Protein AF-0000000066265216 (afdb_homodimer)

Foldseek 3Di:
DVVLLVVLVCQVPVFDWDADPLRQIKGKDFKDKDKDWCVLAQLQFQLAHDDVQQLVVVLLCLCLQDFFCVSVVVSPHCPCVVLAAPRRGQARFRSVCQQFNADPVGGGDHLVVVLLVCCQPPLQDQPRKGFGQDPVQAADPVDASHVSRVVRHGSHGFQQTMKGWHDDPQEIEIETEGAEEASQPRPSSVSSSNQVVQVLSSLSNVGHYTMYMYIYGIYIHGPQCVVVSVSSSPDDTDRHWHKDQQDNDNDSSPDDPVRIDTGPRNHDYHRDDDDSD/DVVLLVVLVCQVPVFDWDADPLRQIKGKDFKDKDKDWCVLAQLQFQLAHDDVQQLVVVLLCLLLQDFFCVVVVVSPHCPCVVLAAPRRGQARFRSVCQQFNADPVGGGDHLVVVLLVCCQPPLQDQPRKGFGQDPVQAADPVDASHVSRVVRHGSHGFQQTMKGWHDDPQEIEIETEGAEEASPPRPSSVSSSNQVVQVLSSLSNVGHYTMYMYIYGIYIHGPQCVVVSVSSSPDDTDRHWHKDQQDNDNDSSPDDPVRIDTGPRNHDYHRDDDDSD

Solvent-accessible surface area (backbone atoms only — not comparable to full-atom values): 29109 Å² total; per-residue (Å²): 110,66,58,56,51,51,48,51,48,42,25,73,74,69,27,44,80,40,68,49,97,63,68,70,31,28,23,32,39,71,62,47,72,49,71,45,56,48,83,71,25,39,68,54,60,22,42,29,45,69,65,59,63,42,38,51,45,51,51,50,41,30,62,64,30,51,41,52,45,61,64,38,47,77,60,72,33,63,88,60,57,86,38,27,32,97,88,25,37,25,23,63,28,54,10,21,33,32,47,43,28,73,39,71,87,71,50,62,43,39,37,55,58,50,36,56,51,35,52,60,74,45,43,60,48,70,74,39,48,44,48,35,78,47,81,84,37,46,42,59,86,91,48,52,28,36,56,19,17,75,70,64,13,7,26,55,67,63,32,78,26,38,41,35,50,48,50,55,96,59,26,36,28,40,38,37,38,20,43,45,30,42,53,78,67,50,38,56,48,50,51,34,37,51,52,50,51,44,45,52,51,15,59,79,48,75,36,39,58,38,35,41,33,43,36,32,35,42,31,27,39,52,57,90,42,51,68,57,49,52,56,39,70,71,45,69,77,51,70,48,18,39,74,44,71,78,59,84,58,96,46,90,72,62,63,54,68,84,31,54,44,77,44,70,72,57,46,39,69,62,75,87,74,82,80,87,103,108,66,58,56,53,50,48,52,49,42,26,73,73,68,25,43,81,39,68,48,97,61,68,71,31,28,22,30,40,71,63,48,72,47,71,45,54,47,84,71,27,39,69,55,59,22,42,30,44,68,66,59,64,40,38,50,44,50,49,48,41,29,64,65,30,50,40,51,45,61,65,38,48,76,61,71,33,64,88,60,58,88,40,27,31,97,87,24,38,24,24,63,29,55,13,22,32,32,47,43,29,74,40,71,87,71,50,62,44,41,37,55,58,51,35,54,52,36,53,62,74,44,42,61,47,69,74,40,47,46,47,35,78,48,81,84,37,45,42,57,85,90,50,52,29,37,56,19,18,75,70,63,13,6,25,55,65,61,30,79,26,37,42,38,51,48,50,55,97,58,28,35,28,39,38,38,38,21,42,45,31,41,54,79,68,48,37,54,48,52,51,33,37,50,50,50,50,43,45,52,52,14,59,77,47,74,35,38,59,38,35,42,34,45,35,32,34,43,33,27,39,53,57,91,42,51,67,56,49,50,55,38,71,72,44,69,77,53,67,47,18,39,75,42,72,78,61,84,58,98,44,90,74,63,63,51,68,86,31,53,42,77,44,69,72,59,47,39,69,62,75,87,73,83,79,87,104

Nearest PDB structures (foldseek):
  1dna-assembly1_B  TM=9.869E-01  e=1.724E-46  Escherichia coli
  1nce-assembly1_B  TM=9.835E-01  e=2.348E-45  unclassified
  2vf0-assembly1_B  TM=9.863E-01  e=5.727E-45  Escherichia coli BL21
  2g8x-assembly1_B  TM=9.806E-01  e=6.046E-44  Escherichia coli
  5x4y-assembly1_A-2  TM=8.604E-01  e=6.656E-34  Homo sapiens

Radius of gyration: 22.93 Å; Cα contacts (8 Å, |Δi|>4): 1194; chains: 2; bounding box: 51×64×59 Å

Organism: Pseudomonas fluorescens (strain SBW25) (NCBI:txid216595)

InterPro domains:
  IPR000398 Thymidylate synthase [MF_00008] (1-277)
  IPR000398 Thymidylate synthase [PR00108] (42-63)
  IPR000398 Thymidylate synthase [PR00108] (115-134)
  IPR000398 Thymidylate synthase [PR00108] (172-198)
  IPR000398 Thymidylate synthase [PR00108] (210-227)
  IPR000398 Thymidylate synthase [TIGR03284] (2-86)
  IPR000398 Thymidylate synthase [TIGR03284] (85-277)
  IPR023451 Thymidylate synthase/dCMP hydroxymethylase domain [PF00303] (2-277)
  IPR023451 Thymidylate synthase/dCMP hydroxymethylase domain [cd00351] (3-230)
  IPR036926 Thymidylate synthase/dCMP hydroxymethylase superfamily [G3DSA:3.30.572.10] (1-277)
  IPR036926 Thymidylate synthase/dCMP hydroxymethylase superfamily [SSF55831] (1-277)
  IPR045097 Thymidylate synthase/dCMP hydroxymethylase [PTHR11548] (2-277)

Sequence (554 aa):
MKQYLELLNDVVTNGLTKGDRTGTGTKAVFARQYRHNLADGFPLLTTKKLHFKSIANELIWMLSGNTNIKWLNENGVKIWDEWATEDGDLGPVYGEQWTAWPTKDGGTINQIDYMVHTLKTNPNSRRILFHGWNVEYLPDETKSPQENARNGKQALPPCHLLYQAFVHDGHLSMQLYIRSSDVFLGLPYNTAALALLTHMLAQQCDLIPHEIIVTTGDTHAYSNHMEQIRTQLARTPKKLPELVIKRKPASIYDYKFEDFEIVGYDADPSIKADVAIMKQYLELLNDVVTNGLTKGDRTGTGTKAVFARQYRHNLADGFPLLTTKKLHFKSIANELIWMLSGNTNIKWLNENGVKIWDEWATEDGDLGPVYGEQWTAWPTKDGGTINQIDYMVHTLKTNPNSRRILFHGWNVEYLPDETKSPQENARNGKQALPPCHLLYQAFVHDGHLSMQLYIRSSDVFLGLPYNTAALALLTHMLAQQCDLIPHEIIVTTGDTHAYSNHMEQIRTQLARTPKKLPELVIKRKPASIYDYKFEDFEIVGYDADPSIKADVAI

Structure (mmCIF, N/CA/C/O backbone):
data_AF-0000000066265216-model_v1
#
loop_
_entity.id
_entity.type
_entity.pdbx_description
1 polymer 'Thymidylate synthase'
#
loop_
_atom_site.group_PDB
_atom_site.id
_atom_site.type_symbol
_atom_site.label_atom_id
_atom_site.label_alt_id
_atom_site.label_comp_id
_atom_site.label_asym_id
_atom_site.label_entity_id
_atom_site.label_seq_id
_atom_site.pdbx_PDB_ins_code
_atom_site.Cartn_x
_atom_site.Cartn_y
_atom_site.Cartn_z
_atom_site.occupancy
_atom_site.B_iso_or_equiv
_atom_site.auth_seq_id
_atom_site.auth_comp_id
_atom_site.auth_asym_id
_atom_site.auth_atom_id
_atom_site.pdbx_PDB_model_num
ATOM 1 N N . MET A 1 1 ? -2.797 -6.305 -21.203 1 83.94 1 MET A N 1
ATOM 2 C CA . MET A 1 1 ? -1.414 -6.676 -21.484 1 83.94 1 MET A CA 1
ATOM 3 C C . MET A 1 1 ? -0.666 -5.516 -22.141 1 83.94 1 MET A C 1
ATOM 5 O O . MET A 1 1 ? 0.52 -5.312 -21.875 1 83.94 1 MET A O 1
ATOM 9 N N . LYS A 1 2 ? -1.432 -4.695 -22.812 1 90.12 2 LYS A N 1
ATOM 10 C CA . LYS A 1 2 ? -0.815 -3.52 -23.422 1 90.12 2 LYS A CA 1
ATOM 11 C C . LYS A 1 2 ? -0.213 -2.605 -22.359 1 90.12 2 LYS A C 1
ATOM 13 O O . LYS A 1 2 ? 0.896 -2.096 -22.531 1 90.12 2 LYS A O 1
ATOM 18 N N . GLN A 1 3 ? -0.868 -2.492 -21.281 1 94.94 3 GLN A N 1
ATOM 19 C CA . GLN A 1 3 ? -0.41 -1.601 -20.219 1 94.94 3 GLN A CA 1
ATOM 20 C C . GLN A 1 3 ? 0.894 -2.102 -19.609 1 94.94 3 GLN A C 1
ATOM 22 O O . GLN A 1 3 ? 1.77 -1.306 -19.25 1 94.94 3 GLN A O 1
ATOM 27 N N . TYR A 1 4 ? 0.957 -3.373 -19.469 1 96.75 4 TYR A N 1
ATOM 28 C CA . TYR A 1 4 ? 2.203 -3.953 -18.969 1 96.75 4 TYR A CA 1
ATOM 29 C C . TYR A 1 4 ? 3.359 -3.635 -19.922 1 96.75 4 TYR A C 1
ATOM 31 O O . TYR A 1 4 ? 4.441 -3.248 -19.469 1 96.75 4 TYR A O 1
ATOM 39 N N . LEU A 1 5 ? 3.139 -3.797 -21.188 1 97.44 5 LEU A N 1
ATOM 40 C CA . LEU A 1 5 ? 4.191 -3.535 -22.156 1 97.44 5 LEU A CA 1
ATOM 41 C C . LEU A 1 5 ? 4.562 -2.057 -22.172 1 97.44 5 LEU A C 1
ATOM 43 O O . LEU A 1 5 ? 5.73 -1.709 -22.359 1 97.44 5 LEU A O 1
ATOM 47 N N . GLU A 1 6 ? 3.574 -1.265 -22.031 1 97.75 6 GLU A N 1
ATOM 48 C CA . GLU A 1 6 ? 3.844 0.166 -21.922 1 97.75 6 GLU A CA 1
ATOM 49 C C . GLU A 1 6 ? 4.707 0.479 -20.703 1 97.75 6 GLU A C 1
ATOM 51 O O . GLU A 1 6 ? 5.602 1.323 -20.766 1 97.75 6 GLU A O 1
ATOM 56 N N . LEU A 1 7 ? 4.406 -0.201 -19.609 1 98.06 7 LEU A N 1
ATOM 57 C CA . LEU A 1 7 ? 5.203 -0.027 -18.391 1 98.06 7 LEU A CA 1
ATOM 58 C C . LEU A 1 7 ? 6.629 -0.529 -18.609 1 98.06 7 LEU A C 1
ATOM 60 O O . LEU A 1 7 ? 7.586 0.126 -18.188 1 98.06 7 LEU A O 1
ATOM 64 N N . LEU A 1 8 ? 6.727 -1.683 -19.203 1 97.75 8 LEU A N 1
ATOM 65 C CA . LEU A 1 8 ? 8.039 -2.24 -19.516 1 97.75 8 LEU A CA 1
ATOM 66 C C . LEU A 1 8 ? 8.852 -1.261 -20.359 1 97.75 8 LEU A C 1
ATOM 68 O O . LEU A 1 8 ? 10.031 -1.02 -20.062 1 97.75 8 LEU A O 1
ATOM 72 N N . ASN A 1 9 ? 8.242 -0.732 -21.328 1 97.69 9 ASN A N 1
ATOM 73 C CA . ASN A 1 9 ? 8.898 0.256 -22.172 1 97.69 9 ASN A CA 1
ATOM 74 C C . ASN A 1 9 ? 9.25 1.521 -21.391 1 97.69 9 ASN A C 1
ATOM 76 O O . ASN A 1 9 ? 10.297 2.127 -21.625 1 97.69 9 ASN A O 1
ATOM 80 N N . ASP A 1 10 ? 8.367 1.938 -20.562 1 97.88 10 ASP A N 1
ATOM 81 C CA . ASP A 1 10 ? 8.609 3.113 -19.734 1 97.88 10 ASP A CA 1
ATOM 82 C C . ASP A 1 10 ? 9.867 2.939 -18.891 1 97.88 10 ASP A C 1
ATOM 84 O O . ASP A 1 10 ? 10.711 3.84 -18.828 1 97.88 10 ASP A O 1
ATOM 88 N N . VAL A 1 11 ? 10.023 1.805 -18.266 1 97.62 11 VAL A N 1
ATOM 89 C CA . VAL A 1 11 ? 11.18 1.52 -17.406 1 97.62 11 VAL A CA 1
ATOM 90 C C . VAL A 1 11 ? 12.461 1.588 -18.234 1 97.62 11 VAL A C 1
ATOM 92 O O . VAL A 1 11 ? 13.453 2.174 -17.797 1 97.62 11 VAL A O 1
ATOM 95 N N . VAL A 1 12 ? 12.398 1.032 -19.406 1 96.06 12 VAL A N 1
ATOM 96 C CA . VAL A 1 12 ? 13.602 0.926 -20.219 1 96.06 12 VAL A CA 1
ATOM 97 C C . VAL A 1 12 ? 13.945 2.289 -20.812 1 96.06 12 VAL A C 1
ATOM 99 O O . VAL A 1 12 ? 15.117 2.646 -20.938 1 96.06 12 VAL A O 1
ATOM 102 N N . THR A 1 13 ? 12.945 3.074 -21.125 1 96.31 13 THR A N 1
ATOM 103 C CA . THR A 1 13 ? 13.164 4.32 -21.859 1 96.31 13 THR A CA 1
ATOM 104 C C . THR A 1 13 ? 13.352 5.484 -20.875 1 96.31 13 THR A C 1
ATOM 106 O O . THR A 1 13 ? 14.203 6.352 -21.094 1 96.31 13 THR A O 1
ATOM 109 N N . ASN A 1 14 ? 12.586 5.441 -19.828 1 95.56 14 ASN A N 1
ATOM 110 C CA . ASN A 1 14 ? 12.547 6.609 -18.953 1 95.56 14 ASN A CA 1
ATOM 111 C C . ASN A 1 14 ? 13.055 6.277 -17.547 1 95.56 14 ASN A C 1
ATOM 113 O O . ASN A 1 14 ? 13.133 7.156 -16.688 1 95.56 14 ASN A O 1
ATOM 117 N N . GLY A 1 15 ? 13.367 5.047 -17.391 1 96.12 15 GLY A N 1
ATOM 118 C CA . GLY A 1 15 ? 13.836 4.648 -16.062 1 96.12 15 GLY A CA 1
ATOM 119 C C . GLY A 1 15 ? 15.125 5.34 -15.656 1 96.12 15 GLY A C 1
ATOM 120 O O . GLY A 1 15 ? 15.984 5.613 -16.5 1 96.12 15 GLY A O 1
ATOM 121 N N . LEU A 1 16 ? 15.266 5.531 -14.414 1 93.62 16 LEU A N 1
ATOM 122 C CA . LEU A 1 16 ? 16.453 6.129 -13.828 1 93.62 16 LEU A CA 1
ATOM 123 C C . LEU A 1 16 ? 17.453 5.051 -13.398 1 93.62 16 LEU A C 1
ATOM 125 O O . LEU A 1 16 ? 17.062 4.059 -12.773 1 93.62 16 LEU A O 1
ATOM 129 N N . THR A 1 17 ? 18.688 5.262 -13.742 1 92.5 17 THR A N 1
ATOM 130 C CA . THR A 1 17 ? 19.703 4.285 -13.367 1 92.5 17 THR A CA 1
ATOM 131 C C . THR A 1 17 ? 19.984 4.34 -11.867 1 92.5 17 THR A C 1
ATOM 133 O O . THR A 1 17 ? 20.219 5.418 -11.312 1 92.5 17 THR A O 1
ATOM 136 N N . LYS A 1 18 ? 19.906 3.207 -11.258 1 89.81 18 LYS A N 1
ATOM 137 C CA . LYS A 1 18 ? 20.141 3.104 -9.82 1 89.81 18 LYS A CA 1
ATOM 138 C C . LYS A 1 18 ? 21.016 1.893 -9.492 1 89.81 18 LYS A C 1
ATOM 140 O O . LYS A 1 18 ? 20.969 0.879 -10.188 1 89.81 18 LYS A O 1
ATOM 145 N N . GLY A 1 19 ? 21.812 2.09 -8.438 1 83.44 19 GLY A N 1
ATOM 146 C CA . GLY A 1 19 ? 22.469 0.914 -7.891 1 83.44 19 GLY A CA 1
ATOM 147 C C . GLY A 1 19 ? 21.531 0.002 -7.133 1 83.44 19 GLY A C 1
ATOM 148 O O . GLY A 1 19 ? 20.391 0.385 -6.836 1 83.44 19 GLY A O 1
ATOM 149 N N . ASP A 1 20 ? 21.984 -1.233 -6.949 1 78.19 20 ASP A N 1
ATOM 150 C CA . ASP A 1 20 ? 21.156 -2.172 -6.188 1 78.19 20 ASP A CA 1
ATOM 151 C C . ASP A 1 20 ? 22.031 -3.131 -5.379 1 78.19 20 ASP A C 1
ATOM 153 O O . ASP A 1 20 ? 23.266 -3.107 -5.492 1 78.19 20 ASP A O 1
ATOM 157 N N . ARG A 1 21 ? 21.359 -3.865 -4.531 1 73.38 21 ARG A N 1
ATOM 158 C CA . ARG A 1 21 ? 22.016 -4.777 -3.602 1 73.38 21 ARG A CA 1
ATOM 159 C C . ARG A 1 21 ? 22.797 -5.859 -4.352 1 73.38 21 ARG A C 1
ATOM 161 O O . ARG A 1 21 ? 23.75 -6.418 -3.826 1 73.38 21 ARG A O 1
ATOM 168 N N . THR A 1 22 ? 22.422 -6.105 -5.598 1 71 22 THR A N 1
ATOM 169 C CA . THR A 1 22 ? 23.047 -7.184 -6.359 1 71 22 THR A CA 1
ATOM 170 C C . THR A 1 22 ? 24.328 -6.695 -7.039 1 71 22 THR A C 1
ATOM 172 O O . THR A 1 22 ? 25.141 -7.5 -7.492 1 71 22 THR A O 1
ATOM 175 N N . GLY A 1 23 ? 24.438 -5.387 -7.23 1 78.56 23 GLY A N 1
ATOM 176 C CA . GLY A 1 23 ? 25.578 -4.816 -7.934 1 78.56 23 GLY A CA 1
ATOM 177 C C . GLY A 1 23 ? 25.391 -4.77 -9.438 1 78.56 23 GLY A C 1
ATOM 178 O O . GLY A 1 23 ? 26.203 -4.195 -10.156 1 78.56 23 GLY A O 1
ATOM 179 N N . THR A 1 24 ? 24.328 -5.273 -10.031 1 80.69 24 THR A N 1
ATOM 180 C CA . THR A 1 24 ? 24.047 -5.344 -11.461 1 80.69 24 THR A CA 1
ATOM 181 C C . THR A 1 24 ? 23.625 -3.98 -12 1 80.69 24 THR A C 1
ATOM 183 O O . THR A 1 24 ? 23.891 -3.652 -13.156 1 80.69 24 THR A O 1
ATOM 186 N N . GLY A 1 25 ? 22.984 -3.234 -11.227 1 88.81 25 GLY A N 1
ATOM 187 C CA . GLY A 1 25 ? 22.406 -1.978 -11.68 1 88.81 25 GLY A CA 1
ATOM 188 C C . GLY A 1 25 ? 21.031 -2.141 -12.289 1 88.81 25 GLY A C 1
ATOM 189 O O . GLY A 1 25 ? 20.719 -3.182 -12.875 1 88.81 25 GLY A O 1
ATOM 190 N N . THR A 1 26 ? 20.172 -1.181 -12.07 1 94.31 26 THR A N 1
ATOM 191 C CA . THR A 1 26 ? 18.812 -1.244 -12.578 1 94.31 26 THR A CA 1
ATOM 192 C C . THR A 1 26 ? 18.391 0.095 -13.18 1 94.31 26 THR A C 1
ATOM 194 O O . THR A 1 26 ? 19.016 1.122 -12.914 1 94.31 26 THR A O 1
ATOM 197 N N . LYS A 1 27 ? 17.484 -0.002 -14.07 1 96.38 27 LYS A N 1
ATOM 198 C CA . LYS A 1 27 ? 16.625 1.137 -14.406 1 96.38 27 LYS A CA 1
ATOM 199 C C . LYS A 1 27 ? 15.281 1.047 -13.688 1 96.38 27 LYS A C 1
ATOM 201 O O . LYS A 1 27 ? 14.648 -0.01 -13.672 1 96.38 27 LYS A O 1
ATOM 206 N N . ALA A 1 28 ? 14.914 2.178 -13.07 1 97.88 28 ALA A N 1
ATOM 207 C CA . ALA A 1 28 ? 13.719 2.086 -12.242 1 97.88 28 ALA A CA 1
ATOM 208 C C . ALA A 1 28 ? 12.82 3.309 -12.43 1 97.88 28 ALA A C 1
ATOM 210 O O . ALA A 1 28 ? 13.312 4.406 -12.703 1 97.88 28 ALA A O 1
ATOM 211 N N . VAL A 1 29 ? 11.578 3.113 -12.414 1 98.06 29 VAL A N 1
ATOM 212 C CA . VAL A 1 29 ? 10.57 4.164 -12.273 1 98.06 29 VAL A CA 1
ATOM 213 C C . VAL A 1 29 ? 9.805 3.973 -10.969 1 98.06 29 VAL A C 1
ATOM 215 O O . VAL A 1 29 ? 9.797 2.877 -10.398 1 98.06 29 VAL A O 1
ATOM 218 N N . PHE A 1 30 ? 9.273 5.055 -10.5 1 98.31 30 PHE A N 1
ATOM 219 C CA . PHE A 1 30 ? 8.648 5.016 -9.18 1 98.31 30 PHE A CA 1
ATOM 220 C C . PHE A 1 30 ? 7.141 5.223 -9.297 1 98.31 30 PHE A C 1
ATOM 222 O O . PHE A 1 30 ? 6.68 6.059 -10.078 1 98.31 30 PHE A O 1
AT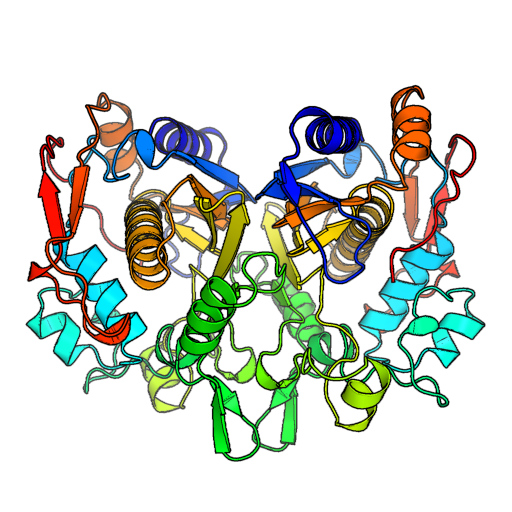OM 229 N N . ALA A 1 31 ? 6.355 4.383 -8.531 1 98.38 31 ALA A N 1
ATOM 230 C CA . ALA A 1 31 ? 4.922 4.562 -8.305 1 98.38 31 ALA A CA 1
ATOM 231 C C . ALA A 1 31 ? 4.152 4.539 -9.625 1 98.38 31 ALA A C 1
ATOM 233 O O . ALA A 1 31 ? 3.51 5.523 -9.992 1 98.38 31 ALA A O 1
ATOM 234 N N . ARG A 1 32 ? 4.152 3.375 -10.242 1 98.5 32 ARG A N 1
ATOM 235 C CA . ARG A 1 32 ? 3.365 3.148 -11.445 1 98.5 32 ARG A CA 1
ATOM 236 C C . ARG A 1 32 ? 2.145 2.283 -11.148 1 98.5 32 ARG A C 1
ATOM 238 O O . ARG A 1 32 ? 2.09 1.615 -10.117 1 98.5 32 ARG A O 1
ATOM 245 N N . GLN A 1 33 ? 1.19 2.42 -12 1 98.19 33 GLN A N 1
ATOM 246 C CA . GLN A 1 33 ? -0.043 1.658 -11.828 1 98.19 33 GLN A CA 1
ATOM 247 C C . GLN A 1 33 ? -0.61 1.219 -13.18 1 98.19 33 GLN A C 1
ATOM 249 O O . GLN A 1 33 ? -0.555 1.969 -14.156 1 98.19 33 GLN A O 1
ATOM 254 N N . TYR A 1 34 ? -1.091 0.031 -13.289 1 97.62 34 TYR A N 1
ATOM 255 C CA . TYR A 1 34 ? -1.889 -0.368 -14.445 1 97.62 34 TYR A CA 1
ATOM 256 C C . TYR A 1 34 ? -3.041 -1.273 -14.023 1 97.62 34 TYR A C 1
ATOM 258 O O . TYR A 1 34 ? -3.08 -1.751 -12.891 1 97.62 34 TYR A O 1
ATOM 266 N N . ARG A 1 35 ? -3.975 -1.411 -14.852 1 97.81 35 ARG A N 1
ATOM 267 C CA . ARG A 1 35 ? -5.219 -2.109 -14.539 1 97.81 35 ARG A CA 1
ATOM 268 C C . ARG A 1 35 ? -5.57 -3.113 -15.633 1 97.81 35 ARG A C 1
ATOM 270 O O . ARG A 1 35 ? -5.129 -2.977 -16.781 1 97.81 35 ARG A O 1
ATOM 277 N N . HIS A 1 36 ? -6.297 -4.102 -15.32 1 98.31 36 HIS A N 1
ATOM 278 C CA . HIS A 1 36 ? -6.766 -5.129 -16.25 1 98.31 36 HIS A CA 1
ATOM 279 C C . HIS A 1 36 ? -8.203 -5.535 -15.938 1 98.31 36 HIS A C 1
ATOM 281 O O . HIS A 1 36 ? -8.516 -5.898 -14.805 1 98.31 36 HIS A O 1
ATOM 287 N N . ASN A 1 37 ? -9.039 -5.41 -16.953 1 98.25 37 ASN A N 1
ATOM 288 C CA . ASN A 1 37 ? -10.398 -5.941 -16.859 1 98.25 37 ASN A CA 1
ATOM 289 C C . ASN A 1 37 ? -10.422 -7.457 -17.047 1 98.25 37 ASN A C 1
ATOM 291 O O . ASN A 1 37 ? -10.062 -7.969 -18.094 1 98.25 37 ASN A O 1
ATOM 295 N N . LEU A 1 38 ? -10.883 -8.148 -16.047 1 98.5 38 LEU A N 1
ATOM 296 C CA . LEU A 1 38 ? -10.812 -9.609 -16.062 1 98.5 38 LEU A CA 1
ATOM 297 C C . LEU A 1 38 ? -11.789 -10.195 -17.078 1 98.5 38 LEU A C 1
ATOM 299 O O . LEU A 1 38 ? -11.672 -11.367 -17.453 1 98.5 38 LEU A O 1
ATOM 303 N N . ALA A 1 39 ? -12.719 -9.438 -17.578 1 97.62 39 ALA A N 1
ATOM 304 C CA . ALA A 1 39 ? -13.625 -9.883 -18.641 1 97.62 39 ALA A CA 1
ATOM 305 C C . ALA A 1 39 ? -12.891 -10 -19.969 1 97.62 39 ALA A C 1
ATOM 307 O O . ALA A 1 39 ? -13.367 -10.664 -20.891 1 97.62 39 ALA A O 1
ATOM 308 N N . ASP A 1 40 ? -11.773 -9.336 -20.062 1 97.25 40 ASP A N 1
ATOM 309 C CA . ASP A 1 40 ? -11.016 -9.352 -21.297 1 97.25 40 ASP A CA 1
ATOM 310 C C . ASP A 1 40 ? -10.18 -10.625 -21.422 1 97.25 40 ASP A C 1
ATOM 312 O O . ASP A 1 40 ? -9.602 -10.898 -22.469 1 97.25 40 ASP A O 1
ATOM 316 N N . GLY A 1 41 ? -10.109 -11.406 -20.344 1 98.19 41 GLY A N 1
ATOM 317 C CA . GLY A 1 41 ? -9.297 -12.617 -20.297 1 98.19 41 GLY A CA 1
ATOM 318 C C . GLY A 1 41 ? -8.359 -12.656 -19.109 1 98.19 41 GLY A C 1
ATOM 319 O O . GLY A 1 41 ? -8.203 -11.656 -18.406 1 98.19 41 GLY A O 1
ATOM 320 N N . PHE A 1 42 ? -7.816 -13.812 -18.891 1 98.69 42 PHE A N 1
ATOM 321 C CA . PHE A 1 42 ? -6.852 -13.992 -17.812 1 98.69 42 PHE A CA 1
ATOM 322 C C . PHE A 1 42 ? -5.504 -13.391 -18.188 1 98.69 42 PHE A C 1
ATOM 324 O O . PHE A 1 42 ? -4.973 -13.68 -19.266 1 98.69 42 PHE A O 1
ATOM 331 N N . PRO A 1 43 ? -4.93 -12.555 -17.312 1 98.25 43 PRO A N 1
ATOM 332 C CA . PRO A 1 43 ? -3.754 -11.773 -17.719 1 98.25 43 PRO A CA 1
ATOM 333 C C . PRO A 1 43 ? -2.461 -12.586 -17.656 1 98.25 43 PRO A C 1
ATOM 335 O O . PRO A 1 43 ? -1.508 -12.188 -16.984 1 98.25 43 PRO A O 1
ATOM 338 N N . LEU A 1 44 ? -2.463 -13.641 -18.406 1 97.88 44 LEU A N 1
ATOM 339 C CA . LEU A 1 44 ? -1.225 -14.328 -18.75 1 97.88 44 LEU A CA 1
ATOM 340 C C . LEU A 1 44 ? -0.627 -13.758 -20.031 1 97.88 44 LEU A C 1
ATOM 342 O O . LEU A 1 44 ? -1.301 -13.703 -21.062 1 97.88 44 LEU A O 1
ATOM 346 N N . LEU A 1 45 ? 0.582 -13.344 -19.906 1 97.44 45 LEU A N 1
ATOM 347 C CA . LEU A 1 45 ? 1.21 -12.703 -21.062 1 97.44 45 LEU A CA 1
ATOM 348 C C . LEU A 1 45 ? 1.196 -13.633 -22.266 1 97.44 45 LEU A C 1
ATOM 350 O O . LEU A 1 45 ? 1.34 -14.844 -22.125 1 97.44 45 LEU A O 1
ATOM 354 N N . THR A 1 46 ? 1.09 -13.039 -23.406 1 98.25 46 THR A N 1
ATOM 355 C CA . THR A 1 46 ? 1.164 -13.82 -24.625 1 98.25 46 THR A CA 1
ATOM 356 C C . THR A 1 46 ? 2.447 -13.508 -25.391 1 98.25 46 THR A C 1
ATOM 358 O O . THR A 1 46 ? 2.822 -14.242 -26.312 1 98.25 46 THR A O 1
ATOM 361 N N . THR A 1 47 ? 3.145 -12.438 -24.953 1 98.06 47 THR A N 1
ATOM 362 C CA . THR A 1 47 ? 4.395 -12.07 -25.609 1 98.06 47 THR A CA 1
ATOM 363 C C . THR A 1 47 ? 5.562 -12.867 -25.031 1 98.06 47 THR A C 1
ATOM 365 O O . THR A 1 47 ? 6.684 -12.789 -25.547 1 98.06 47 THR A O 1
ATOM 368 N N . LYS A 1 48 ? 5.387 -13.562 -24.062 1 97.44 48 LYS A N 1
ATOM 369 C CA . LYS A 1 48 ? 6.25 -14.617 -23.547 1 97.44 48 LYS A CA 1
ATOM 370 C C . LYS A 1 48 ? 5.461 -15.602 -22.688 1 97.44 48 LYS A C 1
ATOM 372 O O . LYS A 1 48 ? 4.555 -15.195 -21.953 1 97.44 48 LYS A O 1
ATOM 377 N N . LYS A 1 49 ? 5.809 -16.766 -22.812 1 97.69 49 LYS A N 1
ATOM 378 C CA . LYS A 1 49 ? 5.09 -17.812 -22.078 1 97.69 49 LYS A CA 1
ATOM 379 C C . LYS A 1 49 ? 5.434 -17.766 -20.594 1 97.69 49 LYS A C 1
ATOM 381 O O . LYS A 1 49 ? 6.609 -17.703 -20.219 1 97.69 49 LYS A O 1
ATOM 386 N N . LEU A 1 50 ? 4.441 -17.734 -19.75 1 97.19 50 LEU A N 1
ATOM 387 C CA . LEU A 1 50 ? 4.578 -17.844 -18.297 1 97.19 50 LEU A CA 1
ATOM 388 C C . LEU A 1 50 ? 4.227 -19.25 -17.828 1 97.19 50 LEU A C 1
ATOM 390 O O . LEU A 1 50 ? 3.41 -19.938 -18.453 1 97.19 50 LEU A O 1
ATOM 394 N N . HIS A 1 51 ? 4.895 -19.641 -16.859 1 96.81 51 HIS A N 1
ATOM 395 C CA . HIS A 1 51 ? 4.645 -20.953 -16.266 1 96.81 51 HIS A CA 1
ATOM 396 C C . HIS A 1 51 ? 3.498 -20.891 -15.258 1 96.81 51 HIS A C 1
ATOM 398 O O . HIS A 1 51 ? 3.732 -20.828 -14.055 1 96.81 51 HIS A O 1
ATOM 404 N N . PHE A 1 52 ? 2.293 -21.172 -15.75 1 98.12 52 PHE A N 1
ATOM 405 C CA . PHE A 1 52 ? 1.094 -21.016 -14.938 1 98.12 52 PHE A CA 1
ATOM 406 C C . PHE A 1 52 ? 1.118 -21.953 -13.734 1 98.12 52 PHE A C 1
ATOM 408 O O . PHE A 1 52 ? 0.646 -21.594 -12.648 1 98.12 52 PHE A O 1
ATOM 415 N N . LYS A 1 53 ? 1.58 -23.094 -13.906 1 97.81 53 LYS A N 1
ATOM 416 C CA . LYS A 1 53 ? 1.65 -24.047 -12.805 1 97.81 53 LYS A CA 1
ATOM 417 C C . LYS A 1 53 ? 2.412 -23.469 -11.617 1 97.81 53 LYS A C 1
ATOM 419 O O . LYS A 1 53 ? 2.018 -23.656 -10.469 1 97.81 53 LYS A O 1
ATOM 424 N N . SER A 1 54 ? 3.48 -22.75 -11.836 1 97.94 54 SER A N 1
ATOM 425 C CA . SER A 1 54 ? 4.254 -22.125 -10.773 1 97.94 54 SER A CA 1
ATOM 426 C C . SER A 1 54 ? 3.467 -21 -10.109 1 97.94 54 SER A C 1
ATOM 428 O O . SER A 1 54 ? 3.521 -20.828 -8.891 1 97.94 54 SER A O 1
ATOM 430 N N . ILE A 1 55 ? 2.766 -20.266 -10.898 1 98.38 55 ILE A N 1
ATOM 431 C CA . ILE A 1 55 ? 1.963 -19.156 -10.391 1 98.38 55 ILE A CA 1
ATOM 432 C C . ILE A 1 55 ? 0.889 -19.688 -9.445 1 98.38 55 ILE A C 1
ATOM 434 O O . ILE A 1 55 ? 0.769 -19.234 -8.312 1 98.38 55 ILE A O 1
ATOM 438 N N . ALA A 1 56 ? 0.172 -20.672 -9.906 1 98.81 56 ALA A N 1
ATOM 439 C CA . ALA A 1 56 ? -0.948 -21.219 -9.141 1 98.81 56 ALA A CA 1
ATOM 440 C C . ALA A 1 56 ? -0.462 -21.922 -7.871 1 98.81 56 ALA A C 1
ATOM 442 O O . ALA A 1 56 ? -0.995 -21.688 -6.785 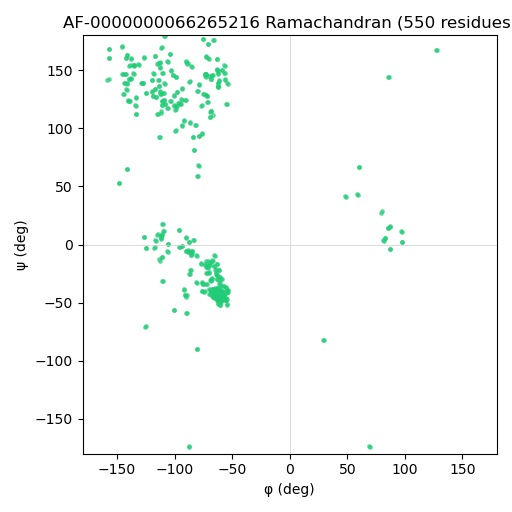1 98.81 56 ALA A O 1
ATOM 443 N N . ASN A 1 57 ? 0.577 -22.719 -8.008 1 98.75 57 ASN A N 1
ATOM 444 C CA . ASN A 1 57 ? 1.042 -23.484 -6.863 1 98.75 57 ASN A CA 1
ATOM 445 C C . ASN A 1 57 ? 1.729 -22.594 -5.832 1 98.75 57 ASN A C 1
ATOM 447 O O . ASN A 1 57 ? 1.646 -22.859 -4.629 1 98.75 57 ASN A O 1
ATOM 451 N N . GLU A 1 58 ? 2.398 -21.594 -6.273 1 98.5 58 GLU A N 1
ATOM 452 C CA . GLU A 1 58 ? 2.953 -20.641 -5.312 1 98.5 58 GLU A CA 1
ATOM 453 C C . GLU A 1 58 ? 1.85 -19.953 -4.516 1 98.5 58 GLU A C 1
ATOM 455 O O . GLU A 1 58 ? 1.964 -19.797 -3.297 1 98.5 58 GLU A O 1
ATOM 460 N N . LEU A 1 59 ? 0.807 -19.578 -5.191 1 98.75 59 LEU A N 1
ATOM 461 C CA . LEU A 1 59 ? -0.316 -18.938 -4.512 1 98.75 59 LEU A CA 1
ATOM 462 C C . LEU A 1 59 ? -0.964 -19.906 -3.521 1 98.75 59 LEU A C 1
ATOM 464 O O . LEU A 1 59 ? -1.25 -19.531 -2.381 1 98.75 59 LEU A O 1
ATOM 468 N N . ILE A 1 60 ? -1.212 -21.141 -3.939 1 98.81 60 ILE A N 1
ATOM 469 C CA . ILE A 1 60 ? -1.794 -22.156 -3.076 1 98.81 60 ILE A CA 1
ATOM 470 C C . ILE A 1 60 ? -0.908 -22.359 -1.851 1 98.81 60 ILE A C 1
ATOM 472 O O . ILE A 1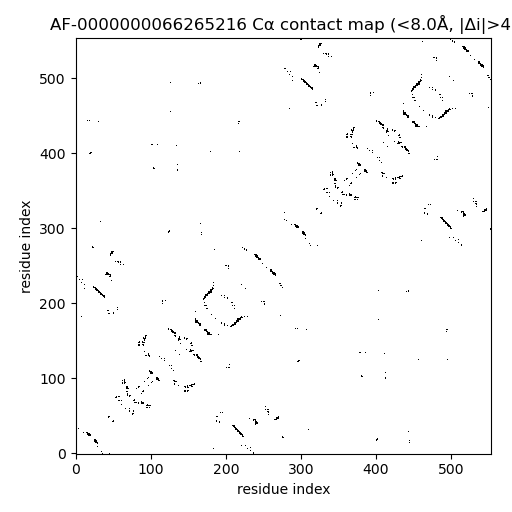 60 ? -1.404 -22.453 -0.725 1 98.81 60 ILE A O 1
ATOM 476 N N . TRP A 1 61 ? 0.421 -22.406 -2.094 1 98.75 61 TRP A N 1
ATOM 477 C CA . TRP A 1 61 ? 1.401 -22.562 -1.023 1 98.75 61 TRP A CA 1
ATOM 478 C C . TRP A 1 61 ? 1.316 -21.406 -0.034 1 98.75 61 TRP A C 1
ATOM 480 O O . TRP A 1 61 ? 1.295 -21.625 1.181 1 98.75 61 TRP A O 1
ATOM 490 N N . MET A 1 62 ? 1.207 -20.25 -0.506 1 98.38 62 MET A N 1
ATOM 491 C CA . MET A 1 62 ? 1.111 -19.078 0.367 1 98.38 62 MET A CA 1
ATOM 492 C C . MET A 1 62 ? -0.198 -19.094 1.149 1 98.38 62 MET A C 1
ATOM 494 O O . MET A 1 62 ? -0.212 -18.812 2.348 1 98.38 62 MET A O 1
ATOM 498 N N . LEU A 1 63 ? -1.252 -19.438 0.513 1 98.75 63 LEU A N 1
ATOM 499 C CA . LEU A 1 63 ? -2.547 -19.484 1.184 1 98.75 63 LEU A CA 1
ATOM 500 C C . LEU A 1 63 ? -2.559 -20.547 2.275 1 98.75 63 LEU A C 1
ATOM 502 O O . LEU A 1 63 ? -3.287 -20.422 3.264 1 98.75 63 LEU A O 1
ATOM 506 N N . SER A 1 64 ? -1.727 -21.531 2.154 1 98.19 64 SER A N 1
ATOM 507 C CA . SER A 1 64 ? -1.679 -22.609 3.145 1 98.19 64 SER A CA 1
ATOM 508 C C . SER A 1 64 ? -0.945 -22.156 4.406 1 98.19 64 SER A C 1
ATOM 510 O O . SER A 1 64 ? -1.017 -22.828 5.438 1 98.19 64 SER A O 1
ATOM 512 N N . GLY A 1 65 ? -0.203 -21.062 4.301 1 97.88 65 GLY A N 1
ATOM 513 C CA . GLY A 1 65 ? 0.604 -20.594 5.414 1 97.88 65 GLY A CA 1
ATOM 514 C C . GLY A 1 65 ? 1.94 -21.312 5.523 1 97.88 65 GLY A C 1
ATOM 515 O O . GLY A 1 65 ? 2.725 -21.031 6.434 1 97.88 65 GLY A O 1
ATOM 516 N N . ASN A 1 66 ? 2.232 -22.156 4.562 1 96.88 66 ASN A N 1
ATOM 517 C CA . ASN A 1 66 ? 3.475 -22.922 4.562 1 96.88 66 ASN A CA 1
ATOM 518 C C . ASN A 1 66 ? 4.688 -22.016 4.336 1 96.88 66 ASN A C 1
ATOM 520 O O . ASN A 1 66 ? 4.594 -21.016 3.637 1 96.88 66 ASN A O 1
ATOM 524 N N . THR A 1 67 ? 5.758 -22.344 4.957 1 97.25 67 THR A N 1
ATOM 525 C CA . THR A 1 67 ? 6.961 -21.531 4.832 1 97.25 67 THR A CA 1
ATOM 526 C C . THR A 1 67 ? 8.141 -22.391 4.367 1 97.25 67 THR A C 1
ATOM 528 O O . THR A 1 67 ? 9.266 -21.891 4.254 1 97.25 67 THR A O 1
ATOM 531 N N . ASN A 1 68 ? 7.891 -23.672 4.23 1 98.06 68 ASN A N 1
ATOM 532 C CA . ASN A 1 68 ? 8.93 -24.578 3.764 1 98.06 68 ASN A CA 1
ATOM 533 C C . ASN A 1 68 ? 8.789 -24.875 2.271 1 98.06 68 ASN A C 1
ATOM 535 O O . ASN A 1 68 ? 7.676 -25.062 1.777 1 98.06 68 ASN A O 1
ATOM 539 N N . ILE A 1 69 ? 9.906 -25.016 1.549 1 98.31 69 ILE A N 1
ATOM 540 C CA . ILE A 1 69 ? 9.875 -25.078 0.091 1 98.31 69 ILE A CA 1
ATOM 541 C C . ILE A 1 69 ? 9.656 -26.516 -0.362 1 98.31 69 ILE A C 1
ATOM 543 O O . ILE A 1 69 ? 9.508 -26.781 -1.558 1 98.31 69 ILE A O 1
ATOM 547 N N . LYS A 1 70 ? 9.664 -27.469 0.572 1 98.12 70 LYS A N 1
ATOM 548 C CA . LYS A 1 70 ? 9.523 -28.875 0.181 1 98.12 70 LYS A CA 1
ATOM 549 C C . LYS A 1 70 ? 8.273 -29.094 -0.667 1 98.12 70 LYS A C 1
ATOM 551 O O . LYS A 1 70 ? 8.344 -29.672 -1.75 1 98.12 70 LYS A O 1
ATOM 556 N N . TRP A 1 71 ? 7.152 -28.625 -0.174 1 97.62 71 TRP A N 1
ATOM 557 C CA . TRP A 1 71 ? 5.906 -28.766 -0.917 1 97.62 71 TRP A CA 1
ATOM 558 C C . TRP A 1 71 ? 6.004 -28.094 -2.279 1 97.62 71 TRP A C 1
ATOM 560 O O . TRP A 1 71 ? 5.527 -28.625 -3.283 1 97.62 71 TRP A O 1
ATOM 570 N N . LEU A 1 72 ? 6.578 -26.891 -2.367 1 97.69 72 LEU A N 1
ATOM 571 C CA . LEU A 1 72 ? 6.754 -26.156 -3.619 1 97.69 72 LEU A CA 1
ATOM 572 C C . LEU A 1 72 ? 7.539 -26.984 -4.625 1 97.69 72 LEU A C 1
ATOM 574 O O . LEU A 1 72 ? 7.137 -27.109 -5.785 1 97.69 72 LEU A O 1
ATOM 578 N N . ASN A 1 73 ? 8.609 -27.531 -4.074 1 97.88 73 ASN A N 1
ATOM 579 C CA . ASN A 1 73 ? 9.461 -28.344 -4.938 1 97.88 73 ASN A CA 1
ATOM 580 C C . ASN A 1 73 ? 8.727 -29.578 -5.449 1 97.88 73 ASN A C 1
ATOM 582 O O . ASN A 1 73 ? 8.844 -29.938 -6.625 1 97.88 73 ASN A O 1
ATOM 586 N N . GLU A 1 74 ? 7.977 -30.172 -4.621 1 97.75 74 GLU A N 1
ATOM 587 C CA . GLU A 1 74 ? 7.188 -31.344 -5 1 97.75 74 GLU A CA 1
ATOM 588 C C . GLU A 1 74 ? 6.141 -30.984 -6.055 1 97.75 74 GLU A C 1
ATOM 590 O O . GLU A 1 74 ? 5.684 -31.859 -6.801 1 97.75 74 GLU A O 1
ATOM 595 N N . ASN A 1 75 ? 5.844 -29.719 -6.09 1 97.25 75 ASN A N 1
ATOM 596 C CA . ASN A 1 75 ? 4.828 -29.266 -7.035 1 97.25 75 ASN A CA 1
ATOM 597 C C . ASN A 1 75 ? 5.438 -28.422 -8.148 1 97.25 75 ASN A C 1
ATOM 599 O O . ASN A 1 75 ? 4.742 -27.609 -8.773 1 97.25 75 ASN A O 1
ATOM 603 N N . GLY A 1 76 ? 6.734 -28.516 -8.328 1 95.12 76 GLY A N 1
ATOM 604 C CA . GLY A 1 76 ? 7.398 -28.016 -9.516 1 95.12 76 GLY A CA 1
ATOM 605 C C . GLY A 1 76 ? 7.785 -26.547 -9.414 1 95.12 76 GLY A C 1
ATOM 606 O O . GLY A 1 76 ? 8 -25.891 -10.43 1 95.12 76 GLY A O 1
ATOM 607 N N . VAL A 1 77 ? 7.77 -25.984 -8.242 1 96.56 77 VAL A N 1
ATOM 608 C CA . VAL A 1 77 ? 8.148 -24.594 -8.023 1 96.56 77 VAL A CA 1
ATOM 609 C C . VAL A 1 77 ? 9.492 -24.531 -7.309 1 96.56 77 VAL A C 1
ATOM 611 O O . VAL A 1 77 ? 9.633 -25.016 -6.184 1 96.56 77 VAL A O 1
ATOM 614 N N . LYS A 1 78 ? 10.508 -23.875 -7.926 1 95.25 78 LYS A N 1
ATOM 615 C CA . LYS A 1 78 ? 11.867 -23.922 -7.375 1 95.25 78 LYS A CA 1
ATOM 616 C C . LYS A 1 78 ? 12.422 -22.516 -7.176 1 95.25 78 LYS A C 1
ATOM 618 O O . LYS A 1 78 ? 13.57 -22.359 -6.758 1 95.25 78 LYS A O 1
ATOM 623 N N . ILE A 1 79 ? 11.602 -21.516 -7.383 1 92.12 79 ILE A N 1
ATOM 624 C CA . ILE A 1 79 ? 12.094 -20.156 -7.461 1 92.12 79 ILE A CA 1
ATOM 625 C C . ILE A 1 79 ? 12.578 -19.688 -6.086 1 92.12 79 ILE A C 1
ATOM 627 O O . ILE A 1 79 ? 13.375 -18.766 -5.977 1 92.12 79 ILE A O 1
ATOM 631 N N . TRP A 1 80 ? 12.195 -20.359 -4.957 1 95.5 80 TRP A N 1
ATOM 632 C CA . TRP A 1 80 ? 12.5 -19.922 -3.596 1 95.5 80 TRP A CA 1
ATOM 633 C C . TRP A 1 80 ? 13.75 -20.625 -3.072 1 95.5 80 TRP A C 1
ATOM 635 O O . TRP A 1 80 ? 14.227 -20.312 -1.979 1 95.5 80 TRP A O 1
ATOM 645 N N . ASP A 1 81 ? 14.305 -21.5 -3.84 1 96.31 81 ASP A N 1
ATOM 646 C CA . ASP A 1 81 ? 15.336 -22.422 -3.363 1 96.31 81 ASP A CA 1
ATOM 647 C C . ASP A 1 81 ? 16.547 -21.672 -2.842 1 96.31 81 ASP A C 1
ATOM 649 O O . ASP A 1 81 ? 17.125 -22.031 -1.818 1 96.31 81 ASP A O 1
ATOM 653 N N . GLU A 1 82 ? 16.828 -20.594 -3.494 1 93.94 82 GLU A N 1
ATOM 654 C CA . GLU A 1 82 ? 18.078 -19.891 -3.205 1 93.94 82 GLU A CA 1
ATOM 655 C C . GLU A 1 82 ? 18.031 -19.203 -1.845 1 93.94 82 GLU A C 1
ATOM 657 O O . GLU A 1 82 ? 19.062 -18.906 -1.255 1 93.94 82 GLU A O 1
ATOM 662 N N . TRP A 1 83 ? 16.859 -19 -1.32 1 96.44 83 TRP A N 1
ATOM 663 C CA . TRP A 1 83 ? 16.734 -18.203 -0.106 1 96.44 83 TRP A CA 1
ATOM 664 C C . TRP A 1 83 ? 16.422 -19.078 1.097 1 96.44 83 TRP A C 1
ATOM 666 O O . TRP A 1 83 ? 16.438 -18.609 2.238 1 96.44 83 TRP A O 1
ATOM 676 N N . ALA A 1 84 ? 16.203 -20.344 0.829 1 98.25 84 ALA A N 1
ATOM 677 C CA . ALA A 1 84 ? 15.781 -21.25 1.89 1 98.25 84 ALA A CA 1
ATOM 678 C C . ALA A 1 84 ? 16.984 -21.812 2.645 1 98.25 84 ALA A C 1
ATOM 680 O O . ALA A 1 84 ? 18.078 -21.891 2.09 1 98.25 84 ALA A O 1
ATOM 681 N N . THR A 1 85 ? 16.797 -22.172 3.879 1 98.25 85 THR A N 1
ATOM 682 C CA . THR A 1 85 ? 17.812 -22.891 4.641 1 98.25 85 THR A CA 1
ATOM 683 C C . THR A 1 85 ? 18.016 -24.281 4.066 1 98.25 85 THR A C 1
ATOM 685 O O . THR A 1 85 ? 17.297 -24.703 3.158 1 98.25 85 THR A O 1
ATOM 688 N N . GLU A 1 86 ? 18.953 -24.969 4.633 1 97.31 86 GLU A N 1
ATOM 689 C CA . GLU A 1 86 ? 19.25 -26.328 4.188 1 97.31 86 GLU A CA 1
ATOM 690 C C . GLU A 1 86 ? 18.047 -27.234 4.379 1 97.31 86 GLU A C 1
ATOM 692 O O . GLU A 1 86 ? 17.828 -28.156 3.586 1 97.31 86 GLU A O 1
ATOM 697 N N . ASP A 1 87 ? 17.219 -26.906 5.344 1 97.5 87 ASP A N 1
ATOM 698 C CA . ASP A 1 87 ? 16.047 -27.719 5.629 1 97.5 87 ASP A CA 1
ATOM 699 C C . ASP A 1 87 ? 14.82 -27.203 4.879 1 97.5 87 ASP A C 1
ATOM 701 O O . ASP A 1 87 ? 13.719 -27.719 5.055 1 97.5 87 ASP A O 1
ATOM 705 N N . GLY A 1 88 ? 14.992 -26.125 4.137 1 98.31 88 GLY A N 1
ATOM 706 C CA . GLY A 1 88 ? 13.945 -25.625 3.258 1 98.31 88 GLY A CA 1
ATOM 707 C C . GLY A 1 88 ? 13.117 -24.516 3.879 1 98.31 88 GLY A C 1
ATOM 708 O O . GLY A 1 88 ? 12.102 -24.109 3.32 1 98.31 88 GLY A O 1
ATOM 709 N N . ASP A 1 89 ? 13.578 -24.031 4.957 1 98 89 ASP A N 1
ATOM 710 C CA . ASP A 1 89 ? 12.797 -23.031 5.684 1 98 89 ASP A CA 1
ATOM 711 C C . ASP A 1 89 ? 13.086 -21.625 5.172 1 98 89 ASP A C 1
ATOM 713 O O . ASP A 1 89 ? 14.227 -21.297 4.855 1 98 89 ASP A O 1
ATOM 717 N N . LEU A 1 90 ? 12.055 -20.797 5.078 1 98.56 90 LEU A N 1
ATOM 718 C CA . LEU A 1 90 ? 12.188 -19.422 4.602 1 98.56 90 LEU A CA 1
ATOM 719 C C . LEU A 1 90 ? 11.859 -18.422 5.707 1 98.56 90 LEU A C 1
ATOM 721 O O . LEU A 1 90 ? 11.82 -17.219 5.469 1 98.56 90 LEU A O 1
ATOM 725 N N . GLY A 1 91 ? 11.664 -18.906 6.992 1 98.19 91 GLY A N 1
ATOM 726 C CA . GLY A 1 91 ? 11.117 -18.016 8.016 1 98.19 91 GLY A CA 1
ATOM 727 C C . GLY A 1 91 ? 9.664 -17.656 7.789 1 98.19 91 GLY A C 1
ATOM 728 O O . GLY A 1 91 ? 9 -18.266 6.945 1 98.19 91 GLY A O 1
ATOM 729 N N . PRO A 1 92 ? 9.094 -16.766 8.578 1 97.75 92 PRO A N 1
ATOM 730 C CA . PRO A 1 92 ? 7.66 -16.469 8.5 1 97.75 92 PRO A CA 1
ATOM 731 C C . PRO A 1 92 ? 7.32 -15.531 7.34 1 97.75 92 PRO A C 1
ATOM 733 O O . PRO A 1 92 ? 6.816 -14.43 7.559 1 97.75 92 PRO A O 1
ATOM 736 N N . VAL A 1 93 ? 7.48 -16.062 6.117 1 96.94 93 VAL A N 1
ATOM 737 C CA . VAL A 1 93 ? 7.258 -15.281 4.902 1 96.94 93 VAL A CA 1
ATOM 738 C C . VAL A 1 93 ? 5.793 -15.391 4.484 1 96.94 93 VAL A C 1
ATOM 740 O O . VAL A 1 93 ? 5.141 -16.406 4.742 1 96.94 93 VAL A O 1
ATOM 743 N N . TYR A 1 94 ? 5.309 -14.352 3.719 1 95.06 94 TYR A N 1
ATOM 744 C CA . TYR A 1 94 ? 4.043 -14.211 3.008 1 95.06 94 TYR A CA 1
ATOM 745 C C . TYR A 1 94 ? 2.934 -14.984 3.705 1 95.06 94 TYR A C 1
ATOM 747 O O . TYR A 1 94 ? 2.281 -14.469 4.617 1 95.06 94 TYR A O 1
ATOM 755 N N . GLY A 1 95 ? 2.867 -16.281 3.438 1 95.38 95 GLY A N 1
ATOM 756 C CA . GLY A 1 95 ? 1.726 -17.094 3.844 1 95.38 95 GLY A CA 1
ATOM 757 C C . GLY A 1 95 ? 1.489 -17.078 5.344 1 95.38 95 GLY A C 1
ATOM 758 O O . GLY A 1 95 ? 0.353 -16.922 5.793 1 95.38 95 GLY A O 1
ATOM 759 N N . GLU A 1 96 ? 2.576 -17.266 6.047 1 97.31 96 GLU A N 1
ATOM 760 C CA . GLU A 1 96 ? 2.432 -17.25 7.5 1 97.31 96 GLU A CA 1
ATOM 761 C C . GLU A 1 96 ? 1.908 -15.898 7.984 1 97.31 96 GLU A C 1
ATOM 763 O O . GLU A 1 96 ? 1.102 -15.836 8.914 1 97.31 96 GLU A O 1
ATOM 768 N N . GLN A 1 97 ? 2.359 -14.805 7.406 1 98.44 97 GLN A N 1
ATOM 769 C CA . GLN A 1 97 ? 1.852 -13.492 7.789 1 98.44 97 GLN A CA 1
ATOM 770 C C . GLN A 1 97 ? 0.39 -13.328 7.383 1 98.44 97 GLN A C 1
ATOM 772 O O . GLN A 1 97 ? -0.371 -12.625 8.055 1 98.44 97 GLN A O 1
ATOM 777 N N . TRP A 1 98 ? -0.02 -14 6.301 1 98.75 98 TRP A N 1
ATOM 778 C CA . TRP A 1 98 ? -1.388 -13.898 5.801 1 98.75 98 TRP A CA 1
ATOM 779 C C . TRP A 1 98 ? -2.354 -14.664 6.703 1 98.75 98 TRP A C 1
ATOM 781 O O . TRP A 1 98 ? -3.439 -14.164 7.016 1 98.75 98 TRP A O 1
ATOM 791 N N . THR A 1 99 ? -1.928 -15.812 7.152 1 98.75 99 THR A N 1
ATOM 792 C CA . THR A 1 99 ? -2.902 -16.75 7.715 1 98.75 99 THR A CA 1
ATOM 793 C C . THR A 1 99 ? -2.68 -16.922 9.211 1 98.75 99 THR A C 1
ATOM 795 O O . THR A 1 99 ? -3.541 -17.453 9.914 1 98.75 99 THR A O 1
ATOM 798 N N . ALA A 1 100 ? -1.528 -16.469 9.695 1 98.44 100 ALA A N 1
ATOM 799 C CA . ALA A 1 100 ? -1.199 -16.656 11.109 1 98.44 100 ALA A CA 1
ATOM 800 C C . ALA A 1 100 ? -0.353 -15.5 11.633 1 98.44 100 ALA A C 1
ATOM 802 O O . ALA A 1 100 ? 0.708 -15.719 12.219 1 98.44 100 ALA A O 1
ATOM 803 N N . TRP A 1 101 ? -0.817 -14.305 11.445 1 98.38 101 TRP A N 1
ATOM 804 C CA . TRP A 1 101 ? -0.153 -13.133 12.008 1 98.38 101 TRP A CA 1
ATOM 805 C C . TRP A 1 101 ? 0.023 -13.273 13.516 1 98.38 101 TRP A C 1
ATOM 807 O O . TRP A 1 101 ? -0.959 -13.383 14.258 1 98.38 101 TRP A O 1
ATOM 817 N N . PRO A 1 102 ? 1.234 -13.219 13.977 1 97.38 102 PRO A N 1
ATOM 818 C CA . PRO A 1 102 ? 1.451 -13.477 15.398 1 97.38 102 PRO A CA 1
ATOM 819 C C . PRO A 1 102 ? 0.991 -12.328 16.281 1 97.38 102 PRO A C 1
ATOM 821 O O . PRO A 1 102 ? 1.153 -11.156 15.922 1 97.38 102 PRO A O 1
ATOM 824 N N . THR A 1 103 ? 0.524 -12.664 17.422 1 96.44 103 THR A N 1
ATOM 825 C CA . THR A 1 103 ? 0.112 -11.656 18.406 1 96.44 103 THR A CA 1
ATOM 826 C C . THR A 1 103 ? 0.973 -11.742 19.656 1 96.44 103 THR A C 1
ATOM 828 O O . THR A 1 103 ? 1.628 -12.758 19.906 1 96.44 103 THR A O 1
ATOM 831 N N . LYS A 1 104 ? 0.942 -10.75 20.391 1 93.06 104 LYS A N 1
ATOM 832 C CA . LYS A 1 104 ? 1.758 -10.633 21.609 1 93.06 104 LYS A CA 1
ATOM 833 C C . LYS A 1 104 ? 1.42 -11.727 22.609 1 93.06 104 LYS A C 1
ATOM 835 O O . LYS A 1 104 ? 2.297 -12.211 23.328 1 93.06 104 LYS A O 1
ATOM 840 N N . ASP A 1 105 ? 0.223 -12.148 22.641 1 93.06 105 ASP A N 1
ATOM 841 C CA . ASP A 1 105 ? -0.224 -13.117 23.641 1 93.06 105 ASP A CA 1
ATOM 842 C C . ASP A 1 105 ? 0.012 -14.547 23.172 1 93.06 105 ASP A C 1
ATOM 844 O O . ASP A 1 105 ? -0.415 -15.5 23.828 1 93.06 105 ASP A O 1
ATOM 848 N N . GLY A 1 106 ? 0.571 -14.719 22.078 1 93.44 106 GLY A N 1
ATOM 849 C CA . GLY A 1 106 ? 0.917 -16.047 21.578 1 93.44 106 GLY A CA 1
ATOM 850 C C . GLY A 1 106 ? -0.104 -16.594 20.609 1 93.44 106 GLY A C 1
ATOM 851 O O . GLY A 1 106 ? 0.067 -17.703 20.078 1 93.44 106 GLY A O 1
ATOM 852 N N . GLY A 1 107 ? -1.086 -15.859 20.312 1 96.62 107 GLY A N 1
ATOM 853 C CA . GLY A 1 107 ? -2.076 -16.25 19.328 1 96.62 107 GLY A CA 1
ATOM 854 C C . GLY A 1 107 ? -1.7 -15.852 17.922 1 96.62 107 GLY A C 1
ATOM 855 O O . GLY A 1 107 ? -0.548 -15.508 17.656 1 96.62 107 GLY A O 1
ATOM 856 N N . THR A 1 108 ? -2.625 -16.062 17 1 98 108 THR A N 1
ATOM 857 C CA . THR A 1 108 ? -2.441 -15.672 15.617 1 98 108 THR A CA 1
ATOM 858 C C . THR A 1 108 ? -3.732 -15.094 15.039 1 98 108 THR A C 1
ATOM 860 O O . THR A 1 108 ? -4.82 -15.352 15.562 1 98 108 THR A O 1
ATOM 863 N N . ILE A 1 109 ? -3.664 -14.281 14.102 1 98.44 109 ILE A N 1
ATOM 864 C CA . ILE A 1 109 ? -4.789 -13.742 13.352 1 98.44 109 ILE A CA 1
ATOM 865 C C . ILE A 1 109 ? -4.695 -14.188 11.891 1 98.44 109 ILE A C 1
ATOM 867 O O . ILE A 1 109 ? -3.635 -14.086 11.273 1 98.44 109 ILE A O 1
ATOM 871 N N . ASN A 1 110 ? -5.723 -14.766 11.359 1 98.81 110 ASN A N 1
ATOM 872 C CA . ASN A 1 110 ? -5.816 -15.156 9.961 1 98.81 110 ASN A CA 1
ATOM 873 C C . ASN A 1 110 ? -6.492 -14.07 9.125 1 98.81 110 ASN A C 1
ATOM 875 O O . ASN A 1 110 ? -7.715 -13.938 9.148 1 98.81 110 ASN A O 1
ATOM 879 N N . GLN A 1 111 ? -5.754 -13.328 8.414 1 98.88 111 GLN A N 1
ATOM 880 C CA . GLN A 1 111 ? -6.246 -12.203 7.625 1 98.88 111 GLN A CA 1
ATOM 881 C C . GLN A 1 111 ? -7.109 -12.688 6.461 1 98.88 111 GLN A C 1
ATOM 883 O O . GLN A 1 111 ? -8.016 -11.977 6.02 1 98.88 111 GLN A O 1
ATOM 888 N N . ILE A 1 112 ? -6.816 -13.859 5.953 1 98.88 112 ILE A N 1
ATOM 889 C CA . ILE A 1 112 ? -7.578 -14.398 4.832 1 98.88 112 ILE A CA 1
ATOM 890 C C . ILE A 1 112 ? -8.984 -14.766 5.293 1 98.88 112 ILE A C 1
ATOM 892 O O . ILE A 1 112 ? -9.961 -14.5 4.59 1 98.88 112 ILE A O 1
ATOM 896 N N . ASP A 1 113 ? -9.055 -15.367 6.453 1 98.81 113 ASP A N 1
ATOM 897 C CA . ASP A 1 113 ? -10.367 -15.625 7.031 1 98.81 113 ASP A CA 1
ATOM 898 C C . ASP A 1 113 ? -11.172 -14.336 7.16 1 98.81 113 ASP A C 1
ATOM 900 O O . ASP A 1 113 ? -12.367 -14.312 6.836 1 98.81 113 ASP A O 1
ATOM 904 N N . TYR A 1 114 ? -10.539 -13.352 7.691 1 98.5 114 TYR A N 1
ATOM 905 C CA . TYR A 1 114 ? -11.203 -12.062 7.82 1 98.5 114 TYR A CA 1
ATOM 906 C C . TYR A 1 114 ? -11.711 -11.57 6.473 1 98.5 114 TYR A C 1
ATOM 908 O O . TYR A 1 114 ? -12.852 -11.117 6.363 1 98.5 114 TYR A O 1
ATOM 916 N N . MET A 1 115 ? -10.898 -11.625 5.477 1 98.75 115 MET A N 1
ATOM 917 C CA . MET A 1 115 ? -11.266 -11.141 4.148 1 98.75 115 MET A CA 1
ATOM 918 C C . MET A 1 115 ? -12.461 -11.906 3.6 1 98.75 115 MET A C 1
ATOM 920 O O . MET A 1 115 ? -13.43 -11.297 3.139 1 98.75 115 MET A O 1
ATOM 924 N N . VAL A 1 116 ? -12.367 -13.219 3.611 1 98.88 116 VAL A N 1
ATOM 925 C CA . VAL A 1 116 ? -13.453 -14.039 3.082 1 98.88 116 VAL A CA 1
ATOM 926 C C . VAL A 1 116 ? -14.742 -13.75 3.846 1 98.88 116 VAL A C 1
ATOM 928 O O . VAL A 1 116 ? -15.789 -13.531 3.238 1 98.88 116 VAL A O 1
ATOM 931 N N . HIS A 1 117 ? -14.633 -13.727 5.188 1 98.69 117 HIS A N 1
ATOM 932 C CA . HIS A 1 117 ? -15.805 -13.461 6.02 1 98.69 117 HIS A CA 1
ATOM 933 C C . HIS A 1 117 ? -16.406 -12.102 5.695 1 98.69 117 HIS A C 1
ATOM 935 O O . HIS A 1 117 ? -17.625 -11.984 5.551 1 98.69 117 HIS A O 1
ATOM 941 N N . THR A 1 118 ? -15.586 -11.109 5.605 1 98.38 118 THR A N 1
ATOM 942 C CA . THR A 1 118 ? -16.078 -9.75 5.395 1 98.38 118 THR A CA 1
ATOM 943 C C . THR A 1 118 ? -16.641 -9.594 3.988 1 98.38 118 THR A C 1
ATOM 945 O O . THR A 1 118 ? -17.656 -8.922 3.797 1 98.38 118 THR A O 1
ATOM 948 N N . LEU A 1 119 ? -16.031 -10.195 2.982 1 98.75 119 LEU A N 1
ATOM 949 C CA . LEU A 1 119 ? -16.562 -10.164 1.628 1 98.75 119 LEU A CA 1
ATOM 950 C C . LEU A 1 119 ? -17.984 -10.742 1.596 1 98.75 119 LEU A C 1
ATOM 952 O O . LEU A 1 119 ? -18.828 -10.266 0.845 1 98.75 119 LEU A O 1
ATOM 956 N N . LYS A 1 120 ? -18.25 -11.719 2.387 1 98.44 120 LYS A N 1
ATOM 957 C CA . LYS A 1 120 ? -19.531 -12.398 2.4 1 98.44 120 LYS A CA 1
ATOM 958 C C . LYS A 1 120 ? -20.562 -11.602 3.199 1 98.44 120 LYS A C 1
ATOM 960 O O . LYS A 1 120 ? -21.75 -11.594 2.857 1 98.44 120 LYS A O 1
ATOM 965 N N . THR A 1 121 ? -20.094 -10.883 4.27 1 97.62 121 THR A N 1
ATOM 966 C CA . THR A 1 121 ? -21.062 -10.375 5.234 1 97.62 121 THR A CA 1
ATOM 967 C C . THR A 1 121 ? -21.156 -8.859 5.148 1 97.62 121 THR A C 1
ATOM 969 O O . THR A 1 121 ? -22.188 -8.281 5.5 1 97.62 121 THR A O 1
ATOM 972 N N . ASN A 1 122 ? -20.078 -8.203 4.801 1 96.25 122 ASN A N 1
ATOM 973 C CA . ASN A 1 122 ? -20.016 -6.746 4.699 1 96.25 122 ASN A CA 1
ATOM 974 C C . ASN A 1 122 ? -19.172 -6.297 3.51 1 96.25 122 ASN A C 1
ATOM 976 O O . ASN A 1 122 ? -18.172 -5.609 3.682 1 96.25 122 ASN A O 1
ATOM 980 N N . PRO A 1 123 ? -19.641 -6.609 2.273 1 96.5 123 PRO A N 1
ATOM 981 C CA . PRO A 1 123 ? -18.828 -6.355 1.075 1 96.5 123 PRO A CA 1
ATOM 982 C C . PRO A 1 123 ? -18.594 -4.867 0.826 1 96.5 123 PRO A C 1
ATOM 984 O O . PRO A 1 123 ? -17.75 -4.504 0.005 1 96.5 123 PRO A O 1
ATOM 987 N N . ASN A 1 124 ? -19.266 -3.973 1.562 1 94.31 124 ASN A N 1
ATOM 988 C CA . ASN A 1 124 ? -19.094 -2.535 1.392 1 94.31 124 ASN A CA 1
ATOM 989 C C . ASN A 1 124 ? -17.953 -2.01 2.258 1 94.31 124 ASN A C 1
ATOM 991 O O . ASN A 1 124 ? -17.562 -0.842 2.15 1 94.31 124 ASN A O 1
ATOM 995 N N . SER A 1 125 ? -17.391 -2.877 3.068 1 95.75 125 SER A N 1
ATOM 996 C CA . SER A 1 125 ? -16.328 -2.447 3.971 1 95.75 125 SER A CA 1
ATOM 997 C C . SER A 1 125 ? -15.125 -1.923 3.197 1 95.75 125 SER A C 1
ATOM 999 O O . SER A 1 125 ? -14.742 -2.486 2.168 1 95.75 125 SER A O 1
ATOM 1001 N N . ARG A 1 126 ? -14.531 -0.862 3.738 1 96.12 126 ARG A N 1
ATOM 1002 C CA . ARG A 1 126 ? -13.328 -0.286 3.154 1 96.12 126 ARG A CA 1
ATOM 1003 C C . ARG A 1 126 ? -12.078 -0.812 3.852 1 96.12 126 ARG A C 1
ATOM 1005 O O . ARG A 1 126 ? -10.992 -0.246 3.703 1 96.12 126 ARG A O 1
ATOM 1012 N N . ARG A 1 127 ? -12.297 -1.878 4.652 1 96.94 127 ARG A N 1
ATOM 1013 C CA . ARG A 1 127 ? -11.219 -2.424 5.469 1 96.94 127 ARG A CA 1
ATOM 1014 C C . ARG A 1 127 ? -10.797 -3.805 4.977 1 96.94 127 ARG A C 1
ATOM 1016 O O . ARG A 1 127 ? -10 -4.484 5.621 1 96.94 127 ARG A O 1
ATOM 1023 N N . ILE A 1 128 ? -11.344 -4.223 3.844 1 98.38 128 ILE A N 1
ATOM 1024 C CA . ILE A 1 128 ? -11.07 -5.566 3.352 1 98.38 128 ILE A CA 1
ATOM 1025 C C . ILE A 1 128 ? -9.703 -5.598 2.674 1 98.38 128 ILE A C 1
ATOM 1027 O O . ILE A 1 128 ? -9.594 -5.387 1.464 1 98.38 128 ILE A O 1
ATOM 1031 N N . LEU A 1 129 ? -8.695 -5.949 3.459 1 98.75 129 LEU A N 1
ATOM 1032 C CA . LEU A 1 129 ? -7.336 -6.055 2.93 1 98.75 129 LEU A CA 1
ATOM 1033 C C . LEU A 1 129 ? -6.488 -6.98 3.793 1 98.75 129 LEU A C 1
ATOM 1035 O O . LEU A 1 129 ? -6.871 -7.312 4.918 1 98.75 129 LEU A O 1
ATOM 1039 N N . PHE A 1 130 ? -5.426 -7.477 3.291 1 98.75 130 PHE A N 1
ATOM 1040 C CA . PHE A 1 130 ? -4.398 -8.211 4.02 1 98.75 130 PHE A CA 1
ATOM 1041 C C . PHE A 1 130 ? -3.01 -7.863 3.494 1 98.75 130 PHE A C 1
ATOM 1043 O O . PHE A 1 130 ? -2.877 -7.273 2.42 1 98.75 130 PHE A O 1
ATOM 1050 N N . HIS A 1 131 ? -2.008 -8.133 4.289 1 98.25 131 HIS A N 1
ATOM 1051 C CA . HIS A 1 131 ? -0.648 -7.82 3.861 1 98.25 131 HIS A CA 1
ATOM 1052 C C . HIS A 1 131 ? 0.374 -8.672 4.605 1 98.25 131 HIS A C 1
ATOM 1054 O O . HIS A 1 131 ? 0.027 -9.375 5.559 1 98.25 131 HIS A O 1
ATOM 1060 N N . GLY A 1 132 ? 1.593 -8.641 4.125 1 97.88 132 GLY A N 1
ATOM 1061 C CA . GLY A 1 132 ? 2.631 -9.484 4.699 1 97.88 132 GLY A CA 1
ATOM 1062 C C . GLY A 1 132 ? 3.764 -8.688 5.324 1 97.88 132 GLY A C 1
ATOM 1063 O O . GLY A 1 132 ? 4.758 -9.266 5.77 1 97.88 132 GLY A O 1
ATOM 1064 N N . TRP A 1 133 ? 3.674 -7.348 5.355 1 98.19 133 TRP A N 1
ATOM 1065 C CA . TRP A 1 133 ? 4.742 -6.516 5.898 1 98.19 133 TRP A CA 1
ATOM 1066 C C . TRP A 1 133 ? 4.633 -6.418 7.418 1 98.19 133 TRP A C 1
ATOM 1068 O O . TRP A 1 133 ? 4.137 -5.422 7.945 1 98.19 133 TRP A O 1
ATOM 1078 N N . ASN A 1 134 ? 5.117 -7.406 8.078 1 98.31 134 ASN A N 1
ATOM 1079 C CA . ASN A 1 134 ? 5.168 -7.422 9.539 1 98.31 134 ASN A CA 1
ATOM 1080 C C . ASN A 1 134 ? 6.488 -6.871 10.062 1 98.31 134 ASN A C 1
ATOM 1082 O O . ASN A 1 134 ? 7.508 -7.562 10.047 1 98.31 134 ASN A O 1
ATOM 1086 N N . VAL A 1 135 ? 6.457 -5.672 10.609 1 98.31 135 VAL A N 1
ATOM 1087 C CA . VAL A 1 135 ? 7.629 -4.863 10.938 1 98.31 135 VAL A CA 1
ATOM 1088 C C . VAL A 1 135 ? 8.562 -5.656 11.852 1 98.31 135 VAL A C 1
ATOM 1090 O O . VAL A 1 135 ? 9.789 -5.602 11.688 1 98.31 135 VAL A O 1
ATOM 1093 N N . GLU A 1 136 ? 8.023 -6.406 12.703 1 97.94 136 GLU A N 1
ATOM 1094 C CA . GLU A 1 136 ? 8.836 -7.148 13.664 1 97.94 136 GLU A CA 1
ATOM 1095 C C . GLU A 1 136 ? 9.57 -8.305 12.992 1 97.94 136 GLU A C 1
ATOM 1097 O O . GLU A 1 136 ? 10.617 -8.742 13.477 1 97.94 136 GLU A O 1
ATOM 1102 N N . TYR A 1 137 ? 9.117 -8.828 11.898 1 98.19 137 TYR A N 1
ATOM 1103 C CA . TYR A 1 137 ? 9.625 -10.078 11.336 1 98.19 137 TYR A CA 1
ATOM 1104 C C . TYR A 1 137 ? 10.375 -9.82 10.031 1 98.19 137 TYR A C 1
ATOM 1106 O O . TYR A 1 137 ? 10.805 -10.766 9.359 1 98.19 137 TYR A O 1
ATOM 1114 N N . LEU A 1 138 ? 10.531 -8.547 9.688 1 98.38 138 LEU A N 1
ATOM 1115 C CA . LEU A 1 138 ? 11.312 -8.211 8.5 1 98.38 138 LEU A CA 1
ATOM 1116 C C . LEU A 1 138 ? 12.766 -8.641 8.664 1 98.38 138 LEU A C 1
ATOM 1118 O O . LEU A 1 138 ? 13.281 -8.695 9.781 1 98.38 138 LEU A O 1
ATOM 1122 N N . PRO A 1 139 ? 13.414 -8.953 7.586 1 97.81 139 PRO A N 1
ATOM 1123 C CA . PRO A 1 139 ? 14.805 -9.422 7.672 1 97.81 139 PRO A CA 1
ATOM 1124 C C . PRO A 1 139 ? 15.766 -8.328 8.109 1 97.81 139 PRO A C 1
ATOM 1126 O O . PRO A 1 139 ? 15.586 -7.16 7.75 1 97.81 139 PRO A O 1
ATOM 1129 N N . ASP A 1 140 ? 16.703 -8.766 8.891 1 96.38 140 ASP A N 1
ATOM 1130 C CA . ASP A 1 140 ? 17.906 -7.984 9.086 1 96.38 140 ASP A CA 1
ATOM 1131 C C . ASP A 1 140 ? 18.766 -7.961 7.816 1 96.38 140 ASP A C 1
ATOM 1133 O O . ASP A 1 140 ? 19.297 -8.992 7.398 1 96.38 140 ASP A O 1
ATOM 1137 N N . GLU A 1 141 ? 18.938 -6.883 7.184 1 91.88 141 GLU A N 1
ATOM 1138 C CA . GLU A 1 141 ? 19.562 -6.758 5.871 1 91.88 141 GLU A CA 1
ATOM 1139 C C . GLU A 1 141 ? 21.062 -7.086 5.934 1 91.88 141 GLU A C 1
ATOM 1141 O O . GLU A 1 141 ? 21.703 -7.273 4.902 1 91.88 141 GLU A O 1
ATOM 1146 N N . THR A 1 142 ? 21.578 -7.117 7.129 1 94.81 142 THR A N 1
ATOM 1147 C CA . THR A 1 142 ? 23 -7.438 7.293 1 94.81 142 THR A CA 1
ATOM 1148 C C . THR A 1 142 ? 23.219 -8.945 7.336 1 94.81 142 THR A C 1
ATOM 1150 O O . THR A 1 142 ? 24.344 -9.422 7.363 1 94.81 142 THR A O 1
ATOM 1153 N N . LYS A 1 143 ? 22.156 -9.719 7.336 1 97.12 143 LYS A N 1
ATOM 1154 C CA . LYS A 1 143 ? 22.219 -11.18 7.398 1 97.12 143 LYS A CA 1
ATOM 1155 C C . LYS A 1 143 ? 21.734 -11.805 6.098 1 97.12 143 LYS A C 1
ATOM 1157 O O . LYS A 1 143 ? 21 -11.172 5.336 1 97.12 143 LYS A O 1
ATOM 1162 N N . SER A 1 144 ? 22.188 -13.023 5.859 1 97.19 144 SER A N 1
ATOM 1163 C CA . SER A 1 144 ? 21.688 -13.758 4.699 1 97.19 144 SER A CA 1
ATOM 1164 C C . SER A 1 144 ? 20.234 -14.172 4.887 1 97.19 144 SER A C 1
ATOM 1166 O O . SER A 1 144 ? 19.734 -14.211 6.016 1 97.19 144 SER A O 1
ATOM 1168 N N . PRO A 1 145 ? 19.562 -14.453 3.812 1 97.5 145 PRO A N 1
ATOM 1169 C CA . PRO A 1 145 ? 18.203 -14.953 3.938 1 97.5 145 PRO A CA 1
ATOM 1170 C C . PRO A 1 145 ? 18.094 -16.172 4.852 1 97.5 145 PRO A C 1
ATOM 1172 O O . PRO A 1 145 ? 17.172 -16.266 5.664 1 97.5 145 PRO A O 1
ATOM 1175 N N . GLN A 1 146 ? 19.062 -17.047 4.715 1 98.44 146 GLN A N 1
ATOM 1176 C CA . GLN A 1 146 ? 19.062 -18.266 5.523 1 98.44 146 GLN A CA 1
ATOM 1177 C C . GLN A 1 146 ? 19.25 -17.938 7.004 1 98.44 146 GLN A C 1
ATOM 1179 O O . GLN A 1 146 ? 18.594 -18.531 7.867 1 98.44 146 GLN A O 1
ATOM 1184 N N . GLU A 1 147 ? 20.156 -17.016 7.312 1 98.5 147 GLU A N 1
ATOM 1185 C CA . GLU A 1 147 ? 20.375 -16.609 8.695 1 98.5 147 GLU A CA 1
ATOM 1186 C C . GLU A 1 147 ? 19.125 -15.938 9.281 1 98.5 147 GLU A C 1
ATOM 1188 O O . GLU A 1 147 ? 18.781 -16.172 10.438 1 98.5 147 GLU A O 1
ATOM 1193 N N . ASN A 1 148 ? 18.484 -15.141 8.477 1 98.62 148 ASN A N 1
ATOM 1194 C CA . ASN A 1 148 ? 17.219 -14.531 8.906 1 98.62 148 ASN A CA 1
ATOM 1195 C C . ASN A 1 148 ? 16.172 -15.586 9.25 1 98.62 148 ASN A C 1
ATOM 1197 O O . ASN A 1 148 ? 15.562 -15.539 10.32 1 98.62 148 ASN A O 1
ATOM 1201 N N . ALA A 1 149 ? 16.031 -16.516 8.383 1 98.44 149 ALA A N 1
ATOM 1202 C CA . ALA A 1 149 ? 15.07 -17.578 8.625 1 98.44 149 ALA A CA 1
ATOM 1203 C C . ALA A 1 149 ? 15.383 -18.328 9.914 1 98.44 149 ALA A C 1
ATOM 1205 O O . ALA A 1 149 ? 14.492 -18.578 10.727 1 98.44 149 ALA A O 1
ATOM 1206 N N . ARG A 1 150 ? 16.656 -18.641 10.133 1 98.12 150 ARG A N 1
ATOM 1207 C CA . ARG A 1 150 ? 17.078 -19.344 11.344 1 98.12 150 ARG A CA 1
ATOM 1208 C C . ARG A 1 150 ? 16.797 -18.516 12.586 1 98.12 150 ARG A C 1
ATOM 1210 O O . ARG A 1 150 ? 16.484 -19.062 13.648 1 98.12 150 ARG A O 1
ATOM 1217 N N . ASN A 1 151 ? 16.828 -17.203 12.422 1 97.75 151 ASN A N 1
ATOM 1218 C CA . ASN A 1 151 ? 16.625 -16.297 13.547 1 97.75 151 ASN A CA 1
ATOM 1219 C C . ASN A 1 151 ? 15.156 -15.938 13.727 1 97.75 151 ASN A C 1
ATOM 1221 O O . ASN A 1 151 ? 14.828 -15.031 14.492 1 97.75 151 ASN A O 1
ATOM 1225 N N . GLY A 1 152 ? 14.336 -16.562 12.977 1 97.19 152 GLY A N 1
ATOM 1226 C CA . GLY A 1 152 ? 12.906 -16.344 13.141 1 97.19 152 GLY A CA 1
ATOM 1227 C C . GLY A 1 152 ? 12.391 -15.141 12.383 1 97.19 152 GLY A C 1
ATOM 1228 O O . GLY A 1 152 ? 11.297 -14.641 12.656 1 97.19 152 GLY A O 1
ATOM 1229 N N . LYS A 1 153 ? 13.164 -14.641 11.492 1 98.31 153 LYS A N 1
ATOM 1230 C CA . LYS A 1 153 ? 12.766 -13.539 10.617 1 98.31 153 LYS A CA 1
ATOM 1231 C C . LYS A 1 153 ? 12.438 -14.039 9.211 1 98.31 153 LYS A C 1
ATOM 1233 O O . LYS A 1 153 ? 12.727 -15.195 8.883 1 98.31 153 LYS A O 1
ATOM 1238 N N . GLN A 1 154 ? 11.789 -13.242 8.461 1 98.44 154 GLN A N 1
ATOM 1239 C CA . GLN A 1 154 ? 11.555 -13.578 7.059 1 98.44 154 GLN A CA 1
ATOM 1240 C C . GLN A 1 154 ? 12.867 -13.688 6.293 1 98.44 154 GLN A C 1
ATOM 1242 O O . GLN A 1 154 ? 13.773 -12.875 6.484 1 98.44 154 GLN A O 1
ATOM 1247 N N . ALA A 1 155 ? 12.969 -14.68 5.418 1 98 155 ALA A N 1
ATOM 1248 C CA . ALA A 1 155 ? 14.164 -14.789 4.586 1 98 155 ALA A CA 1
ATOM 1249 C C . ALA A 1 155 ? 14.32 -13.57 3.676 1 98 155 ALA A C 1
ATOM 1251 O O . ALA A 1 155 ? 15.43 -13.109 3.432 1 98 155 ALA A O 1
ATOM 1252 N N . LEU A 1 156 ? 13.18 -13.07 3.178 1 95.81 156 LEU A N 1
ATOM 1253 C CA . LEU A 1 156 ? 13.078 -11.883 2.342 1 95.81 156 LEU A CA 1
ATOM 1254 C C . LEU A 1 156 ? 11.867 -11.047 2.729 1 95.81 156 LEU A C 1
ATOM 1256 O O . LEU A 1 156 ? 10.812 -11.594 3.064 1 95.81 156 LEU A O 1
ATOM 1260 N N . PRO A 1 157 ? 12.078 -9.758 2.662 1 96.69 157 PRO A N 1
ATOM 1261 C CA . PRO A 1 157 ? 10.867 -8.969 2.852 1 96.69 157 PRO A CA 1
ATOM 1262 C C . PRO A 1 157 ? 9.867 -9.133 1.705 1 96.69 157 PRO A C 1
ATOM 1264 O O . PRO A 1 157 ? 10.273 -9.328 0.557 1 96.69 157 PRO A O 1
ATOM 1267 N N . PRO A 1 158 ? 8.625 -9.086 2.004 1 97 158 PRO A N 1
ATOM 1268 C CA . PRO A 1 158 ? 7.641 -9.211 0.93 1 97 158 PRO A CA 1
ATOM 1269 C C . PRO A 1 158 ? 7.734 -8.086 -0.095 1 97 158 PRO A C 1
ATOM 1271 O O . PRO A 1 158 ? 7.871 -6.914 0.278 1 97 158 PRO A O 1
ATOM 1274 N N . CYS A 1 159 ? 7.66 -8.422 -1.355 1 97.19 159 CYS A N 1
ATOM 1275 C CA . CYS A 1 159 ? 7.59 -7.449 -2.438 1 97.19 159 CYS A CA 1
ATOM 1276 C C . CYS A 1 159 ? 6.145 -7.086 -2.754 1 97.19 159 CYS A C 1
ATOM 1278 O O . CYS A 1 159 ? 5.789 -5.906 -2.781 1 97.19 159 CYS A O 1
ATOM 1280 N N . HIS A 1 160 ? 5.359 -8.164 -3.131 1 97 160 HIS A N 1
ATOM 1281 C CA . HIS A 1 160 ? 3.924 -7.922 -3.211 1 97 160 HIS A CA 1
ATOM 1282 C C . HIS A 1 160 ? 3.297 -7.871 -1.822 1 97 160 HIS A C 1
ATOM 1284 O O . HIS A 1 160 ? 2.906 -8.906 -1.274 1 97 160 HIS A O 1
ATOM 1290 N N . LEU A 1 161 ? 3.188 -6.66 -1.338 1 96.5 161 LEU A N 1
ATOM 1291 C CA . LEU A 1 161 ? 3.111 -6.324 0.079 1 96.5 161 LEU A CA 1
ATOM 1292 C C . LEU A 1 161 ? 1.665 -6.324 0.561 1 96.5 161 LEU A C 1
ATOM 1294 O O . LEU A 1 161 ? 1.357 -6.887 1.615 1 96.5 161 LEU A O 1
ATOM 1298 N N . LEU A 1 162 ? 0.72 -5.746 -0.199 1 98.5 162 LEU A N 1
ATOM 1299 C CA . LEU A 1 162 ? -0.614 -5.438 0.308 1 98.5 162 LEU A CA 1
ATOM 1300 C C . LEU A 1 162 ? -1.672 -5.688 -0.762 1 98.5 162 LEU A C 1
ATOM 1302 O O . LEU A 1 162 ? -1.482 -5.324 -1.924 1 98.5 162 LEU A O 1
ATOM 1306 N N . TYR A 1 163 ? -2.797 -6.375 -0.385 1 98.88 163 TYR A N 1
ATOM 1307 C CA . TYR A 1 163 ? -3.949 -6.68 -1.227 1 98.88 163 TYR A CA 1
ATOM 1308 C C . TYR A 1 163 ? -5.215 -6.043 -0.665 1 98.88 163 TYR A C 1
ATOM 1310 O O . TYR A 1 163 ? -5.543 -6.227 0.511 1 98.88 163 TYR A O 1
ATOM 1318 N N . GLN A 1 164 ? -5.93 -5.309 -1.472 1 98.94 164 GLN A N 1
ATOM 1319 C CA . GLN A 1 164 ? -7.172 -4.691 -1.022 1 98.94 164 GLN A CA 1
ATOM 1320 C C . GLN A 1 164 ? -8.328 -5.027 -1.966 1 98.94 164 GLN A C 1
ATOM 1322 O O . GLN A 1 164 ? -8.156 -5.016 -3.188 1 98.94 164 GLN A O 1
ATOM 1327 N N . ALA A 1 165 ? -9.469 -5.305 -1.382 1 98.88 165 ALA A N 1
ATOM 1328 C CA . ALA A 1 165 ? -10.656 -5.648 -2.152 1 98.88 165 ALA A CA 1
ATOM 1329 C C . ALA A 1 165 ? -11.625 -4.469 -2.217 1 98.88 165 ALA A C 1
ATOM 1331 O O . ALA A 1 165 ? -11.664 -3.637 -1.31 1 98.88 165 ALA A O 1
ATOM 1332 N N . PHE A 1 166 ? -12.359 -4.398 -3.268 1 98.62 166 PHE A N 1
ATOM 1333 C CA . PHE A 1 166 ? -13.453 -3.465 -3.514 1 98.62 166 PHE A CA 1
ATOM 1334 C C . PHE A 1 166 ? -14.609 -4.164 -4.207 1 98.62 166 PHE A C 1
ATOM 1336 O O . PHE A 1 166 ? -14.438 -4.777 -5.262 1 98.62 166 PHE A O 1
ATOM 1343 N N . VAL A 1 167 ? -15.773 -4.094 -3.596 1 98.38 167 VAL A N 1
ATOM 1344 C CA . VAL A 1 167 ? -16.938 -4.762 -4.152 1 98.38 167 VAL A CA 1
ATOM 1345 C C . VAL A 1 167 ? -18 -3.725 -4.512 1 98.38 167 VAL A C 1
ATOM 1347 O O . VAL A 1 167 ? -18.25 -2.791 -3.744 1 98.38 167 VAL A O 1
ATOM 1350 N N . HIS A 1 168 ? -18.516 -3.887 -5.633 1 96.19 168 HIS A N 1
ATOM 1351 C CA . HIS A 1 168 ? -19.672 -3.105 -6.039 1 96.19 168 HIS A CA 1
ATOM 1352 C C . HIS A 1 168 ? -20.625 -3.934 -6.898 1 96.19 168 HIS A C 1
ATOM 1354 O O . HIS A 1 168 ? -20.203 -4.559 -7.875 1 96.19 168 HIS A O 1
ATOM 1360 N N . ASP A 1 169 ? -21.938 -3.939 -6.531 1 95.19 169 ASP A N 1
ATOM 1361 C CA . ASP A 1 169 ? -22.984 -4.652 -7.266 1 95.19 169 ASP A CA 1
ATOM 1362 C C . ASP A 1 169 ? -22.547 -6.086 -7.574 1 95.19 169 ASP A C 1
ATOM 1364 O O . ASP A 1 169 ? -22.625 -6.523 -8.727 1 95.19 169 ASP A O 1
ATOM 1368 N N . GLY A 1 170 ? -21.953 -6.703 -6.633 1 97.5 170 GLY A N 1
ATOM 1369 C CA . GLY A 1 170 ? -21.594 -8.109 -6.742 1 97.5 170 GLY A CA 1
ATOM 1370 C C . GLY A 1 170 ? -20.312 -8.352 -7.52 1 97.5 170 GLY A C 1
ATOM 1371 O O . GLY A 1 170 ? -19.953 -9.492 -7.785 1 97.5 170 GLY A O 1
ATOM 1372 N N . HIS A 1 171 ? -19.609 -7.281 -7.949 1 98.56 171 HIS A N 1
ATOM 1373 C CA . HIS A 1 171 ? -18.359 -7.391 -8.68 1 98.56 171 HIS A CA 1
ATOM 1374 C C . HIS A 1 171 ? -17.156 -7.145 -7.77 1 98.56 171 HIS A C 1
ATOM 1376 O O . HIS A 1 171 ? -17.125 -6.164 -7.023 1 98.56 171 HIS A O 1
ATOM 1382 N N . LEU A 1 172 ? -16.188 -8.016 -7.746 1 98.88 172 LEU A N 1
ATOM 1383 C CA . LEU A 1 172 ? -15 -7.93 -6.902 1 98.88 172 LEU A CA 1
ATOM 1384 C C . LEU A 1 172 ? -13.805 -7.406 -7.695 1 98.88 172 LEU A C 1
ATOM 1386 O O . LEU A 1 172 ? -13.43 -7.988 -8.719 1 98.88 172 LEU A O 1
ATOM 1390 N N . SER A 1 173 ? -13.289 -6.332 -7.297 1 98.88 173 SER A N 1
ATOM 1391 C CA . SER A 1 173 ? -12.008 -5.828 -7.777 1 98.88 173 SER A CA 1
ATOM 1392 C C . SER A 1 173 ? -10.938 -5.906 -6.688 1 98.88 173 SER A C 1
ATOM 1394 O O . SER A 1 173 ? -11.25 -5.801 -5.5 1 98.88 173 SER A O 1
ATOM 1396 N N . MET A 1 174 ? -9.695 -6.121 -7.102 1 98.94 174 MET A N 1
ATOM 1397 C CA . MET A 1 174 ? -8.578 -6.191 -6.164 1 98.94 174 MET A CA 1
ATOM 1398 C C . MET A 1 174 ? -7.441 -5.277 -6.602 1 98.94 174 MET A C 1
ATOM 1400 O O . MET A 1 174 ? -7.148 -5.172 -7.793 1 98.94 174 MET A O 1
ATOM 1404 N N . GLN A 1 175 ? -6.852 -4.609 -5.676 1 98.94 175 GLN A N 1
ATOM 1405 C CA . GLN A 1 175 ? -5.625 -3.848 -5.883 1 98.94 175 GLN A CA 1
ATOM 1406 C C . GLN A 1 175 ? -4.453 -4.477 -5.129 1 98.94 175 GLN A C 1
ATOM 1408 O O . GLN A 1 175 ? -4.578 -4.805 -3.949 1 98.94 175 GLN A O 1
ATOM 1413 N N . LEU A 1 176 ? -3.367 -4.68 -5.844 1 98.94 176 LEU A N 1
ATOM 1414 C CA . LEU A 1 176 ? -2.117 -5.172 -5.27 1 98.94 176 LEU A CA 1
ATOM 1415 C C . LEU A 1 176 ? -1.061 -4.074 -5.246 1 98.94 176 LEU A C 1
ATOM 1417 O O . LEU A 1 176 ? -0.798 -3.436 -6.27 1 98.94 176 LEU A O 1
ATOM 1421 N N . TYR A 1 177 ? -0.515 -3.799 -4.09 1 98.81 177 TYR A N 1
ATOM 1422 C CA . TYR A 1 177 ? 0.636 -2.916 -3.943 1 98.81 177 TYR A CA 1
ATOM 1423 C C . TYR A 1 177 ? 1.932 -3.715 -3.869 1 98.81 177 TYR A C 1
ATOM 1425 O O . TYR A 1 177 ? 2.109 -4.535 -2.967 1 98.81 177 TYR A O 1
ATOM 1433 N N . ILE A 1 178 ? 2.855 -3.441 -4.789 1 98.81 178 ILE A N 1
ATOM 1434 C CA . ILE A 1 178 ? 4.168 -4.082 -4.82 1 98.81 178 ILE A CA 1
ATOM 1435 C C . ILE A 1 178 ? 5.258 -3.043 -4.57 1 98.81 178 ILE A C 1
ATOM 1437 O O . ILE A 1 178 ? 5.516 -2.188 -5.418 1 98.81 178 ILE A O 1
ATOM 1441 N N . ARG A 1 179 ? 5.93 -3.131 -3.455 1 98.25 179 ARG A N 1
ATOM 1442 C CA . ARG A 1 179 ? 6.918 -2.117 -3.107 1 98.25 179 ARG A CA 1
ATOM 1443 C C . ARG A 1 179 ? 8.109 -2.168 -4.059 1 98.25 179 ARG A C 1
ATOM 1445 O O . ARG A 1 179 ? 8.758 -1.149 -4.305 1 98.25 179 ARG A O 1
ATOM 1452 N N . SER A 1 180 ? 8.547 -3.33 -4.473 1 97.81 180 SER A N 1
ATOM 1453 C CA . SER A 1 180 ? 9.672 -3.602 -5.359 1 97.81 180 SER A CA 1
ATOM 1454 C C . SER A 1 180 ? 9.297 -4.617 -6.434 1 97.81 180 SER A C 1
ATOM 1456 O O . SER A 1 180 ? 8.969 -5.766 -6.125 1 97.81 180 SER A O 1
ATOM 1458 N N . SER A 1 181 ? 9.391 -4.188 -7.645 1 97.81 181 SER A N 1
ATOM 1459 C CA . SER A 1 181 ? 8.859 -5.035 -8.711 1 97.81 181 SER A CA 1
ATOM 1460 C C . SER A 1 181 ? 9.844 -5.148 -9.867 1 97.81 181 SER A C 1
ATOM 1462 O O . SER A 1 181 ? 10.117 -4.164 -10.555 1 97.81 181 SER A O 1
ATOM 1464 N N . ASP A 1 182 ? 10.367 -6.348 -10.023 1 96.94 182 ASP A N 1
ATOM 1465 C CA . ASP A 1 182 ? 11.047 -6.652 -11.273 1 96.94 182 ASP A CA 1
ATOM 1466 C C . ASP A 1 182 ? 10.062 -6.734 -12.438 1 96.94 182 ASP A C 1
ATOM 1468 O O . ASP A 1 182 ? 9.32 -7.711 -12.555 1 96.94 182 ASP A O 1
ATOM 1472 N N . VAL A 1 183 ? 10.156 -5.762 -13.273 1 97.62 183 VAL A N 1
ATOM 1473 C CA . VAL A 1 183 ? 9.109 -5.578 -14.273 1 97.62 183 VAL A CA 1
ATOM 1474 C C . VAL A 1 183 ? 9.18 -6.699 -15.312 1 97.62 183 VAL A C 1
ATOM 1476 O O . VAL A 1 183 ? 8.172 -7.066 -15.914 1 97.62 183 VAL A O 1
ATOM 1479 N N . PHE A 1 184 ? 10.336 -7.309 -15.477 1 97.38 184 PHE A N 1
ATOM 1480 C CA . PHE A 1 184 ? 10.516 -8.289 -16.547 1 97.38 184 PHE A CA 1
ATOM 1481 C C . PHE A 1 184 ? 10.172 -9.688 -16.047 1 97.38 184 PHE A C 1
ATOM 1483 O O . PHE A 1 184 ? 9.508 -10.453 -16.75 1 97.38 184 PHE A O 1
ATOM 1490 N N . LEU A 1 185 ? 10.641 -10.008 -14.844 1 94.75 185 LEU A N 1
ATOM 1491 C CA . LEU A 1 185 ? 10.469 -11.375 -14.367 1 94.75 185 LEU A CA 1
ATOM 1492 C C . LEU A 1 185 ? 9.305 -11.469 -13.391 1 94.75 185 LEU A C 1
ATOM 1494 O O . LEU A 1 185 ? 8.328 -12.18 -13.648 1 94.75 185 LEU A O 1
ATOM 1498 N N . GLY A 1 186 ? 9.344 -10.711 -12.359 1 95.75 186 GLY A N 1
ATOM 1499 C CA . GLY A 1 186 ? 8.438 -10.875 -11.234 1 95.75 186 GLY A CA 1
ATOM 1500 C C . GLY A 1 186 ? 7.039 -10.352 -11.516 1 95.75 186 GLY A C 1
ATOM 1501 O O . GLY A 1 186 ? 6.051 -11.016 -11.188 1 95.75 186 GLY A O 1
ATOM 1502 N N . LEU A 1 187 ? 6.926 -9.273 -12.164 1 98.06 187 LEU A N 1
ATOM 1503 C CA . LEU A 1 187 ? 5.664 -8.539 -12.258 1 98.06 187 LEU A CA 1
ATOM 1504 C C . LEU A 1 187 ? 4.621 -9.352 -13.016 1 98.06 187 LEU A C 1
ATOM 1506 O O . LEU A 1 187 ? 3.461 -9.43 -12.602 1 98.06 187 LEU A O 1
ATOM 1510 N N . PRO A 1 188 ? 4.961 -9.984 -14.141 1 97.94 188 PRO A N 1
ATOM 1511 C CA . PRO A 1 188 ? 3.959 -10.797 -14.836 1 97.94 188 PRO A CA 1
ATOM 1512 C C . PRO A 1 188 ? 3.396 -11.914 -13.961 1 97.94 188 PRO A C 1
ATOM 1514 O O . PRO A 1 188 ? 2.193 -12.188 -14 1 97.94 188 PRO A O 1
ATOM 1517 N N . TYR A 1 189 ? 4.242 -12.555 -13.188 1 97.81 189 TYR A N 1
ATOM 1518 C CA . TYR A 1 189 ? 3.809 -13.625 -12.297 1 97.81 189 TYR A CA 1
ATOM 1519 C C . TYR A 1 189 ? 2.896 -13.086 -11.195 1 97.81 189 TYR A C 1
ATOM 1521 O O . TYR A 1 189 ? 1.863 -13.688 -10.891 1 97.81 189 TYR A O 1
ATOM 1529 N N . ASN A 1 190 ? 3.264 -11.938 -10.656 1 98.5 190 ASN A N 1
ATOM 1530 C CA . ASN A 1 190 ? 2.461 -11.32 -9.609 1 98.5 190 ASN A CA 1
ATOM 1531 C C . ASN A 1 190 ? 1.088 -10.898 -10.125 1 98.5 190 ASN A C 1
ATOM 1533 O O . ASN A 1 190 ? 0.09 -11.008 -9.414 1 98.5 190 ASN A O 1
ATOM 1537 N N . THR A 1 191 ? 1.062 -10.391 -11.312 1 98.75 191 THR A N 1
ATOM 1538 C CA . THR A 1 191 ? -0.198 -9.969 -11.914 1 98.75 191 THR A CA 1
ATOM 1539 C C . THR A 1 191 ? -1.137 -11.156 -12.102 1 98.75 191 THR A C 1
ATOM 1541 O O . THR A 1 191 ? -2.312 -11.086 -11.742 1 98.75 191 THR A O 1
ATOM 1544 N N . ALA A 1 192 ? -0.592 -12.211 -12.648 1 98.81 192 ALA A N 1
ATOM 1545 C CA . ALA A 1 192 ? -1.39 -13.422 -12.859 1 98.81 192 ALA A CA 1
ATOM 1546 C C . ALA A 1 192 ? -1.847 -14.016 -11.531 1 98.81 192 ALA A C 1
ATOM 1548 O O . ALA A 1 192 ? -2.977 -14.492 -11.414 1 98.81 192 ALA A O 1
ATOM 1549 N N . ALA A 1 193 ? -0.979 -14 -10.586 1 98.81 193 ALA A N 1
ATOM 1550 C CA . ALA A 1 193 ? -1.332 -14.508 -9.258 1 98.81 193 ALA A CA 1
ATOM 1551 C C . ALA A 1 193 ? -2.463 -13.688 -8.648 1 98.81 193 ALA A C 1
ATOM 1553 O O . ALA A 1 193 ? -3.379 -14.242 -8.031 1 98.81 193 ALA A O 1
ATOM 1554 N N . LEU A 1 194 ? -2.387 -12.383 -8.797 1 98.88 194 LEU A N 1
ATOM 1555 C CA . LEU A 1 194 ? -3.455 -11.516 -8.312 1 98.88 194 LEU A CA 1
ATOM 1556 C C . LEU A 1 194 ? -4.781 -11.859 -8.984 1 98.88 194 LEU A C 1
ATOM 1558 O O . LEU A 1 194 ? -5.824 -11.906 -8.328 1 98.88 194 LEU A O 1
ATOM 1562 N N . ALA A 1 195 ? -4.715 -12.023 -10.258 1 98.94 195 ALA A N 1
ATOM 1563 C CA . ALA A 1 195 ? -5.918 -12.383 -11.008 1 98.94 195 ALA A CA 1
ATOM 1564 C C . ALA A 1 195 ? -6.5 -13.703 -10.508 1 98.94 195 ALA A C 1
ATOM 1566 O O . ALA A 1 195 ? -7.707 -13.812 -10.289 1 98.94 195 ALA A O 1
ATOM 1567 N N . LEU A 1 196 ? -5.652 -14.672 -10.328 1 98.94 196 LEU A N 1
ATOM 1568 C CA . LEU A 1 196 ? -6.102 -15.969 -9.844 1 98.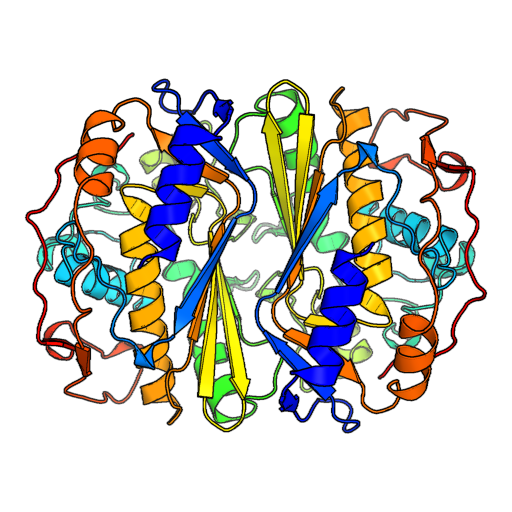94 196 LEU A CA 1
ATOM 1569 C C . LEU A 1 196 ? -6.738 -15.844 -8.469 1 98.94 196 LEU A C 1
ATOM 1571 O O . LEU A 1 196 ? -7.82 -16.391 -8.227 1 98.94 196 LEU A O 1
ATOM 1575 N N . LEU A 1 197 ? -6.082 -15.148 -7.578 1 98.94 197 LEU A N 1
ATOM 1576 C CA . LEU A 1 197 ? -6.621 -14.922 -6.238 1 98.94 197 LEU A CA 1
ATOM 1577 C C . LEU A 1 197 ? -7.992 -14.258 -6.309 1 98.94 197 LEU A C 1
ATOM 1579 O O . LEU A 1 197 ? -8.906 -14.625 -5.562 1 98.94 197 LEU A O 1
ATOM 1583 N N . THR A 1 198 ? -8.125 -13.281 -7.164 1 98.94 198 THR A N 1
ATOM 1584 C CA . THR A 1 198 ? -9.391 -12.578 -7.332 1 98.94 198 THR A CA 1
ATOM 1585 C C . THR A 1 198 ? -10.5 -13.539 -7.75 1 98.94 198 THR A C 1
ATOM 1587 O O . THR A 1 198 ? -11.602 -13.484 -7.207 1 98.94 198 THR A O 1
ATOM 1590 N N . HIS A 1 199 ? -10.18 -14.406 -8.711 1 98.94 199 HIS A N 1
ATOM 1591 C CA . HIS A 1 199 ? -11.156 -15.398 -9.148 1 98.94 199 HIS A CA 1
ATOM 1592 C C . HIS A 1 199 ? -11.523 -16.359 -8.023 1 98.94 199 HIS A C 1
ATOM 1594 O O . HIS A 1 199 ? -12.688 -16.703 -7.848 1 98.94 199 HIS A O 1
ATOM 1600 N N . MET A 1 200 ? -10.555 -16.812 -7.277 1 98.94 200 MET A N 1
ATOM 1601 C CA . MET A 1 200 ? -10.789 -17.719 -6.16 1 98.94 200 MET A CA 1
ATOM 1602 C C . MET A 1 200 ? -11.695 -17.078 -5.117 1 98.94 200 MET A C 1
ATOM 1604 O O . MET A 1 200 ? -12.68 -17.688 -4.684 1 98.94 200 MET A O 1
ATOM 1608 N N . LEU A 1 201 ? -11.367 -15.844 -4.738 1 98.94 201 LEU A N 1
ATOM 1609 C CA . LEU A 1 201 ? -12.156 -15.117 -3.752 1 98.94 201 LEU A CA 1
ATOM 1610 C C . LEU A 1 201 ? -13.578 -14.891 -4.254 1 98.94 201 LEU A C 1
ATOM 1612 O O . LEU A 1 201 ? -14.539 -15.055 -3.504 1 98.94 201 LEU A O 1
ATOM 1616 N N . ALA A 1 202 ? -13.633 -14.43 -5.504 1 98.94 202 ALA A N 1
ATOM 1617 C CA . ALA A 1 202 ? -14.953 -14.203 -6.082 1 98.94 202 ALA A CA 1
ATOM 1618 C C . ALA A 1 202 ? -15.805 -15.469 -6.031 1 98.94 202 ALA A C 1
ATOM 1620 O O . ALA A 1 202 ? -16.984 -15.422 -5.652 1 98.94 202 ALA A O 1
ATOM 1621 N N . GLN A 1 203 ? -15.227 -16.594 -6.426 1 98.88 203 GLN A N 1
ATOM 1622 C CA . GLN A 1 203 ? -15.969 -17.844 -6.402 1 98.88 203 GLN A CA 1
ATOM 1623 C C . GLN A 1 203 ? -16.406 -18.203 -4.984 1 98.88 203 GLN A C 1
ATOM 1625 O O . GLN A 1 203 ? -17.562 -18.547 -4.746 1 98.88 203 GLN A O 1
ATOM 1630 N N . GLN A 1 204 ? -15.484 -18.141 -4.004 1 98.88 204 GLN A N 1
ATOM 1631 C CA . GLN A 1 204 ? -15.766 -18.484 -2.615 1 98.88 204 GLN A CA 1
ATOM 1632 C C . GLN A 1 204 ? -16.875 -17.625 -2.039 1 98.88 204 GLN A C 1
ATOM 1634 O O . GLN A 1 204 ? -17.641 -18.078 -1.185 1 98.88 204 GLN A O 1
ATOM 1639 N N . CYS A 1 205 ? -17.016 -16.391 -2.518 1 98.81 205 CYS A N 1
ATOM 1640 C CA . CYS A 1 205 ? -17.906 -15.422 -1.882 1 98.81 205 CYS A CA 1
ATOM 1641 C C . CYS A 1 205 ? -19.109 -15.117 -2.768 1 98.81 205 CYS A C 1
ATOM 1643 O O . CYS A 1 205 ? -19.859 -14.172 -2.506 1 98.81 205 CYS A O 1
ATOM 1645 N N . ASP A 1 206 ? -19.266 -15.906 -3.885 1 98.5 206 ASP A N 1
ATOM 1646 C CA . ASP A 1 206 ? -20.375 -15.766 -4.824 1 98.5 206 ASP A CA 1
ATOM 1647 C C . ASP A 1 206 ? -20.406 -14.359 -5.426 1 98.5 206 ASP A C 1
ATOM 1649 O O . ASP A 1 206 ? -21.453 -13.703 -5.422 1 98.5 206 ASP A O 1
ATOM 1653 N N . LEU A 1 207 ? -19.266 -13.852 -5.801 1 98.75 207 LEU A N 1
ATOM 1654 C CA . LEU A 1 207 ? -19.078 -12.586 -6.496 1 98.75 207 LEU A CA 1
ATOM 1655 C C . LEU A 1 207 ? -18.594 -12.812 -7.922 1 98.75 207 LEU A C 1
ATOM 1657 O O . LEU A 1 207 ? -18.281 -13.938 -8.305 1 98.75 207 LEU A O 1
ATOM 1661 N N . ILE A 1 208 ? -18.594 -11.781 -8.727 1 98.75 208 ILE A N 1
ATOM 1662 C CA . ILE A 1 208 ? -18.109 -11.812 -10.102 1 98.75 208 ILE A CA 1
ATOM 1663 C C . ILE A 1 208 ? -16.75 -11.102 -10.188 1 98.75 208 ILE A C 1
ATOM 1665 O O . ILE A 1 208 ? -16.641 -9.938 -9.812 1 98.75 208 ILE A O 1
ATOM 1669 N N . PRO A 1 209 ? -15.664 -11.859 -10.57 1 98.75 209 PRO A N 1
ATOM 1670 C CA . PRO A 1 209 ? -14.414 -11.133 -10.781 1 98.75 209 PRO A CA 1
ATOM 1671 C C . PRO A 1 209 ? -14.562 -9.977 -11.758 1 98.75 209 PRO A C 1
ATOM 1673 O O . PRO A 1 209 ? -15.195 -10.117 -12.805 1 98.75 209 PRO A O 1
ATOM 1676 N N . HIS A 1 210 ? -13.945 -8.828 -11.469 1 98.56 210 HIS A N 1
ATOM 1677 C CA . HIS A 1 210 ? -14.164 -7.652 -12.305 1 98.56 210 HIS A CA 1
ATOM 1678 C C . HIS A 1 210 ? -12.836 -7.09 -12.812 1 98.56 210 HIS A C 1
ATOM 1680 O O . HIS A 1 210 ? -12.523 -7.215 -14 1 98.56 210 HIS A O 1
ATOM 1686 N N . GLU A 1 211 ? -12.078 -6.508 -11.898 1 98.5 211 GLU A N 1
ATOM 1687 C CA . GLU A 1 211 ? -10.867 -5.812 -12.312 1 98.5 211 GLU A CA 1
ATOM 1688 C C . GLU A 1 211 ? -9.742 -6.016 -11.297 1 98.5 211 GLU A C 1
ATOM 1690 O O . GLU A 1 211 ? -10 -6.148 -10.094 1 98.5 211 GLU A O 1
ATOM 1695 N N . ILE A 1 212 ? -8.492 -6.066 -11.836 1 98.81 212 ILE A N 1
ATOM 1696 C CA . ILE A 1 212 ? -7.332 -6.035 -10.953 1 98.81 212 ILE A CA 1
ATOM 1697 C C . ILE A 1 212 ? -6.465 -4.82 -11.273 1 98.81 212 ILE A C 1
ATOM 1699 O O . ILE A 1 212 ? -6.348 -4.426 -12.438 1 98.81 212 ILE A O 1
ATOM 1703 N N . ILE A 1 213 ? -5.934 -4.23 -10.273 1 98.88 213 ILE A N 1
ATOM 1704 C CA . ILE A 1 213 ? -5.043 -3.08 -10.383 1 98.88 213 ILE A CA 1
ATOM 1705 C C . ILE A 1 213 ? -3.727 -3.377 -9.672 1 98.88 213 ILE A C 1
ATOM 1707 O O . ILE A 1 213 ? -3.725 -3.867 -8.539 1 98.88 213 ILE A O 1
ATOM 1711 N N . VAL A 1 214 ? -2.639 -3.148 -10.312 1 98.75 214 VAL A N 1
ATOM 1712 C CA . VAL A 1 214 ? -1.316 -3.314 -9.719 1 98.75 214 VAL A CA 1
ATOM 1713 C C . VAL A 1 214 ? -0.651 -1.95 -9.547 1 98.75 214 VAL A C 1
ATOM 1715 O O . VAL A 1 214 ? -0.499 -1.2 -10.516 1 98.75 214 VAL A O 1
ATOM 1718 N N . THR A 1 215 ? -0.357 -1.659 -8.359 1 98.75 215 THR A N 1
ATOM 1719 C CA . THR A 1 215 ? 0.405 -0.468 -8 1 98.75 215 THR A CA 1
ATOM 1720 C C . THR A 1 215 ? 1.801 -0.844 -7.512 1 98.75 215 THR A C 1
ATOM 1722 O O . THR A 1 215 ? 1.948 -1.698 -6.637 1 98.75 215 THR A O 1
ATOM 1725 N N . THR A 1 216 ? 2.775 -0.161 -8.102 1 98.62 216 THR A N 1
ATOM 1726 C CA . THR A 1 216 ? 4.141 -0.505 -7.727 1 98.62 216 THR A CA 1
ATOM 1727 C C . THR A 1 216 ? 4.848 0.689 -7.09 1 98.62 216 THR A C 1
ATOM 1729 O O . THR A 1 216 ? 4.484 1.84 -7.348 1 98.62 216 THR A O 1
ATOM 1732 N N . GLY A 1 217 ? 5.754 0.386 -6.121 1 98.12 217 GLY A N 1
ATOM 1733 C CA . GLY A 1 217 ? 6.703 1.391 -5.672 1 98.12 217 GLY A CA 1
ATOM 1734 C C . GLY A 1 217 ? 7.891 1.549 -6.602 1 98.12 217 GLY A C 1
ATOM 1735 O O . GLY A 1 217 ? 7.816 2.281 -7.594 1 98.12 217 GLY A O 1
ATOM 1736 N N . ASP A 1 218 ? 8.953 0.786 -6.367 1 98.12 218 ASP A N 1
ATOM 1737 C CA . ASP A 1 218 ? 10.117 0.714 -7.246 1 98.12 218 ASP A CA 1
ATOM 1738 C C . ASP A 1 218 ? 9.914 -0.329 -8.344 1 98.12 218 ASP A C 1
ATOM 1740 O O . ASP A 1 218 ? 9.945 -1.532 -8.078 1 98.12 218 ASP A O 1
ATOM 1744 N N . THR A 1 219 ? 9.648 0.139 -9.539 1 98.25 219 THR A N 1
ATOM 1745 C CA . THR A 1 219 ? 9.555 -0.742 -10.695 1 98.25 219 THR A CA 1
ATOM 1746 C C . THR A 1 219 ? 10.852 -0.724 -11.5 1 98.25 219 THR A C 1
ATOM 1748 O O . THR A 1 219 ? 11.211 0.301 -12.078 1 98.25 219 THR A O 1
ATOM 1751 N N . HIS A 1 220 ? 11.492 -1.88 -11.547 1 97.94 220 HIS A N 1
ATOM 1752 C CA . HIS A 1 220 ? 12.844 -1.834 -12.094 1 97.94 220 HIS A CA 1
ATOM 1753 C C . HIS A 1 220 ? 13.078 -2.982 -13.07 1 97.94 220 HIS A C 1
ATOM 1755 O O . HIS A 1 220 ? 12.375 -3.994 -13.031 1 97.94 220 HIS A O 1
ATOM 1761 N N . ALA A 1 221 ? 13.969 -2.766 -13.945 1 96.88 221 ALA A N 1
ATOM 1762 C CA . ALA A 1 221 ? 14.562 -3.781 -14.812 1 96.88 221 ALA A CA 1
ATOM 1763 C C . ALA A 1 221 ? 16.078 -3.869 -14.594 1 96.88 221 ALA A C 1
ATOM 1765 O O . ALA A 1 221 ? 16.75 -2.846 -14.5 1 96.88 221 ALA A O 1
ATOM 1766 N N . TYR A 1 222 ? 16.484 -5.047 -14.453 1 94.44 222 TYR A N 1
ATOM 1767 C CA . TYR A 1 222 ? 17.922 -5.246 -14.297 1 94.44 222 TYR A CA 1
ATOM 1768 C C . TYR A 1 222 ? 18.656 -5.035 -15.617 1 94.44 222 TYR A C 1
ATOM 1770 O O . TYR A 1 222 ? 18.156 -5.43 -16.672 1 94.44 222 TYR A O 1
ATOM 1778 N N . SER A 1 223 ? 19.844 -4.488 -15.484 1 91.44 223 SER A N 1
ATOM 1779 C CA . SER A 1 223 ? 20.609 -4.109 -16.672 1 91.44 223 SER A CA 1
ATOM 1780 C C . SER A 1 223 ? 20.953 -5.328 -17.516 1 91.44 223 SER A C 1
ATOM 1782 O O . SER A 1 223 ? 21.078 -5.227 -18.734 1 91.44 223 SER A O 1
ATOM 1784 N N . ASN A 1 224 ? 21.031 -6.465 -16.891 1 91.94 224 ASN A N 1
ATOM 1785 C CA . ASN A 1 224 ? 21.406 -7.668 -17.625 1 91.94 224 ASN A CA 1
ATOM 1786 C C . ASN A 1 224 ? 20.203 -8.297 -18.328 1 91.94 224 ASN A C 1
ATOM 1788 O O . ASN A 1 224 ? 20.344 -9.336 -18.984 1 91.94 224 ASN A O 1
ATOM 1792 N N . HIS A 1 225 ? 19.031 -7.672 -18.266 1 95.25 225 HIS A N 1
ATOM 1793 C CA . HIS A 1 225 ? 17.828 -8.219 -18.906 1 95.25 225 HIS A CA 1
ATOM 1794 C C . HIS A 1 225 ? 17.422 -7.383 -20.109 1 95.25 225 HIS A C 1
ATOM 1796 O O . HIS A 1 225 ? 16.359 -7.605 -20.703 1 95.25 225 HIS A O 1
ATOM 1802 N N . MET A 1 226 ? 18.266 -6.449 -20.594 1 94.19 226 MET A N 1
ATOM 1803 C CA . MET A 1 226 ? 17.875 -5.48 -21.609 1 94.19 226 MET A CA 1
ATOM 1804 C C . MET A 1 226 ? 17.609 -6.172 -22.953 1 94.19 226 MET A C 1
ATOM 1806 O O . MET A 1 226 ? 16.656 -5.832 -23.641 1 94.19 226 MET A O 1
ATOM 1810 N N . GLU A 1 227 ? 18.406 -7.109 -23.297 1 95.62 227 GLU A N 1
ATOM 1811 C CA . GLU A 1 227 ? 18.219 -7.824 -24.562 1 95.62 227 GLU A CA 1
ATOM 1812 C C . GLU A 1 227 ? 16.922 -8.633 -24.531 1 95.62 227 GLU A C 1
ATOM 1814 O O . GLU A 1 227 ? 16.172 -8.656 -25.516 1 95.62 227 GLU A O 1
ATOM 1819 N N . GLN A 1 228 ? 16.703 -9.32 -23.453 1 97.5 228 GLN A N 1
ATOM 1820 C CA . GLN A 1 228 ? 15.469 -10.086 -23.281 1 97.5 228 GLN A CA 1
ATOM 1821 C C . GLN A 1 228 ? 14.242 -9.18 -23.344 1 97.5 228 GLN A C 1
ATOM 1823 O O . GLN A 1 228 ? 13.234 -9.531 -23.953 1 97.5 228 GLN A O 1
ATOM 1828 N N . ILE A 1 229 ? 14.336 -8.023 -22.766 1 97.5 229 ILE A N 1
ATOM 1829 C CA . ILE A 1 229 ? 13.234 -7.066 -22.734 1 97.5 229 ILE A CA 1
ATOM 1830 C C . ILE A 1 229 ? 12.953 -6.559 -24.141 1 97.5 229 ILE A C 1
ATOM 1832 O O . ILE A 1 229 ? 11.797 -6.48 -24.562 1 97.5 229 ILE A O 1
ATOM 1836 N N . ARG A 1 230 ? 13.992 -6.238 -24.891 1 96.69 230 ARG A N 1
ATOM 1837 C CA . ARG A 1 230 ? 13.82 -5.785 -26.266 1 96.69 230 ARG A CA 1
ATOM 1838 C C . ARG A 1 230 ? 13.141 -6.852 -27.109 1 96.69 230 ARG A C 1
ATOM 1840 O O . ARG A 1 230 ? 12.281 -6.539 -27.938 1 96.69 230 ARG A O 1
ATOM 1847 N N . THR A 1 231 ? 13.539 -8.094 -26.891 1 98.06 231 THR A N 1
ATOM 1848 C CA . THR A 1 231 ? 12.906 -9.211 -27.594 1 98.06 231 THR A CA 1
ATOM 1849 C C . THR A 1 231 ? 11.406 -9.25 -27.312 1 98.06 231 THR A C 1
ATOM 1851 O O . THR A 1 231 ? 10.602 -9.391 -28.234 1 98.06 231 THR A O 1
ATOM 1854 N N . GLN A 1 232 ? 11.07 -9.109 -26.094 1 98 232 GLN A N 1
ATOM 1855 C CA . GLN A 1 232 ? 9.656 -9.148 -25.734 1 98 232 GLN A CA 1
ATOM 1856 C C . GLN A 1 232 ? 8.898 -7.977 -26.359 1 98 232 GLN A C 1
ATOM 1858 O O . GLN A 1 232 ? 7.789 -8.148 -26.875 1 98 232 GLN A O 1
ATOM 1863 N N . LEU A 1 233 ? 9.484 -6.785 -26.312 1 97.56 233 LEU A N 1
ATOM 1864 C CA . LEU A 1 233 ? 8.828 -5.57 -26.797 1 97.56 233 LEU A CA 1
ATOM 1865 C C . LEU A 1 233 ? 8.609 -5.625 -28.297 1 97.56 233 LEU A C 1
ATOM 1867 O O . LEU A 1 233 ? 7.762 -4.91 -28.828 1 97.56 233 LEU A O 1
ATOM 1871 N N . ALA A 1 234 ? 9.328 -6.496 -28.969 1 97.5 234 ALA A N 1
ATOM 1872 C CA . ALA A 1 234 ? 9.203 -6.629 -30.422 1 97.5 234 ALA A CA 1
ATOM 1873 C C . ALA A 1 234 ? 8.07 -7.582 -30.797 1 97.5 234 ALA A C 1
ATOM 1875 O O . ALA A 1 234 ? 7.668 -7.664 -31.953 1 97.5 234 ALA A O 1
ATOM 1876 N N . ARG A 1 235 ? 7.523 -8.25 -29.812 1 97.81 235 ARG A N 1
ATOM 1877 C CA . ARG A 1 235 ? 6.465 -9.227 -30.078 1 97.81 235 ARG A CA 1
ATOM 1878 C C . ARG A 1 235 ? 5.09 -8.57 -30.016 1 97.81 235 ARG A C 1
ATOM 1880 O O . ARG A 1 235 ? 4.926 -7.516 -29.391 1 97.81 235 ARG A O 1
ATOM 1887 N N . THR A 1 236 ? 4.137 -9.148 -30.625 1 96.44 236 THR A N 1
ATOM 1888 C CA . THR A 1 236 ? 2.773 -8.641 -30.688 1 96.44 236 THR A CA 1
ATOM 1889 C C . THR A 1 236 ? 1.863 -9.422 -29.75 1 96.44 236 THR A C 1
ATOM 1891 O O . THR A 1 236 ? 1.801 -10.648 -29.812 1 96.44 236 THR A O 1
ATOM 1894 N N . PRO A 1 237 ? 1.227 -8.664 -28.844 1 96.81 237 PRO A N 1
ATOM 1895 C CA . PRO A 1 237 ? 0.293 -9.359 -27.953 1 96.81 237 PRO A CA 1
ATOM 1896 C C . PRO A 1 237 ? -0.781 -10.133 -28.719 1 96.81 237 PRO A C 1
ATOM 1898 O O . PRO A 1 237 ? -1.287 -9.648 -29.734 1 96.81 237 PRO A O 1
ATOM 1901 N N . LYS A 1 238 ? -1.142 -11.266 -28.266 1 97.44 238 LYS A N 1
ATOM 1902 C CA . LYS A 1 238 ? -2.219 -12.094 -28.797 1 97.44 238 LYS A CA 1
ATOM 1903 C C . LYS A 1 238 ? -3.416 -12.109 -27.844 1 97.44 238 LYS A C 1
ATOM 1905 O O . LYS A 1 238 ? -3.447 -11.367 -26.859 1 97.44 238 LYS A O 1
ATOM 1910 N N . LYS A 1 239 ? -4.41 -12.828 -28.266 1 97.56 239 LYS A N 1
ATOM 1911 C CA . LYS A 1 239 ? -5.605 -12.938 -27.438 1 97.56 239 LYS A CA 1
ATOM 1912 C C . LYS A 1 239 ? -5.281 -13.602 -26.094 1 97.56 239 LYS A C 1
ATOM 1914 O O . LYS A 1 239 ? -4.539 -14.578 -26.047 1 97.56 239 LYS A O 1
ATOM 1919 N N . LEU A 1 240 ? -5.805 -13.031 -25.047 1 98.44 240 LEU A N 1
ATOM 1920 C CA . LEU A 1 240 ? -5.594 -13.586 -23.719 1 98.44 240 LEU A CA 1
ATOM 1921 C C . LEU A 1 240 ? -6.391 -14.875 -23.531 1 98.44 240 LEU A C 1
ATOM 1923 O O . LEU A 1 240 ? -7.48 -15.016 -24.078 1 98.44 240 LEU A O 1
ATOM 1927 N N . PRO A 1 241 ? -5.852 -15.75 -22.781 1 98.56 241 PRO A N 1
ATOM 1928 C CA . PRO A 1 241 ? -6.582 -16.984 -22.469 1 98.56 241 PRO A CA 1
ATOM 1929 C C . PRO A 1 241 ? -7.699 -16.766 -21.453 1 98.56 241 PRO A C 1
ATOM 1931 O O . PRO A 1 241 ? -7.879 -15.656 -20.953 1 98.56 241 PRO A O 1
ATOM 1934 N N . GLU A 1 242 ? -8.383 -17.828 -21.234 1 98.44 242 GLU A N 1
ATOM 1935 C CA . GLU A 1 242 ? -9.445 -17.844 -20.234 1 98.44 242 GLU A CA 1
ATOM 1936 C C . GLU A 1 242 ? -9.086 -18.766 -19.078 1 98.44 242 GLU A C 1
ATOM 1938 O O . GLU A 1 242 ? -8.484 -19.828 -19.281 1 98.44 242 GLU A O 1
ATOM 1943 N N . LEU A 1 243 ? -9.438 -18.359 -17.891 1 98.81 243 LEU A N 1
ATOM 1944 C CA . LEU A 1 243 ? -9.328 -19.219 -16.734 1 98.81 243 LEU A CA 1
ATOM 1945 C C . LEU A 1 243 ? -10.648 -19.938 -16.469 1 98.81 243 LEU A C 1
ATOM 1947 O O . LEU A 1 243 ? -11.695 -19.297 -16.359 1 98.81 243 LEU A O 1
ATOM 1951 N N . VAL A 1 244 ? -10.586 -21.203 -16.406 1 98.62 244 VAL A N 1
ATOM 1952 C CA . VAL A 1 244 ? -11.727 -22.016 -15.992 1 98.62 244 VAL A CA 1
ATOM 1953 C C . VAL A 1 244 ? -11.445 -22.656 -14.633 1 98.62 244 VAL A C 1
ATOM 1955 O O . VAL A 1 244 ? -10.422 -23.312 -14.453 1 98.62 244 VAL A O 1
ATOM 1958 N N . ILE A 1 245 ? -12.258 -22.438 -13.703 1 98.69 245 ILE A N 1
ATOM 1959 C CA . ILE A 1 245 ? -12.18 -23.125 -12.422 1 98.69 245 ILE A CA 1
ATOM 1960 C C . ILE A 1 245 ? -13.164 -24.281 -12.398 1 98.69 245 ILE A C 1
ATOM 1962 O O . ILE A 1 245 ? -14.383 -24.078 -12.43 1 98.69 245 ILE A O 1
ATOM 1966 N N . LYS A 1 246 ? -12.688 -25.453 -12.234 1 98.44 246 LYS A N 1
ATOM 1967 C CA . LYS A 1 246 ? -13.445 -26.672 -12.461 1 98.44 246 LYS A CA 1
ATOM 1968 C C . LYS A 1 246 ? -14.227 -27.078 -11.211 1 98.44 246 LYS A C 1
ATOM 1970 O O . LYS A 1 246 ? -15.234 -27.781 -11.305 1 98.44 246 LYS A O 1
ATOM 1975 N N . ARG A 1 247 ? -13.695 -26.625 -10.094 1 98.12 247 ARG A N 1
ATOM 1976 C CA . ARG A 1 247 ? -14.297 -27.016 -8.82 1 98.12 247 ARG A CA 1
ATOM 1977 C C . ARG A 1 247 ? -14.297 -25.859 -7.832 1 98.12 247 ARG A C 1
ATOM 1979 O O . ARG A 1 247 ? -13.32 -25.094 -7.758 1 98.12 247 ARG A O 1
ATOM 1986 N N . LYS A 1 248 ? -15.438 -25.75 -7.145 1 97.94 248 LYS A N 1
ATOM 1987 C CA . LYS A 1 248 ? -15.5 -24.875 -5.984 1 97.94 248 LYS A CA 1
ATOM 1988 C C . LYS A 1 248 ? -15.336 -25.656 -4.684 1 97.94 248 LYS A C 1
ATOM 1990 O O . LYS A 1 248 ? -16.297 -26.234 -4.176 1 97.94 248 LYS A O 1
ATOM 1995 N N . PRO A 1 249 ? -14.148 -25.641 -4.184 1 98.5 249 PRO A N 1
ATOM 1996 C CA . PRO A 1 249 ? -13.984 -26.359 -2.916 1 98.5 249 PRO A CA 1
ATOM 1997 C C . PRO A 1 249 ? -14.656 -25.641 -1.744 1 98.5 249 PRO A C 1
ATOM 1999 O O . PRO A 1 249 ? -15.133 -24.516 -1.896 1 98.5 249 PRO A O 1
ATOM 2002 N N . ALA A 1 250 ? -14.688 -26.297 -0.565 1 98.06 250 ALA A N 1
ATOM 2003 C CA . ALA A 1 250 ? -15.406 -25.797 0.602 1 98.06 250 ALA A CA 1
ATOM 2004 C C . ALA A 1 250 ? -14.75 -24.531 1.158 1 98.06 250 ALA A C 1
ATOM 2006 O O . ALA A 1 250 ? -15.422 -23.672 1.73 1 98.06 250 ALA A O 1
ATOM 2007 N N . SER A 1 251 ? -13.445 -24.453 0.997 1 98.31 251 SER A N 1
ATOM 2008 C CA . SER A 1 251 ? -12.711 -23.312 1.521 1 98.31 251 SER A CA 1
ATOM 2009 C C . SER A 1 251 ? -11.656 -22.828 0.526 1 98.31 251 SER A C 1
ATOM 2011 O O . SER A 1 251 ? -11.25 -23.578 -0.364 1 98.31 251 SER A O 1
ATOM 2013 N N . ILE A 1 252 ? -11.234 -21.609 0.708 1 98.75 252 ILE A N 1
ATOM 2014 C CA . ILE A 1 252 ? -10.219 -21.016 -0.147 1 98.75 252 ILE A CA 1
ATOM 2015 C C . ILE A 1 252 ? -8.906 -21.781 -0.002 1 98.75 252 ILE A C 1
ATOM 2017 O O . ILE A 1 252 ? -8.055 -21.734 -0.895 1 98.75 252 ILE A O 1
ATOM 2021 N N . TYR A 1 253 ? -8.75 -22.578 1.038 1 98.69 253 TYR A N 1
ATOM 2022 C CA . TYR A 1 253 ? -7.508 -23.266 1.347 1 98.69 253 TYR A CA 1
ATOM 2023 C C . TYR A 1 253 ? -7.457 -24.641 0.675 1 98.69 253 TYR A C 1
ATOM 2025 O O . TYR A 1 253 ? -6.426 -25.312 0.691 1 98.69 253 TYR A O 1
ATOM 2033 N N . ASP A 1 254 ? -8.531 -25.047 0.044 1 98.62 254 ASP A N 1
ATOM 2034 C CA . ASP A 1 254 ? -8.656 -26.422 -0.436 1 98.62 254 ASP A CA 1
ATOM 2035 C C . ASP A 1 254 ? -8.484 -26.5 -1.952 1 98.62 254 ASP A C 1
ATOM 2037 O O . ASP A 1 254 ? -8.633 -27.562 -2.551 1 98.62 254 ASP A O 1
ATOM 2041 N N . TYR A 1 255 ? -8.242 -25.328 -2.623 1 98.75 255 TYR A N 1
ATOM 2042 C CA . TYR A 1 255 ? -7.973 -25.375 -4.055 1 98.75 255 TYR A CA 1
ATOM 2043 C C . TYR A 1 255 ? -6.699 -26.172 -4.34 1 98.75 255 TYR A C 1
ATOM 2045 O O . TYR A 1 255 ? -5.754 -26.141 -3.549 1 98.75 255 TYR A O 1
ATOM 2053 N N . LYS A 1 256 ? -6.699 -26.828 -5.441 1 98.31 256 LYS A N 1
ATOM 2054 C CA . LYS A 1 256 ? -5.539 -27.516 -5.996 1 98.31 256 LYS A CA 1
ATOM 2055 C C . LYS A 1 256 ? -5.27 -27.078 -7.434 1 98.31 256 LYS A C 1
ATOM 2057 O O . LYS A 1 256 ? -6.152 -26.516 -8.094 1 98.31 256 LYS A O 1
ATOM 2062 N N . PHE A 1 257 ? -4.074 -27.328 -7.859 1 98.44 257 PHE A N 1
ATOM 2063 C CA . PHE A 1 257 ? -3.697 -26.922 -9.203 1 98.44 257 PHE A CA 1
ATOM 2064 C C . PHE A 1 257 ? -4.688 -27.453 -10.234 1 98.44 257 PHE A C 1
ATOM 2066 O O . PHE A 1 257 ? -5.055 -26.75 -11.172 1 98.44 257 PHE A O 1
ATOM 2073 N N . GLU A 1 258 ? -5.141 -28.688 -10.031 1 98.19 258 GLU A N 1
ATOM 2074 C CA . GLU A 1 258 ? -5.992 -29.391 -10.992 1 98.19 258 GLU A CA 1
ATOM 2075 C C . GLU A 1 258 ? -7.363 -28.719 -11.102 1 98.19 258 GLU A C 1
ATOM 2077 O O . GLU A 1 258 ? -8.125 -28.984 -12.031 1 98.19 258 GLU A O 1
ATOM 2082 N N . ASP A 1 259 ? -7.645 -27.859 -10.148 1 98.75 259 ASP A N 1
ATOM 2083 C CA . ASP A 1 259 ? -8.914 -27.141 -10.195 1 98.75 259 ASP A CA 1
ATOM 2084 C C . ASP A 1 259 ? -8.898 -26.062 -11.273 1 98.75 259 ASP A C 1
ATOM 2086 O O . ASP A 1 259 ? -9.953 -25.547 -11.656 1 98.75 259 ASP A O 1
ATOM 2090 N N . PHE A 1 260 ? -7.727 -25.688 -11.742 1 98.88 260 PHE A N 1
ATOM 2091 C CA . PHE A 1 260 ? -7.594 -24.578 -12.672 1 98.88 260 PHE A CA 1
ATOM 2092 C C . PHE A 1 260 ? -7.246 -25.062 -14.07 1 98.88 260 PHE A C 1
ATOM 2094 O O . PHE A 1 260 ? -6.453 -26 -14.227 1 98.88 260 PHE A O 1
ATOM 2101 N N . GLU A 1 261 ? -7.879 -24.469 -15.039 1 98.62 261 GLU A N 1
ATOM 2102 C CA . GLU A 1 261 ? -7.574 -24.734 -16.438 1 98.62 261 GLU A CA 1
ATOM 2103 C C . GLU A 1 261 ? -7.445 -23.438 -17.234 1 98.62 261 GLU A C 1
ATOM 2105 O O . GLU A 1 261 ? -8.32 -22.562 -17.156 1 98.62 261 GLU A O 1
ATOM 2110 N N . ILE A 1 262 ? -6.371 -23.281 -17.891 1 98.69 262 ILE A N 1
ATOM 2111 C CA . ILE A 1 262 ? -6.172 -22.172 -18.812 1 98.69 262 ILE A CA 1
ATOM 2112 C C . ILE A 1 262 ? -6.531 -22.594 -20.234 1 98.69 262 ILE A C 1
ATOM 2114 O O . ILE A 1 262 ? -5.93 -23.531 -20.781 1 98.69 262 ILE A O 1
ATOM 2118 N N . VAL A 1 263 ? -7.465 -21.922 -20.828 1 98.69 263 VAL A N 1
ATOM 2119 C CA . VAL A 1 263 ? -7.969 -22.297 -22.156 1 98.69 263 VAL A CA 1
ATOM 2120 C C . VAL A 1 263 ? -7.582 -21.234 -23.172 1 98.69 263 VAL A C 1
ATOM 2122 O O . VAL A 1 263 ? -7.777 -20.031 -22.938 1 98.69 263 VAL A O 1
ATOM 2125 N N . GLY A 1 264 ? -7.035 -21.656 -24.266 1 98.44 264 GLY A N 1
ATOM 2126 C CA . GLY A 1 264 ? -6.75 -20.75 -25.375 1 98.44 264 GLY A CA 1
ATOM 2127 C C . GLY A 1 264 ? -5.477 -19.953 -25.172 1 98.44 264 GLY A C 1
ATOM 2128 O O . GLY A 1 264 ? -5.375 -18.812 -25.641 1 98.44 264 GLY A O 1
ATOM 2129 N N . TYR A 1 265 ? -4.578 -20.531 -24.453 1 98.12 265 TYR A N 1
ATOM 2130 C CA . TYR A 1 265 ? -3.322 -19.812 -24.219 1 98.12 265 TYR A CA 1
ATOM 2131 C C . TYR A 1 265 ? -2.375 -20 -25.406 1 98.12 265 TYR A C 1
ATOM 2133 O O . TYR A 1 265 ? -1.813 -21.078 -25.594 1 98.12 265 TYR A O 1
ATOM 2141 N N . ASP A 1 266 ? -2.264 -19 -26.234 1 98 266 ASP A N 1
ATOM 2142 C CA . ASP A 1 266 ? -1.333 -18.938 -27.344 1 98 266 ASP A CA 1
ATOM 2143 C C . ASP A 1 266 ? -0.261 -17.875 -27.125 1 98 266 ASP A C 1
ATOM 2145 O O . ASP A 1 266 ? -0.425 -16.734 -27.531 1 98 266 ASP A O 1
ATOM 2149 N N . ALA A 1 267 ? 0.822 -18.328 -26.562 1 97.88 267 ALA A N 1
ATOM 2150 C CA . ALA A 1 267 ? 1.886 -17.375 -26.219 1 97.88 267 ALA A CA 1
ATOM 2151 C C . ALA A 1 267 ? 3.129 -17.625 -27.078 1 97.88 267 ALA A C 1
ATOM 2153 O O . ALA A 1 267 ? 3.359 -18.75 -27.531 1 97.88 267 ALA A O 1
ATOM 2154 N N . ASP A 1 268 ? 3.867 -16.594 -27.281 1 98.12 268 ASP A N 1
ATOM 2155 C CA . ASP A 1 268 ? 5.219 -16.75 -27.812 1 98.12 268 ASP A CA 1
ATOM 2156 C C . ASP A 1 268 ? 6.102 -17.531 -26.844 1 98.12 268 ASP A C 1
ATOM 2158 O O . ASP A 1 268 ? 5.789 -17.625 -25.641 1 98.12 268 ASP A O 1
ATOM 2162 N N . PRO A 1 269 ? 7.18 -18.094 -27.312 1 97.5 269 PRO A N 1
ATOM 2163 C CA . PRO A 1 269 ? 8.07 -18.875 -26.453 1 97.5 269 PRO A CA 1
ATOM 2164 C C . PRO A 1 269 ? 8.586 -18.094 -25.25 1 97.5 269 PRO A C 1
ATOM 2166 O O . PRO A 1 269 ? 8.695 -16.859 -25.328 1 97.5 269 PRO A O 1
ATOM 2169 N N . SER A 1 270 ? 8.898 -18.797 -24.25 1 96.56 270 SER A N 1
ATOM 2170 C CA . SER A 1 270 ? 9.461 -18.188 -23.047 1 96.56 270 SER A CA 1
ATOM 2171 C C . SER A 1 270 ? 10.758 -17.438 -23.359 1 96.56 270 SER A C 1
ATOM 2173 O O . SER A 1 270 ? 11.438 -17.766 -24.328 1 96.56 270 SER A O 1
ATOM 2175 N N . ILE A 1 271 ? 11.055 -16.422 -22.625 1 96.31 271 ILE A N 1
ATOM 2176 C CA . ILE A 1 271 ? 12.328 -15.703 -22.672 1 96.31 271 ILE A CA 1
ATOM 2177 C C . ILE A 1 271 ? 13.102 -15.93 -21.375 1 96.31 271 ILE A C 1
ATOM 2179 O O . ILE A 1 271 ? 12.68 -15.484 -20.312 1 96.31 271 ILE A O 1
ATOM 2183 N N . LYS A 1 272 ? 14.188 -16.594 -21.469 1 92.19 272 LYS A N 1
ATOM 2184 C CA . LYS A 1 272 ? 14.977 -16.922 -20.281 1 92.19 272 LYS A CA 1
ATOM 2185 C C . LYS A 1 272 ? 15.82 -15.734 -19.828 1 92.19 272 LYS A C 1
ATOM 2187 O O . LYS A 1 272 ? 16.391 -15.016 -20.641 1 92.19 272 LYS A O 1
ATOM 2192 N N . ALA A 1 273 ? 15.758 -15.469 -18.562 1 89.12 273 ALA A N 1
ATOM 2193 C CA . ALA A 1 273 ? 16.609 -14.469 -17.922 1 89.12 273 ALA A CA 1
ATOM 2194 C C . ALA A 1 273 ? 16.984 -14.891 -16.5 1 89.12 273 ALA A C 1
ATOM 2196 O O . ALA A 1 273 ? 16.156 -15.469 -15.781 1 89.12 273 ALA A O 1
ATOM 2197 N N . ASP A 1 274 ? 18.172 -14.523 -16.078 1 81.69 274 ASP A N 1
ATOM 2198 C CA . ASP A 1 274 ? 18.656 -14.914 -14.758 1 81.69 274 ASP A CA 1
ATOM 2199 C C . ASP A 1 274 ? 18.031 -14.031 -13.672 1 81.69 274 ASP A C 1
ATOM 2201 O O . ASP A 1 274 ? 17.891 -12.82 -13.859 1 81.69 274 ASP A O 1
ATOM 2205 N N . VAL A 1 275 ? 17.688 -14.734 -12.641 1 74.38 275 VAL A N 1
ATOM 2206 C CA . VAL A 1 275 ? 17.203 -13.977 -11.484 1 74.38 275 VAL A CA 1
ATOM 2207 C C . VAL A 1 275 ? 18.375 -13.258 -10.82 1 74.38 275 VAL A C 1
ATOM 2209 O O . VAL A 1 275 ? 19.422 -13.859 -10.578 1 74.38 275 VAL A O 1
ATOM 2212 N N . ALA A 1 276 ? 18.266 -11.898 -10.711 1 69.31 276 ALA A N 1
ATOM 2213 C CA . ALA A 1 276 ? 19.266 -11.156 -9.969 1 69.31 276 ALA A CA 1
ATOM 2214 C C . ALA A 1 276 ? 19.219 -11.5 -8.484 1 69.31 276 ALA A C 1
ATOM 2216 O O . ALA A 1 276 ? 18.172 -11.359 -7.84 1 69.31 276 ALA A O 1
ATOM 2217 N N . ILE A 1 277 ? 20.266 -12.172 -8 1 62.91 277 ILE A N 1
ATOM 2218 C CA . ILE A 1 277 ? 20.312 -12.586 -6.605 1 62.91 277 ILE A CA 1
ATOM 2219 C C . ILE A 1 277 ? 20.984 -11.492 -5.773 1 62.91 277 ILE A C 1
ATOM 2221 O O . ILE A 1 277 ? 22 -10.914 -6.188 1 62.91 277 ILE A O 1
ATOM 2225 N N . MET B 1 1 ? -2.6 20.031 -8.922 1 83.81 1 MET B N 1
ATOM 2226 C CA . MET B 1 1 ? -3.941 20.328 -8.422 1 83.81 1 MET B CA 1
ATOM 2227 C C . MET B 1 1 ? -5 19.953 -9.453 1 83.81 1 MET B C 1
ATOM 2229 O O . MET B 1 1 ? -6.074 19.469 -9.102 1 83.81 1 MET B O 1
ATOM 2233 N N . LYS B 1 2 ? -4.574 20.016 -10.688 1 89.81 2 LYS B N 1
ATOM 2234 C CA . LYS B 1 2 ? -5.492 19.625 -11.742 1 89.81 2 LYS B CA 1
ATOM 2235 C C . LYS B 1 2 ? -5.879 18.156 -11.617 1 89.81 2 LYS B C 1
ATOM 2237 O O . LYS B 1 2 ? -7.047 17.797 -11.766 1 89.81 2 LYS B O 1
ATOM 2242 N N . GLN B 1 3 ? -4.957 17.375 -11.242 1 94.81 3 GLN B N 1
ATOM 2243 C CA . GLN B 1 3 ? -5.203 15.938 -11.141 1 94.81 3 GLN B CA 1
ATOM 2244 C C . GLN B 1 3 ? -6.184 15.625 -10.016 1 94.81 3 GLN B C 1
ATOM 2246 O O . GLN B 1 3 ? -7.023 14.727 -10.141 1 94.81 3 GLN B O 1
ATOM 2251 N N . TYR B 1 4 ? -6.031 16.344 -8.969 1 96.69 4 TYR B N 1
ATOM 2252 C CA . TYR B 1 4 ? -6.984 16.172 -7.875 1 96.69 4 TYR B CA 1
ATOM 2253 C C . TYR B 1 4 ? -8.398 16.516 -8.328 1 96.69 4 TYR B C 1
ATOM 2255 O O . TYR B 1 4 ? -9.344 15.781 -8.031 1 96.69 4 TYR B O 1
ATOM 2263 N N . LEU B 1 5 ? -8.539 17.609 -9.031 1 97.38 5 LEU B N 1
ATOM 2264 C CA . LEU B 1 5 ? -9.859 18.016 -9.492 1 97.38 5 LEU B CA 1
ATOM 2265 C C . LEU B 1 5 ? -10.422 17.016 -10.492 1 97.38 5 LEU B C 1
ATOM 2267 O O . LEU B 1 5 ? -11.633 16.766 -10.516 1 97.38 5 LEU B O 1
ATOM 2271 N N . GLU B 1 6 ? -9.555 16.516 -11.289 1 97.75 6 GLU B N 1
ATOM 2272 C CA . GLU B 1 6 ? -9.977 15.477 -12.211 1 97.75 6 GLU B CA 1
ATOM 2273 C C . GLU B 1 6 ? -10.477 14.242 -11.469 1 97.75 6 GLU B C 1
ATOM 2275 O O . GLU B 1 6 ? -11.461 13.617 -11.867 1 97.75 6 GLU B O 1
ATOM 2280 N N . LEU B 1 7 ? -9.773 13.898 -10.391 1 98.06 7 LEU B N 1
ATOM 2281 C CA . LEU B 1 7 ? -10.195 12.773 -9.57 1 98.06 7 LEU B CA 1
ATOM 2282 C C . LEU B 1 7 ? -11.531 13.062 -8.898 1 98.06 7 LEU B C 1
ATOM 2284 O O . LEU B 1 7 ? -12.406 12.195 -8.859 1 98.06 7 LEU B O 1
ATOM 2288 N N . LEU B 1 8 ? -11.641 14.242 -8.359 1 97.69 8 LEU B N 1
ATOM 2289 C CA . LEU B 1 8 ? -12.898 14.664 -7.746 1 97.69 8 LEU B CA 1
ATOM 2290 C C . LEU B 1 8 ? -14.055 14.531 -8.734 1 97.69 8 LEU B C 1
ATOM 2292 O O . LEU B 1 8 ? -15.109 14 -8.391 1 97.69 8 LEU B O 1
ATOM 2296 N N . ASN B 1 9 ? -13.836 15 -9.891 1 97.62 9 ASN B N 1
ATOM 2297 C CA . ASN B 1 9 ? -14.844 14.906 -10.938 1 97.62 9 ASN B CA 1
ATOM 2298 C C . ASN B 1 9 ? -15.117 13.453 -11.312 1 97.62 9 ASN B C 1
ATOM 2300 O O . ASN B 1 9 ? -16.266 13.086 -11.602 1 97.62 9 ASN B O 1
ATOM 2304 N N . ASP B 1 10 ? -14.094 12.672 -11.391 1 97.81 10 ASP B N 1
ATOM 2305 C CA . ASP B 1 10 ? -14.242 11.258 -11.703 1 97.81 10 ASP B CA 1
ATOM 2306 C C . ASP B 1 10 ? -15.156 10.562 -10.695 1 97.81 10 ASP B C 1
ATOM 2308 O O . ASP B 1 10 ? -16.062 9.812 -11.078 1 97.81 10 ASP B O 1
ATOM 2312 N N . VAL B 1 11 ? -14.961 10.812 -9.422 1 97.56 11 VAL B N 1
ATOM 2313 C CA . VAL B 1 11 ? -15.758 10.203 -8.359 1 97.56 11 VAL B CA 1
ATOM 2314 C C . VAL B 1 11 ? -17.219 10.594 -8.523 1 97.56 11 VAL B C 1
ATOM 2316 O O . VAL B 1 11 ? -18.109 9.75 -8.398 1 97.56 11 VAL B O 1
ATOM 2319 N N . VAL B 1 12 ? -17.438 11.836 -8.82 1 95.94 12 VAL B N 1
ATOM 2320 C CA . VAL B 1 12 ? -18.797 12.344 -8.867 1 95.94 12 VAL B CA 1
ATOM 2321 C C . VAL B 1 12 ? -19.484 11.852 -10.141 1 95.94 12 VAL B C 1
ATOM 2323 O O . VAL B 1 12 ? -20.688 11.547 -10.133 1 95.94 12 VAL B O 1
ATOM 2326 N N . THR B 1 13 ? -18.75 11.711 -11.211 1 96.19 13 THR B N 1
ATOM 2327 C CA . THR B 1 13 ? -19.344 11.406 -12.508 1 96.19 13 THR B CA 1
ATOM 2328 C C . THR B 1 13 ? -19.391 9.898 -12.734 1 96.19 13 THR B C 1
ATOM 2330 O O . THR B 1 13 ? -20.391 9.375 -13.258 1 96.19 13 THR B O 1
ATOM 2333 N N . ASN B 1 14 ? -18.359 9.25 -12.297 1 95.5 14 ASN B N 1
ATOM 2334 C CA . ASN B 1 14 ? -18.219 7.84 -12.664 1 95.5 14 ASN B CA 1
ATOM 2335 C C . ASN B 1 14 ? -18.234 6.941 -11.43 1 95.5 14 ASN B C 1
ATOM 2337 O O . ASN B 1 14 ? -18.172 5.715 -11.547 1 95.5 14 ASN B O 1
ATOM 2341 N N . GLY B 1 15 ? -18.297 7.574 -10.32 1 96.06 15 GLY B N 1
ATOM 2342 C CA . GLY B 1 15 ? -18.297 6.789 -9.102 1 96.06 15 GLY B CA 1
ATOM 2343 C C . GLY B 1 15 ? -19.484 5.859 -8.984 1 96.06 15 GLY B C 1
ATOM 2344 O O . GLY B 1 15 ? -20.594 6.188 -9.438 1 96.06 15 GLY B O 1
ATOM 2345 N N . LEU B 1 16 ? -19.281 4.785 -8.344 1 93.56 16 LEU B N 1
ATOM 2346 C CA . LEU B 1 16 ? -20.328 3.795 -8.086 1 93.56 16 LEU B CA 1
ATOM 2347 C C . LEU B 1 16 ? -20.984 4.039 -6.73 1 93.56 16 LEU B C 1
ATOM 2349 O O . LEU B 1 16 ? -20.297 4.277 -5.734 1 93.56 16 LEU B O 1
ATOM 2353 N N . THR B 1 17 ? -22.297 3.986 -6.73 1 92.38 17 THR B N 1
ATOM 2354 C CA . THR B 1 17 ? -23 4.207 -5.477 1 92.38 17 THR B CA 1
ATOM 2355 C C . THR B 1 17 ? -22.828 3.012 -4.543 1 92.38 17 THR B C 1
ATOM 2357 O O . THR B 1 17 ? -23.047 1.866 -4.949 1 92.38 17 THR B O 1
ATOM 2360 N N . LYS B 1 18 ? -22.406 3.293 -3.355 1 89.75 18 LYS B N 1
ATOM 2361 C CA . LYS B 1 18 ? -22.188 2.254 -2.352 1 89.75 18 LYS B CA 1
ATOM 2362 C C . LYS B 1 18 ? -22.75 2.676 -0.996 1 89.75 18 LYS B C 1
ATOM 2364 O O . LYS B 1 18 ? -22.766 3.865 -0.67 1 89.75 18 LYS B O 1
ATOM 2369 N N . GLY B 1 19 ? -23.234 1.655 -0.28 1 83.25 19 GLY B N 1
ATOM 2370 C CA . GLY B 1 19 ? -23.547 1.918 1.119 1 83.25 19 GLY B CA 1
ATOM 2371 C C . GLY B 1 19 ? -22.297 2.076 1.975 1 83.25 19 GLY B C 1
ATOM 2372 O O . GLY B 1 19 ? -21.188 1.759 1.536 1 83.25 19 GLY B O 1
ATOM 2373 N N . ASP B 1 20 ? -22.5 2.682 3.137 1 77.44 20 ASP B N 1
ATOM 2374 C CA . ASP B 1 20 ? -21.375 2.834 4.051 1 77.44 20 ASP B CA 1
ATOM 2375 C C . ASP B 1 20 ? -21.828 2.738 5.508 1 77.44 20 ASP B C 1
ATOM 2377 O O . ASP B 1 20 ? -23.031 2.646 5.781 1 77.44 20 ASP B O 1
ATOM 2381 N N . ARG B 1 21 ? -20.844 2.668 6.359 1 73 21 ARG B N 1
ATOM 2382 C CA . ARG B 1 21 ? -21.062 2.479 7.789 1 73 21 ARG B CA 1
ATOM 2383 C C . ARG B 1 21 ? -21.859 3.637 8.375 1 73 21 ARG B C 1
ATOM 2385 O O . ARG B 1 21 ? -22.562 3.475 9.383 1 73 21 ARG B O 1
ATOM 2392 N N . THR B 1 22 ? -21.844 4.781 7.707 1 70.38 22 THR B N 1
ATOM 2393 C CA . THR B 1 22 ? -22.5 5.965 8.242 1 70.38 22 THR B CA 1
ATOM 2394 C C . THR B 1 22 ? -23.969 5.988 7.852 1 70.38 22 THR B C 1
ATOM 2396 O O . THR B 1 22 ? -24.766 6.742 8.43 1 70.38 22 THR B O 1
ATOM 2399 N N . GLY B 1 23 ? -24.328 5.273 6.797 1 78.12 23 GLY B N 1
ATOM 2400 C CA . GLY B 1 23 ? -25.688 5.273 6.293 1 78.12 23 GLY B CA 1
ATOM 2401 C C . GLY B 1 23 ? -25.953 6.391 5.301 1 78.12 23 GLY B C 1
ATOM 2402 O O . GLY B 1 23 ? -27.031 6.438 4.688 1 78.12 23 GLY B O 1
ATOM 2403 N N . THR B 1 24 ? -25.047 7.305 5.004 1 80.06 24 THR B N 1
ATOM 2404 C CA . THR B 1 24 ? -25.203 8.453 4.117 1 80.06 24 THR B CA 1
ATOM 2405 C C . THR B 1 24 ? -25.156 8.016 2.654 1 80.06 24 THR B C 1
ATOM 2407 O O . THR B 1 24 ? -25.797 8.625 1.799 1 80.06 24 THR B O 1
ATOM 2410 N N . GLY B 1 25 ? -24.438 7.051 2.369 1 88.69 25 GLY B N 1
ATOM 2411 C CA . GLY B 1 25 ? -24.188 6.645 0.994 1 88.69 25 GLY B CA 1
ATOM 2412 C C . GLY B 1 25 ? -23.047 7.395 0.346 1 88.69 25 GLY B C 1
ATOM 2413 O O . GLY B 1 25 ? -22.781 8.555 0.686 1 88.69 25 GLY B O 1
ATOM 2414 N N . THR B 1 26 ? -22.297 6.723 -0.492 1 94.25 26 THR B N 1
ATOM 2415 C CA . THR B 1 26 ? -21.141 7.328 -1.147 1 94.25 26 THR B CA 1
ATOM 2416 C C . THR B 1 26 ? -21.109 6.965 -2.629 1 94.25 26 THR B C 1
ATOM 2418 O O . THR B 1 26 ? -21.781 6.012 -3.055 1 94.25 26 THR B O 1
ATOM 2421 N N . LYS B 1 27 ? -20.5 7.82 -3.354 1 96.31 27 LYS B N 1
ATOM 2422 C CA . LYS B 1 27 ? -19.953 7.449 -4.656 1 96.31 27 LYS B CA 1
ATOM 2423 C C . LYS B 1 27 ? -18.469 7.156 -4.559 1 96.31 27 LYS B C 1
ATOM 2425 O O . LYS B 1 27 ? -17.719 7.926 -3.953 1 96.31 27 LYS B O 1
ATOM 2430 N N . ALA B 1 28 ? -18.094 6.008 -5.141 1 97.81 28 ALA B N 1
ATOM 2431 C CA . ALA B 1 28 ? -16.703 5.617 -4.938 1 97.81 28 ALA B CA 1
ATOM 2432 C C . ALA B 1 28 ? -16.078 5.086 -6.227 1 97.81 28 ALA B C 1
ATOM 2434 O O . ALA B 1 28 ? -16.781 4.5 -7.059 1 97.81 28 ALA B O 1
ATOM 2435 N N . VAL B 1 29 ? -14.867 5.387 -6.445 1 98.06 29 VAL B N 1
ATOM 2436 C CA . VAL B 1 29 ? -14.023 4.734 -7.441 1 98.06 29 VAL B CA 1
ATOM 2437 C C . VAL B 1 29 ? -12.891 3.988 -6.746 1 98.06 29 VAL B C 1
ATOM 2439 O O . VAL B 1 29 ? -12.562 4.281 -5.594 1 98.06 29 VAL B O 1
ATOM 2442 N N . PHE B 1 30 ? -12.383 3.006 -7.43 1 98.25 30 PHE B N 1
ATOM 2443 C CA . PHE B 1 30 ? -11.398 2.137 -6.805 1 98.25 30 PHE B CA 1
ATOM 2444 C C . PHE B 1 30 ? -10.039 2.291 -7.473 1 98.25 30 PHE B C 1
ATOM 2446 O O . PHE B 1 30 ? -9.953 2.387 -8.703 1 98.25 30 PHE B O 1
ATOM 2453 N N . ALA B 1 31 ? -8.953 2.373 -6.617 1 98.31 31 ALA B N 1
ATOM 2454 C CA . ALA B 1 31 ? -7.562 2.285 -7.043 1 98.31 31 ALA B CA 1
ATOM 2455 C C . ALA B 1 31 ? -7.219 3.389 -8.039 1 98.31 31 ALA B C 1
ATOM 2457 O O . ALA B 1 31 ? -6.852 3.107 -9.18 1 98.31 31 ALA B O 1
ATOM 2458 N N . ARG B 1 32 ? -7.238 4.609 -7.535 1 98.44 32 ARG B N 1
ATOM 2459 C CA . ARG B 1 32 ? -6.82 5.766 -8.32 1 98.44 32 ARG B CA 1
ATOM 2460 C C . ARG B 1 32 ? -5.461 6.277 -7.859 1 98.44 32 ARG B C 1
ATOM 2462 O O . ARG B 1 32 ? -5.004 5.941 -6.766 1 98.44 32 ARG B O 1
ATOM 2469 N N . GLN B 1 33 ? -4.84 6.973 -8.758 1 98.12 33 GLN B N 1
ATOM 2470 C CA . GLN B 1 33 ? -3.52 7.516 -8.453 1 98.12 33 GLN B CA 1
ATOM 2471 C C . GLN B 1 33 ? -3.326 8.883 -9.094 1 98.12 33 GLN B C 1
ATOM 2473 O O . GLN B 1 33 ? -3.777 9.117 -10.219 1 98.12 33 GLN B O 1
ATOM 2478 N N . TYR B 1 34 ? -2.732 9.812 -8.414 1 97.5 34 TYR B N 1
ATOM 2479 C CA . TYR B 1 34 ? -2.266 11.039 -9.047 1 97.5 34 TYR B CA 1
ATOM 2480 C C . TYR B 1 34 ? -0.925 11.477 -8.469 1 97.5 34 TYR B C 1
ATOM 2482 O O . TYR B 1 34 ? -0.485 10.945 -7.441 1 97.5 34 TYR B O 1
ATOM 2490 N N . ARG B 1 35 ? -0.271 12.305 -9.141 1 97.75 35 ARG B N 1
ATOM 2491 C CA . ARG B 1 35 ? 1.096 12.695 -8.812 1 97.75 35 ARG B CA 1
ATOM 2492 C C . ARG B 1 35 ? 1.241 14.211 -8.812 1 97.75 35 ARG B C 1
ATOM 2494 O O . ARG B 1 35 ? 0.467 14.914 -9.461 1 97.75 35 ARG B O 1
ATOM 2501 N N . HIS B 1 36 ? 2.16 14.727 -8.094 1 98.31 36 HIS B N 1
ATOM 2502 C CA . HIS B 1 36 ? 2.469 16.141 -8.016 1 98.31 36 HIS B CA 1
ATOM 2503 C C . HIS B 1 36 ? 3.975 16.375 -7.957 1 98.31 36 HIS B C 1
ATOM 2505 O O . HIS B 1 36 ? 4.66 15.812 -7.102 1 98.31 36 HIS B O 1
ATOM 2511 N N . ASN B 1 37 ? 4.449 17.172 -8.906 1 98.25 37 ASN B N 1
ATOM 2512 C CA . ASN B 1 37 ? 5.828 17.641 -8.859 1 98.25 37 ASN B CA 1
ATOM 2513 C C . ASN B 1 37 ? 6.008 18.75 -7.836 1 98.25 37 ASN B C 1
ATOM 2515 O O . ASN B 1 37 ? 5.426 19.828 -7.98 1 98.25 37 ASN B O 1
ATOM 2519 N N . LEU B 1 38 ? 6.844 18.531 -6.883 1 98.44 38 LEU B N 1
ATOM 2520 C CA . LEU B 1 38 ? 6.969 19.484 -5.777 1 98.44 38 LEU B CA 1
ATOM 2521 C C . LEU B 1 38 ? 7.672 20.75 -6.234 1 98.44 38 LEU B C 1
ATOM 2523 O O . LEU B 1 38 ? 7.605 21.781 -5.555 1 98.44 38 LEU B O 1
ATOM 2527 N N . ALA B 1 39 ? 8.297 20.766 -7.363 1 97.62 39 ALA B N 1
ATOM 2528 C CA . ALA B 1 39 ? 8.898 21.969 -7.93 1 97.62 39 ALA B CA 1
ATOM 2529 C C . ALA B 1 39 ? 7.824 22.938 -8.43 1 97.62 39 ALA B C 1
ATOM 2531 O O . ALA B 1 39 ? 8.094 24.125 -8.617 1 97.62 39 ALA B O 1
ATOM 2532 N N . ASP B 1 40 ? 6.648 22.406 -8.641 1 97.25 40 ASP B N 1
ATOM 2533 C CA . ASP B 1 40 ? 5.562 23.25 -9.148 1 97.25 40 ASP B CA 1
ATOM 2534 C C . ASP B 1 40 ? 4.918 24.047 -8.023 1 97.25 40 ASP B C 1
ATOM 2536 O O . ASP B 1 40 ? 4.102 24.938 -8.273 1 97.25 40 ASP B O 1
ATOM 2540 N N . GLY B 1 41 ? 5.277 23.75 -6.777 1 98.19 41 GLY B N 1
ATOM 2541 C CA . GLY B 1 41 ? 4.695 24.391 -5.609 1 98.19 41 GLY B CA 1
ATOM 2542 C C . GLY B 1 41 ? 4.168 23.406 -4.59 1 98.19 41 GLY B C 1
ATOM 2543 O O . GLY B 1 41 ? 4.09 22.203 -4.859 1 98.19 41 GLY B O 1
ATOM 2544 N N . PHE B 1 42 ? 3.887 23.922 -3.43 1 98.62 42 PHE B N 1
ATOM 2545 C CA . PHE B 1 42 ? 3.316 23.094 -2.369 1 98.62 42 PHE B CA 1
ATOM 2546 C C . PHE B 1 42 ? 1.847 22.797 -2.641 1 98.62 42 PHE B C 1
ATOM 2548 O O . PHE B 1 42 ? 1.067 23.719 -2.914 1 98.62 42 PHE B O 1
ATOM 2555 N N . PRO B 1 43 ? 1.446 21.531 -2.584 1 98.25 43 PRO B N 1
ATOM 2556 C CA . PRO B 1 43 ? 0.109 21.156 -3.053 1 98.25 43 PRO B CA 1
ATOM 2557 C C . PRO B 1 43 ? -0.981 21.469 -2.027 1 98.25 43 PRO B C 1
ATOM 2559 O O . PRO B 1 43 ? -1.732 20.562 -1.637 1 98.25 43 PRO B O 1
ATOM 2562 N N . LEU B 1 44 ? -1.057 22.703 -1.698 1 97.88 44 LEU B N 1
ATOM 2563 C CA . LEU B 1 44 ? -2.232 23.234 -1.021 1 97.88 44 LEU B CA 1
ATOM 2564 C C . LEU B 1 44 ? -3.26 23.75 -2.033 1 97.88 44 LEU B C 1
ATOM 2566 O O . LEU B 1 44 ? -2.941 24.562 -2.891 1 97.88 44 LEU B O 1
ATOM 2570 N N . LEU B 1 45 ? -4.422 23.203 -1.897 1 97.44 45 LEU B N 1
ATOM 2571 C CA . LEU B 1 45 ? -5.449 23.562 -2.873 1 97.44 45 LEU B CA 1
ATOM 2572 C C . LEU B 1 45 ? -5.664 25.078 -2.906 1 97.44 45 LEU B C 1
ATOM 2574 O O . LEU B 1 45 ? -5.59 25.734 -1.87 1 97.44 45 LEU B O 1
ATOM 2578 N N . THR B 1 46 ? -5.98 25.547 -4.055 1 98.25 46 THR B N 1
ATOM 2579 C CA . THR B 1 46 ? -6.305 26.969 -4.176 1 98.25 46 THR B CA 1
ATOM 2580 C C . THR B 1 46 ? -7.785 27.156 -4.488 1 98.25 46 THR B C 1
ATOM 2582 O O . THR B 1 46 ? -8.312 28.266 -4.379 1 98.25 46 THR B O 1
ATOM 2585 N N . THR B 1 47 ? -8.469 26.031 -4.816 1 98.06 47 THR B N 1
ATOM 2586 C CA . THR B 1 47 ? -9.898 26.109 -5.113 1 98.06 47 THR B CA 1
ATOM 2587 C C . THR B 1 47 ? -10.719 26.031 -3.828 1 98.06 47 THR B C 1
ATOM 2589 O O . THR B 1 47 ? -11.938 26.203 -3.855 1 98.06 47 THR B O 1
ATOM 2592 N N . LYS B 1 48 ? -10.164 25.797 -2.781 1 97.44 48 LYS B N 1
ATOM 2593 C CA . LYS B 1 48 ? -10.68 25.969 -1.427 1 97.44 48 LYS B CA 1
ATOM 2594 C C . LYS B 1 48 ? -9.547 26.062 -0.414 1 97.44 48 LYS B C 1
ATOM 2596 O O . LYS B 1 48 ? -8.523 25.391 -0.546 1 97.44 48 LYS B O 1
ATOM 2601 N N . LYS B 1 49 ? -9.75 26.875 0.486 1 97.69 49 LYS B N 1
ATOM 2602 C CA . LYS B 1 49 ? -8.703 27.109 1.483 1 97.69 49 LYS B CA 1
ATOM 2603 C C . LYS B 1 49 ? -8.594 25.922 2.439 1 97.69 49 LYS B C 1
ATOM 2605 O O . LYS B 1 49 ? -9.602 25.438 2.955 1 97.69 49 LYS B O 1
ATOM 2610 N N . LEU B 1 50 ? -7.41 25.406 2.619 1 97.19 50 LEU B N 1
ATOM 2611 C CA . LEU B 1 50 ? -7.094 24.375 3.607 1 97.19 50 LEU B CA 1
ATOM 2612 C C . LEU B 1 50 ? -6.426 25 4.832 1 97.19 50 LEU B C 1
ATOM 2614 O O . LEU B 1 50 ? -5.734 26.016 4.723 1 97.19 50 LEU B O 1
ATOM 2618 N N . HIS B 1 51 ? -6.711 24.438 5.91 1 96.81 51 HIS B N 1
ATOM 2619 C CA . HIS B 1 51 ? -6.117 24.891 7.164 1 96.81 51 HIS B CA 1
ATOM 2620 C C . HIS B 1 51 ? -4.746 24.266 7.383 1 96.81 51 HIS B C 1
ATOM 2622 O O . HIS B 1 51 ? -4.621 23.281 8.117 1 96.81 51 HIS B O 1
ATOM 2628 N N . PHE B 1 52 ? -3.711 24.969 6.941 1 98.06 52 PHE B N 1
ATOM 2629 C CA . PHE B 1 52 ? -2.359 24.422 6.945 1 98.06 52 PHE B CA 1
ATOM 2630 C C . PHE B 1 52 ? -1.897 24.125 8.367 1 98.06 52 PHE B C 1
ATOM 2632 O O . PHE B 1 52 ? -1.18 23.156 8.609 1 98.06 52 PHE B O 1
ATOM 2639 N N . LYS B 1 53 ? -2.236 24.938 9.25 1 97.81 53 LYS B N 1
ATOM 2640 C CA . LYS B 1 53 ? -1.845 24.734 10.641 1 97.81 53 LYS B CA 1
ATOM 2641 C C . LYS B 1 53 ? -2.293 23.359 11.141 1 97.81 53 LYS B C 1
ATOM 2643 O O . LYS B 1 53 ? -1.552 22.688 11.852 1 97.81 53 LYS B O 1
ATOM 2648 N N . SER B 1 54 ? -3.463 22.922 10.789 1 97.94 54 SER B N 1
ATOM 2649 C CA . SER B 1 54 ? -3.963 21.609 11.188 1 97.94 54 SER B CA 1
ATOM 2650 C C . SER B 1 54 ? -3.174 20.484 10.516 1 97.94 54 SER B C 1
ATOM 2652 O O . SER B 1 54 ? -2.885 19.469 11.133 1 97.94 54 SER B O 1
ATOM 2654 N N . ILE B 1 55 ? -2.848 20.688 9.297 1 98.38 55 ILE B N 1
ATOM 2655 C CA . ILE B 1 55 ? -2.094 19.703 8.531 1 98.38 55 ILE B CA 1
ATOM 2656 C C . ILE B 1 55 ? -0.723 19.5 9.172 1 98.38 55 ILE B C 1
ATOM 2658 O O . ILE B 1 55 ? -0.336 18.359 9.469 1 98.38 55 ILE B O 1
ATOM 2662 N N . ALA B 1 56 ? -0.048 20.578 9.414 1 98.81 56 ALA B N 1
ATOM 2663 C CA . ALA B 1 56 ? 1.312 20.516 9.945 1 98.81 56 ALA B CA 1
ATOM 2664 C C . ALA B 1 56 ? 1.324 19.969 11.359 1 98.81 56 ALA B C 1
ATOM 2666 O O . ALA B 1 56 ? 2.121 19.078 11.68 1 98.81 56 ALA B O 1
ATOM 2667 N N . ASN B 1 57 ? 0.415 20.438 12.188 1 98.75 57 ASN B N 1
ATOM 2668 C CA . ASN B 1 57 ? 0.425 20.016 13.586 1 98.75 57 ASN B CA 1
ATOM 2669 C C . ASN B 1 57 ? -0.043 18.578 13.742 1 98.75 57 ASN B C 1
ATOM 2671 O O . ASN B 1 57 ? 0.427 17.859 14.633 1 98.75 57 ASN B O 1
ATOM 2675 N N . GLU B 1 58 ? -0.946 18.156 12.93 1 98.5 58 GLU B N 1
ATOM 2676 C CA . GLU B 1 58 ? -1.317 16.75 12.953 1 98.5 58 GLU B CA 1
ATOM 2677 C C . GLU B 1 58 ? -0.131 15.859 12.594 1 98.5 58 GLU B C 1
ATOM 2679 O O . GLU B 1 58 ? 0.102 14.828 13.242 1 98.5 58 GLU B O 1
ATOM 2684 N N . LEU B 1 59 ? 0.601 16.266 11.594 1 98.75 59 LEU B N 1
ATOM 2685 C CA . LEU B 1 59 ? 1.777 15.492 11.195 1 98.75 59 LEU B CA 1
ATOM 2686 C C . LEU B 1 59 ? 2.816 15.477 12.312 1 98.75 59 LEU B C 1
ATOM 2688 O O . LEU B 1 59 ? 3.375 14.422 12.633 1 98.75 59 LEU B O 1
ATOM 2692 N N . ILE B 1 60 ? 3.096 16.625 12.898 1 98.81 60 ILE B N 1
ATOM 2693 C CA . ILE B 1 60 ? 4.043 16.734 14.008 1 98.81 60 ILE B CA 1
ATOM 2694 C C . ILE B 1 60 ? 3.602 15.828 15.156 1 98.81 60 ILE B C 1
ATOM 2696 O O . ILE B 1 60 ? 4.418 15.109 15.734 1 98.81 60 ILE B O 1
ATOM 2700 N N . TRP B 1 61 ? 2.281 15.852 15.438 1 98.75 61 TRP B N 1
ATOM 2701 C CA . TRP B 1 61 ? 1.697 15.023 16.484 1 98.75 61 TRP B CA 1
ATOM 2702 C C . TRP B 1 61 ? 1.907 13.539 16.188 1 98.75 61 TRP B C 1
ATOM 2704 O O . TRP B 1 61 ? 2.318 12.781 17.062 1 98.75 61 TRP B O 1
ATOM 2714 N N . MET B 1 62 ? 1.705 13.148 15.008 1 98.44 62 MET B N 1
ATOM 2715 C CA . MET B 1 62 ? 1.89 11.75 14.633 1 98.44 62 MET B CA 1
ATOM 2716 C C . MET B 1 62 ? 3.359 11.352 14.719 1 98.44 62 MET B C 1
ATOM 2718 O O . MET B 1 62 ? 3.688 10.273 15.211 1 98.44 62 MET B O 1
ATOM 2722 N N . LEU B 1 63 ? 4.215 12.195 14.273 1 98.75 63 LEU B N 1
ATOM 2723 C CA . LEU B 1 63 ? 5.645 11.898 14.32 1 98.75 63 LEU B CA 1
ATOM 2724 C C . LEU B 1 63 ? 6.125 11.773 15.758 1 98.75 63 LEU B C 1
ATOM 2726 O O . LEU B 1 63 ? 7.086 11.055 16.031 1 98.75 63 LEU B O 1
ATOM 2730 N N . SER B 1 64 ? 5.438 12.398 16.672 1 98.19 64 SER B N 1
ATOM 2731 C CA . SER B 1 64 ? 5.836 12.344 18.078 1 98.19 64 SER B CA 1
ATOM 2732 C C . SER B 1 64 ? 5.449 11.016 18.719 1 98.19 64 SER B C 1
ATOM 2734 O O . SER B 1 64 ? 5.914 10.68 19.797 1 98.19 64 SER B O 1
ATOM 2736 N N . GLY B 1 65 ? 4.559 10.281 18.062 1 97.81 65 GLY B N 1
ATOM 2737 C CA . GLY B 1 65 ? 4.059 9.031 18.609 1 97.81 65 GLY B CA 1
ATOM 2738 C C . GLY B 1 65 ? 2.93 9.227 19.609 1 97.81 65 GLY B C 1
ATOM 2739 O O . GLY B 1 65 ? 2.42 8.258 20.172 1 97.81 65 GLY B O 1
ATOM 2740 N N . ASN B 1 66 ? 2.49 10.453 19.75 1 96.88 66 ASN B N 1
ATOM 2741 C CA . ASN B 1 66 ? 1.427 10.781 20.703 1 96.88 66 ASN B CA 1
ATOM 2742 C C . ASN B 1 66 ? 0.085 10.211 20.25 1 96.88 66 ASN B C 1
ATOM 2744 O O . ASN B 1 66 ? -0.181 10.102 19.047 1 96.88 66 ASN B O 1
ATOM 2748 N N . THR B 1 67 ? -0.692 9.805 21.188 1 97.25 67 THR B N 1
ATOM 2749 C CA . THR B 1 67 ? -1.982 9.203 20.859 1 97.25 67 THR B CA 1
ATOM 2750 C C . THR B 1 67 ? -3.115 9.938 21.578 1 97.25 67 THR B C 1
ATOM 2752 O O . THR B 1 67 ? -4.281 9.555 21.469 1 97.25 67 THR B O 1
ATOM 2755 N N . ASN B 1 68 ? -2.738 10.906 22.375 1 98.06 68 ASN B N 1
ATOM 2756 C CA . ASN B 1 68 ? -3.73 11.703 23.078 1 98.06 68 ASN B CA 1
ATOM 2757 C C . ASN B 1 68 ? -3.998 13.031 22.375 1 98.06 68 ASN B C 1
ATOM 2759 O O . ASN B 1 68 ? -3.066 13.68 21.891 1 98.06 68 ASN B O 1
ATOM 2763 N N . ILE B 1 69 ? -5.25 13.508 22.391 1 98.25 69 ILE B N 1
ATOM 2764 C CA . ILE B 1 69 ? -5.645 14.633 21.547 1 98.25 69 ILE B CA 1
ATOM 2765 C C . ILE B 1 69 ? -5.375 15.945 22.281 1 98.25 69 ILE B C 1
ATOM 2767 O O . ILE B 1 69 ? -5.547 17.031 21.734 1 98.25 69 ILE B O 1
ATOM 2771 N N . LYS B 1 70 ? -4.965 15.867 23.562 1 98.12 70 LYS B N 1
ATOM 2772 C CA . LYS B 1 70 ? -4.762 17.094 24.328 1 98.12 70 LYS B CA 1
ATOM 2773 C C . LYS B 1 70 ? -3.801 18.031 23.609 1 98.12 70 LYS B C 1
ATOM 2775 O O . LYS B 1 70 ? -4.109 19.219 23.422 1 98.12 70 LYS B O 1
ATOM 2780 N N . TRP B 1 71 ? -2.662 17.531 23.234 1 97.62 71 TRP B N 1
ATOM 2781 C CA . TRP B 1 71 ? -1.685 18.359 22.531 1 97.62 71 TRP B CA 1
ATOM 2782 C C . TRP B 1 71 ? -2.273 18.906 21.234 1 97.62 71 TRP B C 1
ATOM 2784 O O . TRP B 1 71 ? -2.047 20.078 20.891 1 97.62 71 TRP B O 1
ATOM 2794 N N . LEU B 1 72 ? -3.01 18.109 20.453 1 97.75 72 LEU B N 1
ATOM 2795 C CA . LEU B 1 72 ? -3.648 18.547 19.219 1 97.75 72 LEU B CA 1
ATOM 2796 C C . LEU B 1 72 ? -4.574 19.734 19.469 1 97.75 72 LEU B C 1
ATOM 2798 O O . LEU B 1 72 ? -4.52 20.734 18.75 1 97.75 72 LEU B O 1
ATOM 2802 N N . ASN B 1 73 ? -5.336 19.531 20.516 1 97.88 73 ASN B N 1
ATOM 2803 C CA . ASN B 1 73 ? -6.285 20.578 20.859 1 97.88 73 ASN B CA 1
ATOM 2804 C C . ASN B 1 73 ? -5.574 21.875 21.266 1 97.88 73 ASN B C 1
ATOM 2806 O O . ASN B 1 73 ? -5.98 22.969 20.859 1 97.88 73 ASN B O 1
ATOM 2810 N N . GLU B 1 74 ? -4.535 21.75 21.969 1 97.75 74 GLU B N 1
ATOM 2811 C CA . GLU B 1 74 ? -3.744 22.906 22.391 1 97.75 74 GLU B CA 1
ATOM 2812 C C . GLU B 1 74 ? -3.119 23.609 21.188 1 97.75 74 GLU B C 1
ATOM 2814 O O . GLU B 1 74 ? -2.791 24.781 21.25 1 97.75 74 GLU B O 1
ATOM 2819 N N . ASN B 1 75 ? -3.021 22.828 20.125 1 97.25 75 ASN B N 1
ATOM 2820 C CA . ASN B 1 75 ? -2.404 23.391 18.922 1 97.25 75 ASN B CA 1
ATOM 2821 C C . ASN B 1 75 ? -3.426 23.594 17.812 1 97.25 75 ASN B C 1
ATOM 2823 O O . ASN B 1 75 ? -3.066 23.625 16.625 1 97.25 75 ASN B O 1
ATOM 2827 N N . GLY B 1 76 ? -4.688 23.594 18.156 1 95.06 76 GLY B N 1
ATOM 2828 C CA . GLY B 1 76 ? -5.742 24.062 17.266 1 95.06 76 GLY B CA 1
ATOM 2829 C C . GLY B 1 76 ? -6.273 22.984 16.344 1 95.06 76 GLY B C 1
ATOM 2830 O O . GLY B 1 76 ? -6.875 23.281 15.312 1 95.06 76 GLY B O 1
ATOM 2831 N N . VAL B 1 77 ? -5.996 21.75 16.625 1 96.5 77 VAL B N 1
ATOM 2832 C CA . VAL B 1 77 ? -6.48 20.625 15.82 1 96.5 77 VAL B CA 1
ATOM 2833 C C . VAL B 1 77 ? -7.551 19.859 16.594 1 96.5 77 VAL B C 1
ATOM 2835 O O . VAL B 1 77 ? -7.281 19.328 17.672 1 96.5 77 VAL B O 1
ATOM 2838 N N . LYS B 1 78 ? -8.781 19.75 16.031 1 95.25 78 LYS B N 1
ATOM 2839 C CA . LYS B 1 78 ? -9.891 19.188 16.797 1 95.25 78 LYS B CA 1
ATOM 2840 C C . LYS B 1 78 ? -10.555 18.047 16.047 1 95.25 78 LYS B C 1
ATOM 2842 O O . LYS B 1 78 ? -11.547 17.469 16.5 1 95.25 78 LYS B O 1
ATOM 2847 N N . ILE B 1 79 ? -9.984 17.656 14.938 1 92.12 79 ILE B N 1
ATOM 2848 C CA . ILE B 1 79 ? -10.664 16.75 14.008 1 92.12 79 ILE B CA 1
ATOM 2849 C C . ILE B 1 79 ? -10.766 15.359 14.633 1 92.12 79 ILE B C 1
ATOM 2851 O O . ILE B 1 79 ? -11.617 14.562 14.234 1 92.12 79 ILE B O 1
ATOM 2855 N N . TRP B 1 80 ? -9.977 15.008 15.695 1 95.44 80 TRP B N 1
ATOM 2856 C CA . TRP B 1 80 ? -9.93 13.672 16.281 1 95.44 80 TRP B CA 1
ATOM 2857 C C . TRP B 1 80 ? -10.852 13.562 17.484 1 95.44 80 TRP B C 1
ATOM 2859 O O . TRP B 1 80 ? -11.031 12.484 18.047 1 95.44 80 TRP B O 1
ATOM 2869 N N . ASP B 1 81 ? -11.492 14.633 17.844 1 96.31 81 ASP B N 1
ATOM 2870 C CA . ASP B 1 81 ? -12.188 14.734 19.125 1 96.31 81 ASP B CA 1
ATOM 2871 C C . ASP B 1 81 ? -13.297 13.688 19.234 1 96.31 81 ASP B C 1
ATOM 2873 O O . ASP B 1 81 ? -13.484 13.086 20.297 1 96.31 81 ASP B O 1
ATOM 2877 N N . GLU B 1 82 ? -13.906 13.422 18.125 1 93.94 82 GLU B N 1
ATOM 2878 C CA . GLU B 1 82 ? -15.102 12.586 18.156 1 93.94 82 GLU B CA 1
ATOM 2879 C C . GLU B 1 82 ? -14.742 11.125 18.438 1 93.94 82 GLU B C 1
ATOM 2881 O O . GLU B 1 82 ? -15.594 10.344 18.859 1 93.94 82 GLU B O 1
ATOM 2886 N N . TRP B 1 83 ? -13.516 10.758 18.234 1 96.38 83 TRP B N 1
ATOM 2887 C CA . TRP B 1 83 ? -13.141 9.352 18.328 1 96.38 83 TRP B CA 1
ATOM 2888 C C . TRP B 1 83 ? -12.367 9.07 19.609 1 96.38 83 TRP B C 1
ATOM 2890 O O . TRP B 1 83 ? -12.102 7.914 19.938 1 96.38 83 TRP B O 1
ATOM 2900 N N . ALA B 1 84 ? -12.055 10.117 20.328 1 98.19 84 ALA B N 1
ATOM 2901 C CA . ALA B 1 84 ? -11.219 9.977 21.516 1 98.19 84 ALA B CA 1
ATOM 2902 C C . ALA B 1 84 ? -12.055 9.602 22.734 1 98.19 84 ALA B C 1
ATOM 2904 O O . ALA B 1 84 ? -13.242 9.922 22.797 1 98.19 84 ALA B O 1
ATOM 2905 N N . THR B 1 85 ? -11.461 8.938 23.672 1 98.25 85 THR B N 1
ATOM 2906 C CA . THR B 1 85 ? -12.086 8.703 24.969 1 98.25 85 THR B CA 1
ATOM 2907 C C . THR B 1 85 ? -12.266 10.008 25.734 1 98.25 85 THR B C 1
ATOM 2909 O O . THR B 1 85 ? -11.789 11.062 25.297 1 98.25 85 THR B O 1
ATOM 2912 N N . GLU B 1 86 ? -12.891 9.891 26.859 1 97.25 86 GLU B N 1
ATOM 2913 C CA . GLU B 1 86 ? -13.117 11.062 27.703 1 97.25 86 GLU B CA 1
ATOM 2914 C C . GLU B 1 86 ? -11.797 11.695 28.141 1 97.25 86 GLU B C 1
ATOM 2916 O O . GLU B 1 86 ? -11.703 12.914 28.281 1 97.25 86 GLU B O 1
ATOM 2921 N N . ASP B 1 87 ? -10.773 10.883 28.219 1 97.5 87 ASP B N 1
ATOM 2922 C CA . ASP B 1 87 ? -9.469 11.375 28.641 1 97.5 87 ASP B CA 1
ATOM 2923 C C . ASP B 1 87 ? -8.602 11.766 27.453 1 97.5 87 ASP B C 1
ATOM 2925 O O . ASP B 1 87 ? -7.438 12.125 27.609 1 97.5 87 ASP B O 1
ATOM 2929 N N . GLY B 1 88 ? -9.133 11.578 26.25 1 98.38 88 GLY B N 1
ATOM 2930 C CA . GLY B 1 88 ? -8.469 12.055 25.047 1 98.38 88 GLY B CA 1
ATOM 2931 C C . GLY B 1 88 ? -7.664 10.984 24.344 1 98.38 88 GLY B C 1
ATOM 2932 O O . GLY B 1 88 ? -6.922 11.273 23.406 1 98.38 88 GLY B O 1
ATOM 2933 N N . ASP B 1 89 ? -7.844 9.805 24.766 1 98 89 ASP B N 1
ATOM 2934 C CA . ASP B 1 89 ? -7.023 8.727 24.219 1 98 89 ASP B CA 1
ATOM 2935 C C . ASP B 1 89 ? -7.645 8.141 22.953 1 98 89 ASP B C 1
ATOM 2937 O O . ASP B 1 89 ? -8.867 8 22.859 1 98 89 ASP B O 1
ATOM 2941 N N . LEU B 1 90 ? -6.812 7.824 21.953 1 98.56 90 LEU B N 1
ATOM 2942 C CA . LEU B 1 90 ? -7.273 7.266 20.688 1 98.56 90 LEU B CA 1
ATOM 2943 C C . LEU B 1 90 ? -6.77 5.84 20.516 1 98.56 90 LEU B C 1
ATOM 2945 O O . LEU B 1 90 ? -6.969 5.234 19.453 1 98.56 90 LEU B O 1
ATOM 2949 N N . GLY B 1 91 ? -6.145 5.215 21.578 1 98.19 91 GLY B N 1
ATOM 2950 C CA . GLY B 1 91 ? -5.449 3.953 21.375 1 98.19 91 GLY B CA 1
ATOM 2951 C C . GLY B 1 91 ? -4.191 4.094 20.531 1 98.19 91 GLY B C 1
ATOM 2952 O O . GLY B 1 91 ? -3.729 5.207 20.281 1 98.19 91 GLY B O 1
ATOM 2953 N N . PRO B 1 92 ? -3.543 3 20.172 1 97.69 92 PRO B N 1
ATOM 2954 C CA . PRO B 1 92 ? -2.258 3.061 19.469 1 97.69 92 PRO B CA 1
ATOM 2955 C C . PRO B 1 92 ? -2.412 3.367 17.984 1 97.69 92 PRO B C 1
ATOM 2957 O O . PRO B 1 92 ? -2.027 2.555 17.141 1 97.69 92 PRO B O 1
ATOM 2960 N N . VAL B 1 93 ? -2.855 4.602 17.688 1 97 93 VAL B N 1
ATOM 2961 C CA . VAL B 1 93 ? -3.111 5.031 16.312 1 97 93 VAL B CA 1
ATOM 2962 C C . VAL B 1 93 ? -1.836 5.613 15.703 1 97 93 VAL B C 1
ATOM 2964 O O . VAL B 1 93 ? -0.988 6.148 16.422 1 97 93 VAL B O 1
ATOM 2967 N N . TYR B 1 94 ? -1.761 5.578 14.328 1 95.19 94 TYR B N 1
ATOM 2968 C CA . TYR B 1 94 ? -0.792 6.176 13.414 1 95.19 94 TYR B CA 1
ATOM 2969 C C . TYR B 1 94 ? 0.571 6.312 14.086 1 95.19 94 TYR B C 1
ATOM 2971 O O . TYR B 1 94 ? 1.383 5.387 14.047 1 95.19 94 TYR B O 1
ATOM 2979 N N . GLY B 1 95 ? 0.744 7.375 14.875 1 95.5 95 GLY B N 1
ATOM 2980 C CA . GLY B 1 95 ? 2.057 7.754 15.375 1 95.5 95 GLY B CA 1
ATOM 2981 C C . GLY B 1 95 ? 2.721 6.66 16.188 1 95.5 95 GLY B C 1
ATOM 2982 O O . GLY B 1 95 ? 3.906 6.375 16 1 95.5 95 GLY B O 1
ATOM 2983 N N . GLU B 1 96 ? 1.929 6.109 17.078 1 97.31 96 GLU B N 1
ATOM 2984 C CA . GLU B 1 96 ? 2.492 5.035 17.891 1 97.31 96 GLU B CA 1
ATOM 2985 C C . GLU B 1 96 ? 2.945 3.865 17.016 1 97.31 96 GLU B C 1
ATOM 2987 O O . GLU B 1 96 ? 3.975 3.244 17.297 1 97.31 96 GLU B O 1
ATOM 2992 N N . GLN B 1 97 ? 2.193 3.52 15.992 1 98.44 97 GLN B N 1
ATOM 2993 C CA . GLN B 1 97 ? 2.605 2.447 15.094 1 98.44 97 GLN B CA 1
ATOM 2994 C C . GLN B 1 97 ? 3.846 2.844 14.297 1 98.44 97 GLN B C 1
ATOM 2996 O O . GLN B 1 97 ? 4.664 1.991 13.945 1 98.44 97 GLN B O 1
ATOM 3001 N N . TRP B 1 98 ? 4.012 4.148 14.039 1 98.75 98 TRP B N 1
ATOM 3002 C CA . TRP B 1 98 ? 5.145 4.645 13.258 1 98.75 98 TRP B CA 1
ATOM 3003 C C . TRP B 1 98 ? 6.43 4.602 14.086 1 98.75 98 TRP B C 1
ATOM 3005 O O . TRP B 1 98 ? 7.48 4.195 13.586 1 98.75 98 TRP B O 1
ATOM 3015 N N . THR B 1 99 ? 6.32 4.965 15.344 1 98.75 99 THR B N 1
ATOM 3016 C CA . THR B 1 99 ? 7.535 5.285 16.078 1 98.75 99 THR B CA 1
ATOM 3017 C C . THR B 1 99 ? 7.785 4.254 17.188 1 98.75 99 THR B C 1
ATOM 3019 O O . THR B 1 99 ? 8.883 4.199 17.75 1 98.75 99 THR B O 1
ATOM 3022 N N . ALA B 1 100 ? 6.781 3.436 17.469 1 98.44 100 ALA B N 1
ATOM 3023 C CA . ALA B 1 100 ? 6.906 2.463 18.547 1 98.44 100 ALA B CA 1
ATOM 3024 C C . ALA B 1 100 ? 6.105 1.2 18.25 1 98.44 100 ALA B C 1
ATOM 3026 O O . ALA B 1 100 ? 5.305 0.756 19.078 1 98.44 100 ALA B O 1
ATOM 3027 N N . TRP B 1 101 ? 6.32 0.625 17.109 1 98.38 101 TRP B N 1
ATOM 3028 C CA . TRP B 1 101 ? 5.699 -0.65 16.766 1 98.38 101 TRP B CA 1
ATOM 3029 C C . TRP B 1 101 ? 6 -1.705 17.812 1 98.38 101 TRP B C 1
ATOM 3031 O O . TRP B 1 101 ? 7.16 -2.049 18.047 1 98.38 101 TRP B O 1
ATOM 3041 N N . PRO B 1 102 ? 4.984 -2.248 18.406 1 97.38 102 PRO B N 1
ATOM 3042 C CA . PRO B 1 102 ? 5.234 -3.172 19.516 1 97.38 102 PRO B CA 1
ATOM 3043 C C . PRO B 1 102 ? 5.773 -4.523 19.047 1 97.38 102 PRO B C 1
ATOM 3045 O O . PRO B 1 102 ? 5.352 -5.031 18 1 97.38 102 PRO B O 1
ATOM 3048 N N . THR B 1 103 ? 6.59 -5.094 19.844 1 96.44 103 THR B N 1
ATOM 3049 C CA . THR B 1 103 ? 7.129 -6.414 19.547 1 96.44 103 THR B CA 1
ATOM 3050 C C . THR B 1 103 ? 6.699 -7.422 20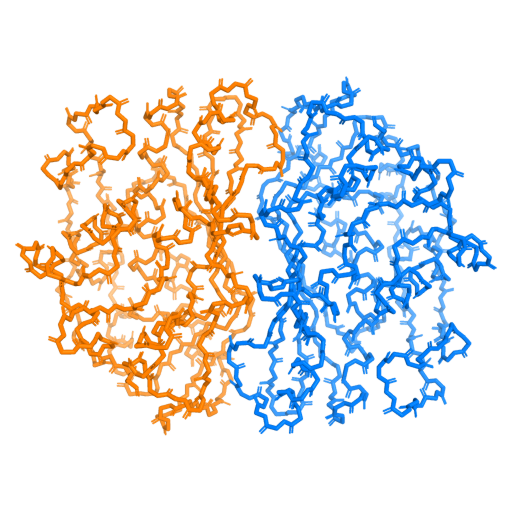.609 1 96.44 103 THR B C 1
ATOM 3052 O O . THR B 1 103 ? 6.293 -7.035 21.703 1 96.44 103 THR B O 1
ATOM 3055 N N . LYS B 1 104 ? 6.805 -8.617 20.297 1 93.06 104 LYS B N 1
ATOM 3056 C CA . LYS B 1 104 ? 6.375 -9.703 21.156 1 93.06 104 LYS B CA 1
ATOM 3057 C C . LYS B 1 104 ? 7.141 -9.695 22.484 1 93.06 104 LYS B C 1
ATOM 3059 O O . LYS B 1 104 ? 6.594 -10.039 23.531 1 93.06 104 LYS B O 1
ATOM 3064 N N . ASP B 1 105 ? 8.344 -9.289 22.453 1 93 105 ASP B N 1
ATOM 3065 C CA . ASP B 1 105 ? 9.195 -9.352 23.641 1 93 105 ASP B CA 1
ATOM 3066 C C . ASP B 1 105 ? 9.031 -8.094 24.5 1 93 105 ASP B C 1
ATOM 3068 O O . ASP B 1 105 ? 9.766 -7.906 25.469 1 93 105 ASP B O 1
ATOM 3072 N N . GLY B 1 106 ? 8.211 -7.238 24.141 1 93.5 106 GLY B N 1
ATOM 3073 C CA . GLY B 1 106 ? 7.918 -6.055 24.922 1 93.5 106 GLY B CA 1
ATOM 3074 C C . GLY B 1 106 ? 8.672 -4.824 24.469 1 93.5 106 GLY B C 1
ATOM 3075 O O . GLY B 1 106 ? 8.508 -3.738 25.016 1 93.5 106 GLY B O 1
ATOM 3076 N N . GLY B 1 107 ? 9.422 -4.953 23.453 1 96.56 107 GLY B N 1
ATOM 3077 C CA . GLY B 1 107 ? 10.117 -3.822 22.859 1 96.56 107 GLY B CA 1
ATOM 3078 C C . GLY B 1 107 ? 9.289 -3.08 21.828 1 96.56 107 GLY B C 1
ATOM 3079 O O . GLY B 1 107 ? 8.07 -3.266 21.766 1 96.56 107 GLY B O 1
ATOM 3080 N N . THR B 1 108 ? 9.922 -2.131 21.188 1 98 108 THR B N 1
ATOM 3081 C CA . THR B 1 108 ? 9.281 -1.372 20.109 1 98 108 THR B CA 1
ATOM 3082 C C . THR B 1 108 ? 10.258 -1.143 18.953 1 98 108 THR B C 1
ATOM 3084 O O . THR B 1 108 ? 11.469 -1.217 19.141 1 98 108 THR B O 1
ATOM 3087 N N . ILE B 1 109 ? 9.797 -0.975 17.812 1 98.44 109 ILE B N 1
ATOM 3088 C CA . ILE B 1 109 ? 10.562 -0.609 16.625 1 98.44 109 ILE B CA 1
ATOM 3089 C C . ILE B 1 109 ? 10.102 0.758 16.125 1 98.44 109 ILE B C 1
ATOM 3091 O O . ILE B 1 109 ? 8.906 1.012 16 1 98.44 109 ILE B O 1
ATOM 3095 N N . ASN B 1 110 ? 11 1.67 15.938 1 98.81 110 ASN B N 1
ATOM 3096 C CA . ASN B 1 110 ? 10.727 2.982 15.359 1 98.81 110 ASN B CA 1
ATOM 3097 C C . ASN B 1 110 ? 10.969 2.998 13.852 1 98.81 110 ASN B C 1
ATOM 3099 O O . ASN B 1 110 ? 12.117 3.059 13.406 1 98.81 110 ASN B O 1
ATOM 3103 N N . GLN B 1 111 ? 9.953 2.945 13.094 1 98.88 111 GLN B N 1
ATOM 3104 C CA . GLN B 1 111 ? 10.031 2.869 11.641 1 98.88 111 GLN B CA 1
ATOM 3105 C C . GLN B 1 111 ? 10.57 4.168 11.047 1 98.88 111 GLN B C 1
ATOM 3107 O O . GLN B 1 111 ? 11.195 4.164 9.984 1 98.88 111 GLN B O 1
ATOM 3112 N N . ILE B 1 112 ? 10.32 5.27 11.711 1 98.88 112 ILE B N 1
ATOM 3113 C CA . ILE B 1 112 ? 10.781 6.562 11.219 1 98.88 112 ILE B CA 1
ATOM 3114 C C . ILE B 1 112 ? 12.297 6.652 11.352 1 98.88 112 ILE B C 1
ATOM 3116 O O . ILE B 1 112 ? 12.977 7.133 10.445 1 98.88 112 ILE B O 1
ATOM 3120 N N . ASP B 1 113 ? 12.781 6.18 12.477 1 98.81 113 ASP B N 1
ATOM 3121 C CA . ASP B 1 113 ? 14.234 6.102 12.625 1 98.81 113 ASP B CA 1
ATOM 3122 C C . ASP B 1 113 ? 14.859 5.277 11.5 1 98.81 113 ASP B C 1
ATOM 3124 O O . ASP B 1 113 ? 15.883 5.664 10.93 1 98.81 113 ASP B O 1
ATOM 3128 N N . TYR B 1 114 ? 14.281 4.156 11.266 1 98.5 114 TYR B N 1
ATOM 3129 C CA . TYR B 1 114 ? 14.766 3.309 10.188 1 98.5 114 TYR B CA 1
ATOM 3130 C C . TYR B 1 114 ? 14.781 4.066 8.867 1 98.5 114 TYR B C 1
ATOM 3132 O O . TYR B 1 114 ? 15.766 4.012 8.125 1 98.5 114 TYR B O 1
ATOM 3140 N N . MET B 1 115 ? 13.727 4.734 8.555 1 98.75 115 MET B N 1
ATOM 3141 C CA . MET B 1 115 ? 13.609 5.457 7.293 1 98.75 115 MET B CA 1
ATOM 3142 C C . MET B 1 115 ? 14.688 6.531 7.18 1 98.75 115 MET B C 1
ATOM 3144 O O . MET B 1 115 ? 15.383 6.613 6.168 1 98.75 115 MET B O 1
ATOM 3148 N N . VAL B 1 116 ? 14.789 7.367 8.195 1 98.88 116 VAL B N 1
ATOM 3149 C CA . VAL B 1 116 ? 15.766 8.445 8.172 1 98.88 116 VAL B CA 1
ATOM 3150 C C . VAL B 1 116 ? 17.172 7.863 8.023 1 98.88 116 VAL B C 1
ATOM 3152 O O . VAL B 1 116 ? 17.953 8.32 7.191 1 98.88 116 VAL B O 1
ATOM 3155 N N . HIS B 1 117 ? 17.469 6.824 8.836 1 98.69 117 HIS B N 1
ATOM 3156 C CA . HIS B 1 117 ? 18.781 6.195 8.789 1 98.69 117 HIS B CA 1
ATOM 3157 C C . HIS B 1 117 ? 19.078 5.637 7.402 1 98.69 117 HIS B C 1
ATOM 3159 O O . HIS B 1 117 ? 20.156 5.84 6.863 1 98.69 117 HIS B O 1
ATOM 3165 N N . THR B 1 118 ? 18.125 4.941 6.852 1 98.38 118 THR B N 1
ATOM 3166 C CA . THR B 1 118 ? 18.328 4.281 5.566 1 98.38 118 THR B CA 1
ATOM 3167 C C . THR B 1 118 ? 18.438 5.312 4.441 1 98.38 118 THR B C 1
ATOM 3169 O O . THR B 1 118 ? 19.25 5.16 3.527 1 98.38 118 THR B O 1
ATOM 3172 N N . LEU B 1 119 ? 17.641 6.371 4.473 1 98.75 119 LEU B N 1
ATOM 3173 C CA . LEU B 1 119 ? 17.734 7.441 3.488 1 98.75 119 LEU B CA 1
ATOM 3174 C C . LEU B 1 119 ? 19.141 8.031 3.479 1 98.75 119 LEU B C 1
ATOM 3176 O O . LEU B 1 119 ? 19.656 8.398 2.42 1 98.75 119 LEU B O 1
ATOM 3180 N N . LYS B 1 120 ? 19.766 8.109 4.598 1 98.44 120 LYS B N 1
ATOM 3181 C CA . LYS B 1 120 ? 21.078 8.727 4.727 1 98.44 120 LYS B CA 1
ATOM 3182 C C . LYS B 1 120 ? 22.188 7.754 4.301 1 98.44 120 LYS B C 1
ATOM 3184 O O . LYS B 1 120 ? 23.203 8.164 3.742 1 98.44 120 LYS B O 1
ATOM 3189 N N . THR B 1 121 ? 21.953 6.426 4.543 1 97.62 121 THR B N 1
ATOM 3190 C CA . THR B 1 121 ? 23.078 5.512 4.449 1 97.62 121 THR B CA 1
ATOM 3191 C C . THR B 1 121 ? 22.938 4.598 3.236 1 97.62 121 THR B C 1
ATOM 3193 O O . THR B 1 121 ? 23.938 4.098 2.709 1 97.62 121 THR B O 1
ATOM 3196 N N . ASN B 1 122 ? 21.703 4.277 2.859 1 96.25 122 ASN B N 1
ATOM 3197 C CA . ASN B 1 122 ? 21.422 3.398 1.729 1 96.25 122 ASN B CA 1
ATOM 3198 C C . ASN B 1 122 ? 20.219 3.879 0.936 1 96.25 122 ASN B C 1
ATOM 3200 O O . ASN B 1 122 ? 19.219 3.166 0.825 1 96.25 122 ASN B O 1
ATOM 3204 N N . PRO B 1 123 ? 20.328 5.062 0.296 1 96.56 123 PRO B N 1
ATOM 3205 C CA . PRO B 1 123 ? 19.188 5.68 -0.368 1 96.56 123 PRO B CA 1
ATOM 3206 C C . PRO B 1 123 ? 18.688 4.863 -1.556 1 96.56 123 PRO B C 1
ATOM 3208 O O . PRO B 1 123 ? 17.594 5.121 -2.066 1 96.56 123 PRO B O 1
ATOM 3211 N N . ASN B 1 124 ? 19.406 3.832 -1.987 1 94.38 124 ASN B N 1
ATOM 3212 C CA . ASN B 1 124 ? 18.984 2.998 -3.107 1 94.38 124 ASN B CA 1
ATOM 3213 C C . ASN B 1 124 ? 18.078 1.854 -2.645 1 94.38 124 ASN B C 1
ATOM 3215 O O . ASN B 1 124 ? 17.531 1.128 -3.467 1 94.38 124 ASN B O 1
ATOM 3219 N N . SER B 1 125 ? 17.922 1.736 -1.344 1 95.88 125 SER B N 1
ATOM 3220 C CA . SER B 1 125 ? 17.125 0.635 -0.812 1 95.88 125 SER B CA 1
ATOM 3221 C C . SER B 1 125 ? 15.688 0.707 -1.306 1 95.88 125 SER B C 1
ATOM 3223 O O . SER B 1 125 ? 15.109 1.79 -1.386 1 95.88 125 SER B O 1
ATOM 3225 N N . ARG B 1 126 ? 15.141 -0.469 -1.603 1 96.25 126 ARG B N 1
ATOM 3226 C CA . ARG B 1 126 ? 13.75 -0.576 -2.021 1 96.25 126 ARG B CA 1
ATOM 3227 C C . ARG B 1 126 ? 12.844 -0.928 -0.844 1 96.25 126 ARG B C 1
ATOM 3229 O O . ARG B 1 126 ? 11.703 -1.342 -1.033 1 96.25 126 ARG B O 1
ATOM 3236 N N . ARG B 1 127 ? 13.445 -0.8 0.362 1 96.94 127 ARG B N 1
ATOM 3237 C CA . ARG B 1 127 ? 12.742 -1.207 1.576 1 96.94 127 ARG B CA 1
ATOM 3238 C C . ARG B 1 127 ? 12.398 0.002 2.441 1 96.94 127 ARG B C 1
ATOM 3240 O O . ARG B 1 127 ? 11.93 -0.15 3.57 1 96.94 127 ARG B O 1
ATOM 3247 N N . ILE B 1 128 ? 12.641 1.199 1.913 1 98.38 128 ILE B N 1
ATOM 3248 C CA . ILE B 1 128 ? 12.422 2.404 2.707 1 98.38 128 ILE B CA 1
ATOM 3249 C C . ILE B 1 128 ? 10.93 2.742 2.736 1 98.38 128 ILE B C 1
ATOM 3251 O O . ILE B 1 128 ? 10.445 3.492 1.888 1 98.38 128 ILE B O 1
ATOM 3255 N N . LEU B 1 129 ? 10.258 2.244 3.766 1 98.75 129 LEU B N 1
ATOM 3256 C CA . LEU B 1 129 ? 8.836 2.518 3.928 1 98.75 129 LEU B CA 1
ATOM 3257 C C . LEU B 1 129 ? 8.414 2.363 5.387 1 98.75 129 LEU B C 1
ATOM 3259 O O . LEU B 1 129 ? 9.156 1.796 6.191 1 98.75 129 LEU B O 1
ATOM 3263 N N . PHE B 1 130 ? 7.328 2.914 5.77 1 98.75 130 PHE B N 1
ATOM 3264 C CA . PHE B 1 130 ? 6.676 2.701 7.055 1 98.75 130 PHE B CA 1
ATOM 3265 C C . PHE B 1 130 ? 5.16 2.676 6.895 1 98.75 130 PHE B C 1
ATOM 3267 O O . PHE B 1 130 ? 4.633 3.074 5.855 1 98.75 130 PHE B O 1
ATOM 3274 N N . HIS B 1 131 ? 4.484 2.109 7.867 1 98.25 131 HIS B N 1
ATOM 3275 C CA . HIS B 1 131 ? 3.029 2.041 7.777 1 98.25 131 HIS B CA 1
ATOM 3276 C C . HIS B 1 131 ? 2.4 1.896 9.164 1 98.25 131 HIS B C 1
ATOM 3278 O O . HIS B 1 131 ? 3.107 1.699 10.148 1 98.25 131 HIS B O 1
ATOM 3284 N N . GLY B 1 132 ? 1.103 2.07 9.211 1 97.94 132 GLY B N 1
ATOM 3285 C CA . GLY B 1 132 ? 0.41 2.047 10.484 1 97.94 132 GLY B CA 1
ATOM 3286 C C . GLY B 1 132 ? -0.585 0.907 10.609 1 97.94 132 GLY B C 1
ATOM 3287 O O . GLY B 1 132 ? -1.312 0.812 11.594 1 97.94 132 GLY B O 1
ATOM 3288 N N . TRP B 1 133 ? -0.679 0.01 9.594 1 98.25 133 TRP B N 1
ATOM 3289 C CA . TRP B 1 133 ? -1.643 -1.086 9.625 1 98.25 133 TRP B CA 1
ATOM 3290 C C . TRP B 1 133 ? -1.104 -2.266 10.422 1 98.25 133 TRP B C 1
ATOM 3292 O O . TRP B 1 133 ? -0.604 -3.238 9.852 1 98.25 133 TRP B O 1
ATOM 3302 N N . ASN B 1 134 ? -1.229 -2.172 11.695 1 98.38 134 ASN B N 1
ATOM 3303 C CA . ASN B 1 134 ? -0.84 -3.254 12.594 1 98.38 134 ASN B CA 1
ATOM 3304 C C . ASN B 1 134 ? -2.01 -4.188 12.883 1 98.38 134 ASN B C 1
ATOM 3306 O O . ASN B 1 134 ? -2.885 -3.863 13.695 1 98.38 134 ASN B O 1
ATOM 3310 N N . VAL B 1 135 ? -1.979 -5.379 12.305 1 98.38 135 VAL B N 1
ATOM 3311 C CA . VAL B 1 135 ? -3.1 -6.316 12.25 1 98.38 135 VAL B CA 1
ATOM 3312 C C . VAL B 1 135 ? -3.609 -6.598 13.656 1 98.38 135 VAL B C 1
ATOM 3314 O O . VAL B 1 135 ? -4.82 -6.672 13.883 1 98.38 135 VAL B O 1
ATOM 3317 N N . GLU B 1 136 ? -2.744 -6.68 14.578 1 97.94 136 GLU B N 1
ATOM 3318 C CA . GLU B 1 136 ? -3.119 -7.027 15.938 1 97.94 136 GLU B CA 1
ATOM 3319 C C . GLU B 1 136 ? -3.857 -5.879 16.625 1 97.94 136 GLU B C 1
ATOM 3321 O O . GLU B 1 136 ? -4.645 -6.098 17.547 1 97.94 136 GLU B O 1
ATOM 3326 N N . TYR B 1 137 ? -3.674 -4.652 16.234 1 98.19 137 TYR B N 1
ATOM 3327 C CA . TYR B 1 137 ? -4.145 -3.492 16.984 1 98.19 137 TYR B CA 1
ATOM 3328 C C . TYR B 1 137 ? -5.273 -2.783 16.234 1 98.19 137 TYR B C 1
ATOM 3330 O O . TYR B 1 137 ? -5.738 -1.727 16.656 1 98.19 137 TYR B O 1
ATOM 3338 N N . LEU B 1 138 ? -5.711 -3.377 15.117 1 98.38 138 LEU B N 1
ATOM 3339 C CA . LEU B 1 138 ? -6.848 -2.818 14.391 1 98.38 138 LEU B CA 1
ATOM 3340 C C . LEU B 1 138 ? -8.109 -2.861 15.234 1 98.38 138 LEU B C 1
ATOM 3342 O O . LEU B 1 138 ? -8.258 -3.738 16.094 1 98.38 138 LEU B O 1
ATOM 3346 N N . PRO B 1 139 ? -9 -1.938 15.023 1 97.88 139 PRO B N 1
ATOM 3347 C CA . PRO B 1 139 ? -10.219 -1.894 15.836 1 97.88 139 PRO B CA 1
ATOM 3348 C C . PRO B 1 139 ? -11.156 -3.07 15.562 1 97.88 139 PRO B C 1
ATOM 3350 O O . PRO B 1 139 ? -11.258 -3.529 14.422 1 97.88 139 PRO B O 1
ATOM 3353 N N . ASP B 1 140 ? -11.734 -3.506 16.625 1 96.44 140 ASP B N 1
ATOM 3354 C CA . ASP B 1 140 ? -12.938 -4.332 16.516 1 96.44 140 ASP B CA 1
ATOM 3355 C C . ASP B 1 140 ? -14.117 -3.52 16 1 96.44 140 ASP B C 1
ATOM 3357 O O . ASP B 1 140 ? -14.602 -2.613 16.688 1 96.44 140 ASP B O 1
ATOM 3361 N N . GLU B 1 141 ? -14.633 -3.781 14.883 1 91.88 141 GLU B N 1
ATOM 3362 C CA . GLU B 1 141 ? -15.633 -2.969 14.195 1 91.88 141 GLU B CA 1
ATOM 3363 C C . GLU B 1 141 ? -16.969 -3.016 14.93 1 91.88 141 GLU B C 1
ATOM 3365 O O . GLU B 1 141 ? -17.859 -2.213 14.648 1 91.88 141 GLU B O 1
ATOM 3370 N N . THR B 1 142 ? -17.109 -3.959 15.812 1 94.81 142 THR B N 1
ATOM 3371 C CA . THR B 1 142 ? -18.344 -4.074 16.562 1 94.81 142 THR B CA 1
ATOM 3372 C C . THR B 1 142 ? -18.328 -3.154 17.781 1 94.81 142 THR B C 1
ATOM 3374 O O . THR B 1 142 ? -19.328 -3.031 18.5 1 94.81 142 THR B O 1
ATOM 3377 N N . LYS B 1 143 ? -17.234 -2.498 18.047 1 97.12 143 LYS B N 1
ATOM 3378 C CA . LYS B 1 143 ? -17.062 -1.606 19.203 1 97.12 143 LYS B CA 1
ATOM 3379 C C . LYS B 1 143 ? -16.922 -0.156 18.75 1 97.12 143 LYS B C 1
ATOM 3381 O O . LYS B 1 143 ? -16.547 0.106 17.594 1 97.12 143 LYS B O 1
ATOM 3386 N N . SER B 1 144 ? -17.234 0.749 19.656 1 97.19 144 SER B N 1
ATOM 3387 C CA . SER B 1 144 ? -17.016 2.162 19.359 1 97.19 144 SER B CA 1
ATOM 3388 C C . SER B 1 144 ? -15.523 2.494 19.344 1 97.19 144 SER B C 1
ATOM 3390 O O . SER B 1 144 ? -14.711 1.75 19.906 1 97.19 144 SER B O 1
ATOM 3392 N N . PRO B 1 145 ? -15.18 3.576 18.719 1 97.5 145 PRO B N 1
ATOM 3393 C CA . PRO B 1 145 ? -13.773 4 18.766 1 97.5 145 PRO B CA 1
ATOM 3394 C C . PRO B 1 145 ? -13.242 4.129 20.188 1 97.5 145 PRO B C 1
ATOM 3396 O O . PRO B 1 145 ? -12.117 3.709 20.469 1 97.5 145 PRO B O 1
ATOM 3399 N N . GLN B 1 146 ? -14.062 4.676 21.047 1 98.44 146 GLN B N 1
ATOM 3400 C CA . GLN B 1 146 ? -13.648 4.859 22.438 1 98.44 146 GLN B CA 1
ATOM 3401 C C . GLN B 1 146 ? -13.445 3.518 23.141 1 98.44 146 GLN B C 1
ATOM 3403 O O . GLN B 1 146 ? -12.484 3.348 23.891 1 98.44 146 GLN B O 1
ATOM 3408 N N . GLU B 1 147 ? -14.328 2.561 22.891 1 98.5 147 GLU B N 1
ATOM 3409 C CA . GLU B 1 147 ? -14.18 1.231 23.484 1 98.5 147 GLU B CA 1
ATOM 3410 C C . GLU B 1 147 ? -12.93 0.533 22.953 1 98.5 147 GLU B C 1
ATOM 3412 O O . GLU B 1 147 ? -12.219 -0.134 23.703 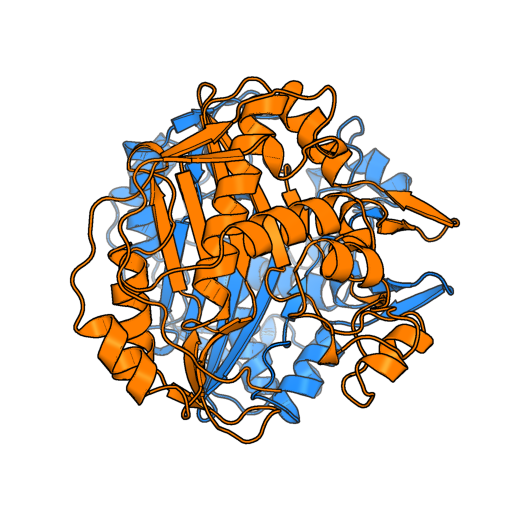1 98.5 147 GLU B O 1
ATOM 3417 N N . ASN B 1 148 ? -12.664 0.701 21.672 1 98.62 148 ASN B N 1
ATOM 3418 C CA . ASN B 1 148 ? -11.43 0.157 21.109 1 98.62 148 ASN B CA 1
ATOM 3419 C C . ASN B 1 148 ? -10.195 0.736 21.797 1 98.62 148 ASN B C 1
ATOM 3421 O O . ASN B 1 148 ? -9.312 -0.008 22.219 1 98.62 148 ASN B O 1
ATOM 3425 N N . ALA B 1 149 ? -10.188 2 21.922 1 98.44 149 ALA B N 1
ATOM 3426 C CA . ALA B 1 149 ? -9.062 2.654 22.578 1 98.44 149 ALA B CA 1
ATOM 3427 C C . ALA B 1 149 ? -8.867 2.133 24 1 98.44 149 ALA B C 1
ATOM 3429 O O . ALA B 1 149 ? -7.75 1.814 24.406 1 98.44 149 ALA B O 1
ATOM 3430 N N . ARG B 1 150 ? -9.969 2.002 24.734 1 98.06 150 ARG B N 1
ATOM 3431 C CA . ARG B 1 150 ? -9.906 1.503 26.109 1 98.06 150 ARG B CA 1
ATOM 3432 C C . ARG B 1 150 ? -9.383 0.073 26.141 1 98.06 150 ARG B C 1
ATOM 3434 O O . ARG B 1 150 ? -8.703 -0.319 27.094 1 98.06 150 ARG B O 1
ATOM 3441 N N . ASN B 1 151 ? -9.641 -0.661 25.078 1 97.75 151 ASN B N 1
ATOM 3442 C CA . ASN B 1 151 ? -9.25 -2.064 25.016 1 97.75 151 ASN B CA 1
ATOM 3443 C C . ASN B 1 151 ? -7.855 -2.23 24.422 1 97.75 151 ASN B C 1
ATOM 3445 O O . ASN B 1 151 ? -7.441 -3.346 24.094 1 97.75 151 ASN B O 1
ATOM 3449 N N . GLY B 1 152 ? -7.211 -1.149 24.188 1 97.19 152 GLY B N 1
ATOM 3450 C CA . GLY B 1 152 ? -5.844 -1.211 23.703 1 97.19 152 GLY B CA 1
ATOM 3451 C C . GLY B 1 152 ? -5.75 -1.362 22.203 1 97.19 152 GLY B C 1
ATOM 3452 O O . GLY B 1 152 ? -4.703 -1.741 21.672 1 97.19 152 GLY B O 1
ATOM 3453 N N . LYS B 1 153 ? -6.816 -1.134 21.516 1 98.25 153 LYS B N 1
ATOM 3454 C CA . LYS B 1 153 ? -6.848 -1.141 20.062 1 98.25 153 LYS B CA 1
ATOM 3455 C C . LYS B 1 153 ? -6.891 0.28 19.5 1 98.25 153 LYS B C 1
ATOM 3457 O O . LYS B 1 153 ? -7.102 1.238 20.25 1 98.25 153 LYS B O 1
ATOM 3462 N N . GLN B 1 154 ? -6.613 0.41 18.266 1 98.44 154 GLN B N 1
ATOM 3463 C CA . GLN B 1 154 ? -6.762 1.708 17.609 1 98.44 154 GLN B CA 1
ATOM 3464 C C . GLN B 1 154 ? -8.219 2.17 17.625 1 98.44 154 GLN B C 1
ATOM 3466 O O . GLN B 1 154 ? -9.125 1.371 17.406 1 98.44 154 GLN B O 1
ATOM 3471 N N . ALA B 1 155 ? -8.43 3.457 17.875 1 98 155 ALA B N 1
ATOM 3472 C CA . ALA B 1 155 ? -9.789 3.986 17.812 1 98 155 ALA B CA 1
ATOM 3473 C C . ALA B 1 155 ? -10.367 3.85 16.406 1 98 155 ALA B C 1
ATOM 3475 O O . ALA B 1 155 ? -11.562 3.572 16.25 1 98 155 ALA B O 1
ATOM 3476 N N . LEU B 1 156 ? -9.523 4.059 15.398 1 95.81 156 LEU B N 1
ATOM 3477 C CA . LEU B 1 156 ? -9.836 3.92 13.984 1 95.81 156 LEU B CA 1
ATOM 3478 C C . LEU B 1 156 ? -8.688 3.258 13.227 1 95.81 156 LEU B C 1
ATOM 3480 O O . LEU B 1 156 ? -7.52 3.512 13.523 1 95.81 156 LEU B O 1
ATOM 3484 N N . PRO B 1 157 ? -9.086 2.438 12.297 1 96.69 157 PRO B N 1
ATOM 3485 C CA . PRO B 1 157 ? -7.988 1.951 11.453 1 96.69 157 PRO B CA 1
ATOM 3486 C C . PRO B 1 157 ? -7.363 3.053 10.602 1 96.69 157 PRO B C 1
ATOM 3488 O O . PRO B 1 157 ? -8.062 3.986 10.188 1 96.69 157 PRO B O 1
ATOM 3491 N N . PRO B 1 158 ? -6.109 2.98 10.375 1 97.06 158 PRO B N 1
ATOM 3492 C CA . PRO B 1 158 ? -5.484 4.004 9.539 1 97.06 158 PRO B CA 1
ATOM 3493 C C . PRO B 1 158 ? -6.035 4.016 8.117 1 97.06 158 PRO B C 1
ATOM 3495 O O . PRO B 1 158 ? -6.215 2.959 7.508 1 97.06 158 PRO B O 1
ATOM 3498 N N . CYS B 1 159 ? -6.297 5.191 7.594 1 97.25 159 CYS B N 1
ATOM 3499 C CA . CYS B 1 159 ? -6.688 5.375 6.199 1 97.25 159 CYS B CA 1
ATOM 3500 C C . CYS B 1 159 ? -5.461 5.57 5.312 1 97.25 159 CYS B C 1
ATOM 3502 O O . CYS B 1 159 ? -5.293 4.867 4.316 1 97.25 159 CYS B O 1
ATOM 3504 N N . HIS B 1 160 ? -4.684 6.66 5.66 1 97.06 160 HIS B N 1
ATOM 3505 C CA . HIS B 1 160 ? -3.381 6.758 5.012 1 97.06 160 HIS B CA 1
ATOM 3506 C C . HIS B 1 160 ? -2.385 5.781 5.625 1 97.06 160 HIS B C 1
ATOM 3508 O O . HIS B 1 160 ? -1.729 6.094 6.621 1 97.06 160 HIS B O 1
ATOM 3514 N N . LEU B 1 161 ? -2.291 4.66 4.961 1 96.44 161 LEU B N 1
ATOM 3515 C CA . LEU B 1 161 ? -1.844 3.393 5.531 1 96.44 161 LEU B CA 1
ATOM 3516 C C . LEU B 1 161 ? -0.333 3.236 5.391 1 96.44 161 LEU B C 1
ATOM 3518 O O . LEU B 1 161 ? 0.349 2.869 6.348 1 96.44 161 LEU B O 1
ATOM 3522 N N . LEU B 1 162 ? 0.251 3.531 4.223 1 98.5 162 LEU B N 1
ATOM 3523 C CA . LEU B 1 162 ? 1.616 3.135 3.895 1 98.5 162 LEU B CA 1
ATOM 3524 C C . LEU B 1 162 ? 2.334 4.238 3.127 1 98.5 162 LEU B C 1
ATOM 3526 O O . LEU B 1 162 ? 1.76 4.848 2.221 1 98.5 162 LEU B O 1
ATOM 3530 N N . TYR B 1 163 ? 3.609 4.566 3.541 1 98.88 163 TYR B N 1
ATOM 3531 C CA . TYR B 1 163 ? 4.488 5.551 2.926 1 98.88 163 TYR B CA 1
ATOM 3532 C C . TYR B 1 163 ? 5.766 4.898 2.412 1 98.88 163 TYR B C 1
ATOM 3534 O O . TYR B 1 163 ? 6.449 4.191 3.152 1 98.88 163 TYR B O 1
ATOM 3542 N N . GLN B 1 164 ? 6.102 5.125 1.171 1 98.94 164 GLN B N 1
ATOM 3543 C CA . GLN B 1 164 ? 7.324 4.562 0.612 1 98.94 164 GLN B CA 1
ATOM 3544 C C . GLN B 1 164 ? 8.18 5.645 -0.042 1 98.94 164 GLN B C 1
ATOM 3546 O O . GLN B 1 164 ? 7.656 6.527 -0.727 1 98.94 164 GLN B O 1
ATOM 3551 N N . ALA B 1 165 ? 9.461 5.547 0.172 1 98.88 165 ALA B N 1
ATOM 3552 C CA . ALA B 1 165 ? 10.406 6.512 -0.386 1 98.88 165 ALA B CA 1
ATOM 3553 C C . ALA B 1 165 ? 11.141 5.93 -1.591 1 98.88 165 ALA B C 1
ATOM 3555 O O . ALA B 1 165 ? 11.328 4.711 -1.68 1 98.88 165 ALA B O 1
ATOM 3556 N N . PHE B 1 166 ? 11.5 6.762 -2.49 1 98.62 166 PHE B N 1
ATOM 3557 C CA . PHE B 1 166 ? 12.336 6.488 -3.658 1 98.62 166 PHE B CA 1
ATOM 3558 C C . PHE B 1 166 ? 13.32 7.625 -3.895 1 98.62 166 PHE B C 1
ATOM 3560 O O . PHE B 1 166 ? 12.93 8.789 -4.008 1 98.62 166 PHE B O 1
ATOM 3567 N N . VAL B 1 167 ? 14.594 7.281 -3.922 1 98.38 167 VAL B N 1
ATOM 3568 C CA . VAL B 1 167 ? 15.625 8.297 -4.102 1 98.38 167 VAL B CA 1
ATOM 3569 C C . VAL B 1 167 ? 16.375 8.031 -5.406 1 98.38 167 VAL B C 1
ATOM 3571 O O . VAL B 1 167 ? 16.719 6.887 -5.719 1 98.38 167 VAL B O 1
ATOM 3574 N N . HIS B 1 168 ? 16.547 9.047 -6.105 1 96.25 168 HIS B N 1
ATOM 3575 C CA . HIS B 1 168 ? 17.422 9 -7.281 1 96.25 168 HIS B CA 1
ATOM 3576 C C . HIS B 1 168 ? 18.172 10.312 -7.457 1 96.25 168 HIS B C 1
ATOM 3578 O O . HIS B 1 168 ? 17.562 11.391 -7.445 1 96.25 168 HIS B O 1
ATOM 3584 N N . ASP B 1 169 ? 19.516 10.227 -7.625 1 95.19 169 ASP B N 1
ATOM 3585 C CA . ASP B 1 169 ? 20.375 11.383 -7.844 1 95.19 169 ASP B CA 1
ATOM 3586 C C . ASP B 1 169 ? 20.094 12.484 -6.832 1 95.19 169 ASP B C 1
ATOM 3588 O O . ASP B 1 169 ? 19.875 13.641 -7.211 1 95.19 169 ASP B O 1
ATOM 3592 N N . GLY B 1 170 ? 19.891 12.102 -5.625 1 97.44 170 GLY B N 1
ATOM 3593 C CA . GLY B 1 170 ? 19.719 13.055 -4.535 1 97.44 170 GLY B CA 1
ATOM 3594 C C . GLY B 1 170 ? 18.312 13.609 -4.438 1 97.44 170 GLY B C 1
ATOM 3595 O O . GLY B 1 170 ? 18.047 14.5 -3.631 1 97.44 170 GLY B O 1
ATOM 3596 N N . HIS B 1 171 ? 17.375 13.141 -5.281 1 98.56 171 HIS B N 1
ATOM 3597 C CA . HIS B 1 171 ? 15.984 13.586 -5.266 1 98.56 171 HIS B CA 1
ATOM 3598 C C . HIS B 1 171 ? 15.094 12.578 -4.551 1 98.56 171 HIS B C 1
ATOM 3600 O O . HIS B 1 171 ? 15.156 11.383 -4.824 1 98.56 171 HIS B O 1
ATOM 3606 N N . LEU B 1 172 ? 14.297 13 -3.596 1 98.88 172 LEU B N 1
ATOM 3607 C CA . LEU B 1 172 ? 13.414 12.148 -2.809 1 98.88 172 LEU B CA 1
ATOM 3608 C C . LEU B 1 172 ? 11.977 12.234 -3.322 1 98.88 172 LEU B C 1
ATOM 3610 O O . LEU B 1 172 ? 11.398 13.32 -3.385 1 98.88 172 LEU B O 1
ATOM 3614 N N . SER B 1 173 ? 11.453 11.164 -3.723 1 98.88 173 SER B N 1
ATOM 3615 C CA . SER B 1 173 ? 10.031 11.016 -4.004 1 98.88 173 SER B CA 1
ATOM 3616 C C . SER B 1 173 ? 9.359 10.102 -2.982 1 98.88 173 SER B C 1
ATOM 3618 O O . SER B 1 173 ? 9.992 9.195 -2.447 1 98.88 173 SER B O 1
ATOM 3620 N N . MET B 1 174 ? 8.094 10.391 -2.691 1 98.94 174 MET B N 1
ATOM 3621 C CA . MET B 1 174 ? 7.328 9.578 -1.75 1 98.94 174 MET B CA 1
ATOM 3622 C C . MET B 1 174 ? 5.996 9.148 -2.359 1 98.94 174 MET B C 1
ATOM 3624 O O . MET B 1 174 ? 5.352 9.93 -3.062 1 98.94 174 MET B O 1
ATOM 3628 N N . GLN B 1 175 ? 5.621 7.934 -2.125 1 98.94 175 GLN B N 1
ATOM 3629 C CA . GLN B 1 175 ? 4.297 7.422 -2.455 1 98.94 175 GLN B CA 1
ATOM 3630 C C . GLN B 1 175 ? 3.498 7.105 -1.192 1 98.94 175 GLN B C 1
ATOM 3632 O O . GLN B 1 175 ? 4.008 6.461 -0.274 1 98.94 175 GLN B O 1
ATOM 3637 N N . LEU B 1 176 ? 2.283 7.625 -1.147 1 98.94 176 LEU B N 1
ATOM 3638 C CA . LEU B 1 176 ? 1.342 7.348 -0.069 1 98.94 176 LEU B CA 1
ATOM 3639 C C . LEU B 1 176 ? 0.197 6.469 -0.561 1 98.94 176 LEU B C 1
ATOM 3641 O O . LEU B 1 176 ? -0.443 6.781 -1.567 1 98.94 176 LEU B O 1
ATOM 3645 N N . TYR B 1 177 ? -0.012 5.34 0.085 1 98.81 177 TYR B N 1
ATOM 3646 C CA . TYR B 1 177 ? -1.179 4.496 -0.146 1 98.81 177 TYR B CA 1
ATOM 3647 C C . TYR B 1 177 ? -2.27 4.781 0.881 1 98.81 177 TYR B C 1
ATOM 3649 O O . TYR B 1 177 ? -2.055 4.617 2.084 1 98.81 177 TYR B O 1
ATOM 3657 N N . ILE B 1 178 ? -3.455 5.168 0.402 1 98.81 178 ILE B N 1
ATOM 3658 C CA . ILE B 1 178 ? -4.613 5.422 1.249 1 98.81 178 ILE B CA 1
ATOM 3659 C C . ILE B 1 178 ? -5.711 4.402 0.947 1 98.81 178 ILE B C 1
ATOM 3661 O O . ILE B 1 178 ? -6.328 4.441 -0.121 1 98.81 178 ILE B O 1
ATOM 3665 N N . ARG B 1 179 ? -5.992 3.533 1.876 1 98.25 179 ARG B N 1
ATOM 3666 C CA . ARG B 1 179 ? -6.965 2.475 1.618 1 98.25 179 ARG B CA 1
ATOM 3667 C C . ARG B 1 179 ? -8.367 3.051 1.439 1 98.25 179 ARG B C 1
ATOM 3669 O O . ARG B 1 179 ? -9.188 2.48 0.722 1 98.25 179 ARG B O 1
ATOM 3676 N N . SER B 1 180 ? -8.742 4.059 2.191 1 97.75 180 SER B N 1
ATOM 3677 C CA . SER B 1 180 ? -10.031 4.742 2.193 1 97.75 180 SER B CA 1
ATOM 3678 C C . SER B 1 180 ? -9.852 6.258 2.205 1 97.75 180 SER B C 1
ATOM 3680 O O . SER B 1 180 ? -9.297 6.812 3.152 1 97.75 180 SER B O 1
ATOM 3682 N N . SER B 1 181 ? -10.367 6.867 1.191 1 97.75 181 SER B N 1
ATOM 3683 C CA . SER B 1 181 ? -10.07 8.289 1.035 1 97.75 181 SER B CA 1
ATOM 3684 C C . SER B 1 181 ? -11.328 9.086 0.729 1 97.75 181 SER B C 1
ATOM 3686 O O . SER B 1 181 ? -11.93 8.922 -0.335 1 97.75 181 SER B O 1
ATOM 3688 N N . ASP B 1 182 ? -11.695 9.914 1.688 1 96.88 182 ASP B N 1
ATOM 3689 C CA . ASP B 1 182 ? -12.672 10.961 1.374 1 96.88 182 ASP B CA 1
ATOM 3690 C C . ASP B 1 182 ? -12.07 12.016 0.449 1 96.88 182 ASP B C 1
ATOM 3692 O O . ASP B 1 182 ? -11.266 12.844 0.883 1 96.88 182 ASP B O 1
ATOM 3696 N N . VAL B 1 183 ? -12.547 11.992 -0.754 1 97.56 183 VAL B N 1
ATOM 3697 C CA . VAL B 1 183 ? -11.883 12.766 -1.798 1 97.56 183 VAL B CA 1
ATOM 3698 C C . VAL B 1 183 ? -12.109 14.258 -1.555 1 97.56 183 VAL B C 1
ATOM 3700 O O . VAL B 1 183 ? -11.273 15.086 -1.938 1 97.56 183 VAL B O 1
ATOM 3703 N N . PHE B 1 184 ? -13.156 14.617 -0.853 1 97.31 184 PHE B N 1
ATOM 3704 C CA . PHE B 1 184 ? -13.5 16.031 -0.707 1 97.31 184 PHE B CA 1
ATOM 3705 C C . PHE B 1 184 ? -12.844 16.625 0.53 1 97.31 184 PHE B C 1
ATOM 3707 O O . PHE B 1 184 ? -12.312 17.734 0.484 1 97.31 184 PHE B O 1
ATOM 3714 N N . LEU B 1 185 ? -12.891 15.859 1.627 1 94.69 185 LEU B N 1
ATOM 3715 C CA . LEU B 1 185 ? -12.391 16.422 2.881 1 94.69 185 LEU B CA 1
ATOM 3716 C C . LEU B 1 185 ? -10.984 15.914 3.18 1 94.69 185 LEU B C 1
ATOM 3718 O O . LEU B 1 185 ? -10.039 16.703 3.266 1 94.69 185 LEU B O 1
ATOM 3722 N N . GLY B 1 186 ? -10.82 14.648 3.242 1 95.69 186 GLY B N 1
ATOM 3723 C CA . GLY B 1 186 ? -9.609 14.039 3.764 1 95.69 186 GLY B CA 1
ATOM 3724 C C . GLY B 1 186 ? -8.445 14.102 2.791 1 95.69 186 GLY B C 1
ATOM 3725 O O . GLY B 1 186 ? -7.316 14.422 3.182 1 95.69 186 GLY B O 1
ATOM 3726 N N . LEU B 1 187 ? -8.68 13.898 1.562 1 98 187 LEU B N 1
ATOM 3727 C CA . LEU B 1 187 ? -7.613 13.664 0.59 1 98 187 LEU B CA 1
ATOM 3728 C C . LEU B 1 187 ? -6.742 14.906 0.43 1 98 187 LEU B C 1
ATOM 3730 O O . LEU B 1 187 ? -5.516 14.805 0.395 1 98 187 LEU B O 1
ATOM 3734 N N . PRO B 1 188 ? -7.309 16.109 0.338 1 97.88 188 PRO B N 1
ATOM 3735 C CA . PRO B 1 188 ? -6.453 17.297 0.23 1 97.88 188 PRO B CA 1
ATOM 3736 C C . PRO B 1 188 ? -5.512 17.453 1.42 1 97.88 188 PRO B C 1
ATOM 3738 O O . PRO B 1 188 ? -4.348 17.828 1.244 1 97.88 188 PRO B O 1
ATOM 3741 N N . TYR B 1 189 ? -5.992 17.172 2.605 1 97.81 189 TYR B N 1
ATOM 3742 C CA . TYR B 1 189 ? -5.172 17.266 3.809 1 97.81 189 TYR B CA 1
ATOM 3743 C C . TYR B 1 189 ? -4.059 16.219 3.789 1 97.81 189 TYR B C 1
ATOM 3745 O O . TYR B 1 189 ? -2.908 16.531 4.113 1 97.81 189 TYR B O 1
ATOM 3753 N N . ASN B 1 190 ? -4.406 15.016 3.367 1 98.5 190 ASN B N 1
ATOM 3754 C CA . ASN B 1 190 ? -3.42 13.945 3.297 1 98.5 190 ASN B CA 1
ATOM 3755 C C . ASN B 1 190 ? -2.338 14.242 2.264 1 98.5 190 ASN B C 1
ATOM 3757 O O . ASN B 1 190 ? -1.167 13.914 2.475 1 98.5 190 ASN B O 1
ATOM 3761 N N . THR B 1 191 ? -2.736 14.805 1.165 1 98.75 191 THR B N 1
ATOM 3762 C CA . THR B 1 191 ? -1.784 15.148 0.117 1 98.75 191 THR B CA 1
ATOM 3763 C C . THR B 1 191 ? -0.788 16.188 0.614 1 98.75 191 THR B C 1
ATOM 3765 O O . THR B 1 191 ? 0.422 16.047 0.427 1 98.75 191 THR B O 1
ATOM 3768 N N . ALA B 1 192 ? -1.307 17.219 1.245 1 98.81 192 ALA B N 1
ATOM 3769 C CA . ALA B 1 192 ? -0.449 18.266 1.783 1 98.81 192 ALA B CA 1
ATOM 3770 C C . ALA B 1 192 ? 0.459 17.734 2.883 1 98.81 192 ALA B C 1
ATOM 3772 O O . ALA B 1 192 ? 1.628 18.109 2.977 1 98.81 192 ALA B O 1
ATOM 3773 N N . ALA B 1 193 ? -0.086 16.891 3.688 1 98.81 193 ALA B N 1
ATOM 3774 C CA . ALA B 1 193 ? 0.71 16.281 4.75 1 98.81 193 ALA B CA 1
ATOM 3775 C C . ALA B 1 193 ? 1.85 15.445 4.172 1 98.81 193 ALA B C 1
ATOM 3777 O O . ALA B 1 193 ? 2.973 15.484 4.68 1 98.81 193 ALA B O 1
ATOM 3778 N N . LEU B 1 194 ? 1.549 14.711 3.127 1 98.88 194 LEU B N 1
ATOM 3779 C CA . LEU B 1 194 ? 2.586 13.93 2.455 1 98.88 194 LEU B CA 1
ATOM 3780 C C . LEU B 1 194 ? 3.684 14.844 1.916 1 98.88 194 LEU B C 1
ATOM 3782 O O . LEU B 1 194 ? 4.871 14.523 2.031 1 98.88 194 LEU B O 1
ATOM 3786 N N . ALA B 1 195 ? 3.268 15.891 1.295 1 98.94 195 ALA B N 1
ATOM 3787 C CA . ALA B 1 195 ? 4.23 16.844 0.762 1 98.94 195 ALA B CA 1
ATOM 3788 C C . ALA B 1 195 ? 5.113 17.406 1.873 1 98.94 195 ALA B C 1
ATOM 3790 O O . ALA B 1 195 ? 6.336 17.484 1.728 1 98.94 195 ALA B O 1
ATOM 3791 N N . LEU B 1 196 ? 4.496 17.797 2.955 1 98.94 196 LEU B N 1
ATOM 3792 C CA . LEU B 1 196 ? 5.242 18.344 4.078 1 98.94 196 LEU B CA 1
ATOM 3793 C C . LEU B 1 196 ? 6.238 17.328 4.621 1 98.94 196 LEU B C 1
ATOM 3795 O O . LEU B 1 196 ? 7.406 17.641 4.844 1 98.94 196 LEU B O 1
ATOM 3799 N N . LEU B 1 197 ? 5.789 16.109 4.828 1 98.94 197 LEU B N 1
ATOM 3800 C CA . LEU B 1 197 ? 6.664 15.039 5.297 1 98.94 197 LEU B CA 1
ATOM 3801 C C . LEU B 1 197 ? 7.844 14.852 4.352 1 98.94 197 LEU B C 1
ATOM 3803 O O . LEU B 1 197 ? 8.977 14.664 4.801 1 98.94 197 LEU B O 1
ATOM 3807 N N . THR B 1 198 ? 7.582 14.875 3.082 1 98.94 198 THR B N 1
ATOM 3808 C CA . THR B 1 198 ? 8.625 14.711 2.076 1 98.94 198 THR B CA 1
ATOM 3809 C C . THR B 1 198 ? 9.688 15.805 2.215 1 98.94 198 THR B C 1
ATOM 3811 O O . THR B 1 198 ? 10.883 15.523 2.174 1 98.94 198 THR B O 1
ATOM 3814 N N . HIS B 1 199 ? 9.219 17.047 2.379 1 98.94 199 HIS B N 1
ATOM 3815 C CA . HIS B 1 199 ? 10.148 18.156 2.564 1 98.94 199 HIS B CA 1
ATOM 3816 C C . HIS B 1 199 ? 10.961 17.984 3.842 1 98.94 199 HIS B C 1
ATOM 3818 O O . HIS B 1 199 ? 12.172 18.234 3.854 1 98.94 199 HIS B O 1
ATOM 3824 N N . MET B 1 200 ? 10.336 17.594 4.914 1 98.94 200 MET B N 1
ATOM 3825 C CA . MET B 1 200 ? 11.016 17.375 6.191 1 98.94 200 MET B CA 1
ATOM 3826 C C . MET B 1 200 ? 12.094 16.312 6.062 1 98.94 200 MET B C 1
ATOM 3828 O O . MET B 1 200 ? 13.234 16.516 6.484 1 98.94 200 MET B O 1
ATOM 3832 N N . LEU B 1 201 ? 11.719 15.18 5.465 1 98.94 201 LEU B N 1
ATOM 3833 C CA . LEU B 1 201 ? 12.664 14.078 5.273 1 98.94 201 LEU B CA 1
ATOM 3834 C C . LEU B 1 201 ? 13.82 14.5 4.379 1 98.94 201 LEU B C 1
ATOM 3836 O O . LEU B 1 201 ? 14.977 14.18 4.668 1 98.94 201 LEU B O 1
ATOM 3840 N N . ALA B 1 202 ? 13.445 15.141 3.283 1 98.88 202 ALA B N 1
ATOM 3841 C CA . ALA B 1 202 ? 14.484 15.609 2.375 1 98.88 202 ALA B CA 1
ATOM 3842 C C . ALA B 1 202 ? 15.484 16.516 3.098 1 98.88 202 ALA B C 1
ATOM 3844 O O . ALA B 1 202 ? 16.688 16.359 2.938 1 98.88 202 ALA B O 1
ATOM 3845 N N . GLN B 1 203 ? 14.977 17.453 3.871 1 98.88 203 GLN B N 1
ATOM 3846 C CA . GLN B 1 203 ? 15.859 18.359 4.598 1 98.88 203 GLN B CA 1
ATOM 3847 C C . GLN B 1 203 ? 16.734 17.594 5.586 1 98.88 203 GLN B C 1
ATOM 3849 O O . GLN B 1 203 ? 17.953 17.812 5.645 1 98.88 203 GLN B O 1
ATOM 3854 N N . GLN B 1 204 ? 16.156 16.688 6.387 1 98.88 204 GLN B N 1
ATOM 3855 C CA . GLN B 1 204 ? 16.875 15.922 7.398 1 98.88 204 GLN B CA 1
ATOM 3856 C C . GLN B 1 204 ? 17.984 15.086 6.766 1 98.88 204 GLN B C 1
ATOM 3858 O O . GLN B 1 204 ? 19.016 14.844 7.383 1 98.88 204 GLN B O 1
ATOM 3863 N N . CYS B 1 205 ? 17.797 14.664 5.523 1 98.81 205 CYS B N 1
ATOM 3864 C CA . CYS B 1 205 ? 18.688 13.68 4.918 1 98.81 205 CYS B CA 1
ATOM 3865 C C . CYS B 1 205 ? 19.531 14.305 3.805 1 98.81 205 CYS B C 1
ATOM 3867 O O . CYS B 1 205 ? 20.172 13.594 3.029 1 98.81 205 CYS B O 1
ATOM 3869 N N . ASP B 1 206 ? 19.453 15.664 3.68 1 98.5 206 ASP B N 1
ATOM 3870 C CA . ASP B 1 206 ? 20.203 16.422 2.686 1 98.5 206 ASP B CA 1
ATOM 3871 C C . ASP B 1 206 ? 19.859 15.969 1.27 1 98.5 206 ASP B C 1
ATOM 3873 O O . ASP B 1 206 ? 20.75 15.68 0.471 1 98.5 206 ASP B O 1
ATOM 3877 N N . LEU B 1 207 ? 18.594 15.758 1.015 1 98.75 207 LEU B N 1
ATOM 3878 C CA . LEU B 1 207 ? 18.031 15.422 -0.292 1 98.75 207 LEU B CA 1
ATOM 3879 C C . LEU B 1 207 ? 17.188 16.578 -0.828 1 98.75 207 LEU B C 1
ATOM 3881 O O . LEU B 1 207 ? 16.953 17.562 -0.126 1 98.75 207 LEU B O 1
ATOM 3885 N N . ILE B 1 208 ? 16.797 16.5 -2.076 1 98.75 208 ILE B N 1
ATOM 3886 C CA . ILE B 1 208 ? 15.938 17.484 -2.727 1 98.75 208 ILE B CA 1
ATOM 3887 C C . ILE B 1 208 ? 14.539 16.906 -2.916 1 98.75 208 ILE B C 1
ATOM 3889 O O . ILE B 1 208 ? 14.383 15.844 -3.527 1 98.75 208 ILE B O 1
ATOM 3893 N N . PRO B 1 209 ? 13.5 17.531 -2.26 1 98.75 209 PRO B N 1
ATOM 3894 C CA . PRO B 1 209 ? 12.156 17.031 -2.557 1 98.75 209 PRO B CA 1
ATOM 3895 C C . PRO B 1 209 ? 11.844 17.031 -4.051 1 98.75 209 PRO B C 1
ATOM 3897 O O . PRO B 1 209 ? 12.148 18 -4.754 1 98.75 209 PRO B O 1
ATOM 3900 N N . HIS B 1 210 ? 11.195 15.984 -4.547 1 98.62 210 HIS B N 1
ATOM 3901 C CA . HIS B 1 210 ? 10.984 15.875 -5.984 1 98.62 210 HIS B CA 1
ATOM 3902 C C . HIS B 1 210 ? 9.508 15.703 -6.316 1 98.62 210 HIS B C 1
ATOM 3904 O O . HIS B 1 210 ? 8.867 16.625 -6.84 1 98.62 210 HIS B O 1
ATOM 3910 N N . GLU B 1 211 ? 8.977 14.547 -5.977 1 98.5 211 GLU B N 1
ATOM 3911 C CA . GLU B 1 211 ? 7.613 14.227 -6.383 1 98.5 211 GLU B CA 1
ATOM 3912 C C . GLU B 1 211 ? 6.883 13.445 -5.293 1 98.5 211 GLU B C 1
ATOM 3914 O O . GLU B 1 211 ? 7.5 12.672 -4.555 1 98.5 211 GLU B O 1
ATOM 3919 N N . ILE B 1 212 ? 5.547 13.711 -5.211 1 98.81 212 ILE B N 1
ATOM 3920 C CA . ILE B 1 212 ? 4.707 12.875 -4.363 1 98.81 212 ILE B CA 1
ATOM 3921 C C . ILE B 1 212 ? 3.627 12.203 -5.207 1 98.81 212 ILE B C 1
ATOM 3923 O O . ILE B 1 212 ? 3.119 12.789 -6.16 1 98.81 212 ILE B O 1
ATOM 3927 N N . ILE B 1 213 ? 3.34 10.992 -4.887 1 98.88 213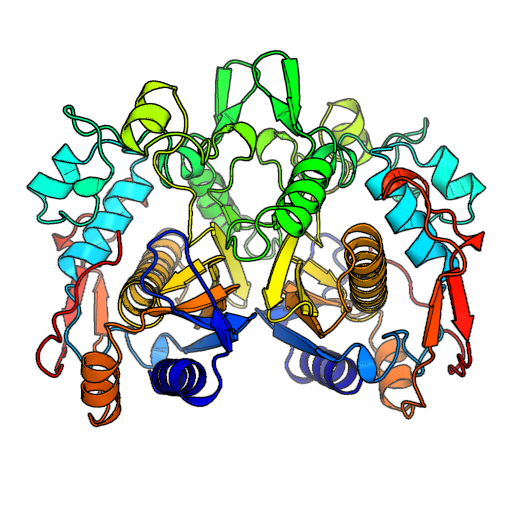 ILE B N 1
ATOM 3928 C CA . ILE B 1 213 ? 2.307 10.203 -5.551 1 98.88 213 ILE B CA 1
ATOM 3929 C C . ILE B 1 213 ? 1.314 9.68 -4.512 1 98.88 213 ILE B C 1
ATOM 3931 O O . ILE B 1 213 ? 1.716 9.141 -3.477 1 98.88 213 ILE B O 1
ATOM 3935 N N . VAL B 1 214 ? 0.057 9.867 -4.742 1 98.75 214 VAL B N 1
ATOM 3936 C CA . VAL B 1 214 ? -0.992 9.352 -3.871 1 98.75 214 VAL B CA 1
ATOM 3937 C C . VAL B 1 214 ? -1.761 8.242 -4.59 1 98.75 214 VAL B C 1
ATOM 3939 O O . VAL B 1 214 ? -2.301 8.461 -5.68 1 98.75 214 VAL B O 1
ATOM 3942 N N . THR B 1 215 ? -1.725 7.113 -4.008 1 98.75 215 THR B N 1
ATOM 3943 C CA . THR B 1 215 ? -2.508 5.969 -4.457 1 98.75 215 THR B CA 1
ATOM 3944 C C . THR B 1 215 ? -3.631 5.656 -3.473 1 98.75 215 THR B C 1
ATOM 3946 O O . THR B 1 215 ? -3.393 5.547 -2.268 1 98.75 215 THR B O 1
ATOM 3949 N N . THR B 1 216 ? -4.82 5.516 -4.047 1 98.62 216 THR B N 1
ATOM 3950 C CA . THR B 1 216 ? -5.953 5.27 -3.16 1 98.62 216 THR B CA 1
ATOM 3951 C C . THR B 1 216 ? -6.594 3.92 -3.467 1 98.62 216 THR B C 1
ATOM 3953 O O . THR B 1 216 ? -6.48 3.41 -4.586 1 98.62 216 THR B O 1
ATOM 3956 N N . GLY B 1 217 ? -7.129 3.266 -2.391 1 98.12 217 GLY B N 1
ATOM 3957 C CA . GLY B 1 217 ? -8.031 2.145 -2.592 1 98.12 217 GLY B CA 1
ATOM 3958 C C . GLY B 1 217 ? -9.453 2.57 -2.908 1 98.12 217 GLY B C 1
ATOM 3959 O O . GLY B 1 217 ? -9.781 2.846 -4.066 1 98.12 217 GLY B O 1
ATOM 3960 N N . ASP B 1 218 ? -10.273 2.736 -1.884 1 98.12 218 ASP B N 1
ATOM 3961 C CA . ASP B 1 218 ? -11.625 3.279 -2.004 1 98.12 218 ASP B CA 1
ATOM 3962 C C . ASP B 1 218 ? -11.609 4.805 -1.94 1 98.12 218 ASP B C 1
ATOM 3964 O O . ASP B 1 218 ? -11.391 5.383 -0.875 1 98.12 218 ASP B O 1
ATOM 3968 N N . THR B 1 219 ? -11.789 5.426 -3.08 1 98.25 219 THR B N 1
ATOM 3969 C CA . THR B 1 219 ? -11.914 6.879 -3.143 1 98.25 219 THR B CA 1
ATOM 3970 C C . THR B 1 219 ? -13.375 7.293 -3.252 1 98.25 219 THR B C 1
ATOM 3972 O O . THR B 1 219 ? -14.031 7.012 -4.258 1 98.25 219 THR B O 1
ATOM 3975 N N . HIS B 1 220 ? -13.836 7.992 -2.223 1 97.94 220 HIS B N 1
ATOM 3976 C CA . HIS B 1 220 ? -15.273 8.188 -2.186 1 97.94 220 HIS B CA 1
ATOM 3977 C C . HIS B 1 220 ? -15.625 9.633 -1.842 1 97.94 220 HIS B C 1
ATOM 3979 O O . HIS B 1 220 ? -14.805 10.359 -1.271 1 97.94 220 HIS B O 1
ATOM 3985 N N . ALA B 1 221 ? -16.75 10.016 -2.264 1 96.81 221 ALA B N 1
ATOM 3986 C CA . ALA B 1 221 ? -17.438 11.242 -1.842 1 96.81 221 ALA B CA 1
ATOM 3987 C C . ALA B 1 221 ? -18.781 10.93 -1.197 1 96.81 221 ALA B C 1
ATOM 3989 O O . ALA B 1 221 ? -19.547 10.102 -1.708 1 96.81 221 ALA B O 1
ATOM 3990 N N . TYR B 1 222 ? -18.953 11.523 -0.104 1 94.25 222 TYR B N 1
ATOM 3991 C CA . TYR B 1 222 ? -20.234 11.336 0.566 1 94.25 222 TYR B CA 1
ATOM 3992 C C . TYR B 1 222 ? -21.359 12.086 -0.164 1 94.25 222 TYR B C 1
ATOM 3994 O O . TYR B 1 222 ? -21.141 13.195 -0.651 1 94.25 222 TYR B O 1
ATOM 4002 N N . SER B 1 223 ? -22.516 11.461 -0.151 1 91.31 223 SER B N 1
ATOM 4003 C CA . SER B 1 223 ? -23.641 11.992 -0.917 1 91.31 223 SER B CA 1
ATOM 4004 C C . SER B 1 223 ? -24.062 13.367 -0.413 1 91.31 223 SER B C 1
ATOM 4006 O O . SER B 1 223 ? -24.547 14.195 -1.186 1 91.31 223 SER B O 1
ATOM 4008 N N . ASN B 1 224 ? -23.797 13.633 0.827 1 91.75 224 ASN B N 1
ATOM 4009 C CA . ASN B 1 224 ? -24.219 14.914 1.397 1 91.75 224 ASN B CA 1
ATOM 4010 C C . ASN B 1 224 ? -23.203 16.016 1.093 1 91.75 224 ASN B C 1
ATOM 4012 O O . ASN B 1 224 ? -23.375 17.156 1.524 1 91.75 224 ASN B O 1
ATOM 4016 N N . HIS B 1 225 ? -22.141 15.727 0.322 1 95.06 225 HIS B N 1
ATOM 4017 C CA . HIS B 1 225 ? -21.141 16.719 -0.006 1 95.06 225 HIS B CA 1
ATOM 4018 C C . HIS B 1 225 ? -21.219 17.141 -1.471 1 95.06 225 HIS B C 1
ATOM 4020 O O . HIS B 1 225 ? -20.359 17.859 -1.968 1 95.06 225 HIS B O 1
ATOM 4026 N N . MET B 1 226 ? -22.281 16.781 -2.205 1 94 226 MET B N 1
ATOM 4027 C CA . MET B 1 226 ? -22.344 16.953 -3.652 1 94 226 MET B CA 1
ATOM 4028 C C . MET B 1 226 ? -22.406 18.438 -4.008 1 94 226 MET B C 1
ATOM 4030 O O . MET B 1 226 ? -21.75 18.875 -4.961 1 94 226 MET B O 1
ATOM 4034 N N . GLU B 1 227 ? -23.141 19.203 -3.268 1 95.5 227 GLU B N 1
ATOM 4035 C CA . GLU B 1 227 ? -23.219 20.625 -3.539 1 95.5 227 GLU B CA 1
ATOM 4036 C C . GLU B 1 227 ? -21.891 21.312 -3.305 1 95.5 227 GLU B C 1
ATOM 4038 O O . GLU B 1 227 ? -21.469 22.172 -4.094 1 95.5 227 GLU B O 1
ATOM 4043 N N . GLN B 1 228 ? -21.25 20.984 -2.223 1 97.38 228 GLN B N 1
ATOM 4044 C CA . GLN B 1 228 ? -19.938 21.531 -1.909 1 97.38 228 GLN B CA 1
ATOM 4045 C C . GLN B 1 228 ? -18.922 21.156 -2.99 1 97.38 228 GLN B C 1
ATOM 4047 O O . GLN B 1 228 ? -18.109 21.984 -3.393 1 97.38 228 GLN B O 1
ATOM 4052 N N . ILE B 1 229 ? -19 19.969 -3.486 1 97.5 229 ILE B N 1
ATOM 4053 C CA . ILE B 1 229 ? -18.094 19.469 -4.512 1 97.5 229 ILE B CA 1
ATOM 4054 C C . ILE B 1 229 ? -18.312 20.234 -5.812 1 97.5 229 ILE B C 1
ATOM 4056 O O . ILE B 1 229 ? -17.359 20.672 -6.465 1 97.5 229 ILE B O 1
ATOM 4060 N N . ARG B 1 230 ? -19.562 20.438 -6.184 1 96.62 230 ARG B N 1
ATOM 4061 C CA . ARG B 1 230 ? -19.875 21.203 -7.391 1 96.62 230 ARG B CA 1
ATOM 4062 C C . ARG B 1 230 ? -19.328 22.625 -7.301 1 96.62 230 ARG B C 1
ATOM 4064 O O . ARG B 1 230 ? -18.812 23.156 -8.281 1 96.62 230 ARG B O 1
ATOM 4071 N N . THR B 1 231 ? -19.469 23.203 -6.113 1 98 231 THR B N 1
ATOM 4072 C CA . THR B 1 231 ? -18.922 24.531 -5.887 1 98 231 THR B CA 1
ATOM 4073 C C . THR B 1 231 ? -17.422 24.562 -6.141 1 98 231 THR B C 1
ATOM 4075 O O . THR B 1 231 ? -16.922 25.453 -6.824 1 98 231 THR B O 1
ATOM 4078 N N . GLN B 1 232 ? -16.766 23.609 -5.617 1 97.94 232 GLN B N 1
ATOM 4079 C CA . GLN B 1 232 ? -15.312 23.578 -5.801 1 97.94 232 GLN B CA 1
ATOM 4080 C C . GLN B 1 232 ? -14.945 23.391 -7.27 1 97.94 232 GLN B C 1
ATOM 4082 O O . GLN B 1 232 ? -14.031 24.031 -7.777 1 97.94 232 GLN B O 1
ATOM 4087 N N . LEU B 1 233 ? -15.641 22.5 -7.961 1 97.5 233 LEU B N 1
ATOM 4088 C CA . LEU B 1 233 ? -15.336 22.156 -9.344 1 97.5 233 LEU B CA 1
ATOM 4089 C C . LEU B 1 233 ? -15.578 23.344 -10.266 1 97.5 233 LEU B C 1
ATOM 4091 O O . LEU B 1 233 ? -15.031 23.391 -11.375 1 97.5 233 LEU B O 1
ATOM 4095 N N . ALA B 1 234 ? -16.344 24.312 -9.797 1 97.44 234 ALA B N 1
ATOM 4096 C CA . ALA B 1 234 ? -16.641 25.5 -10.602 1 97.44 234 ALA B CA 1
ATOM 4097 C C . ALA B 1 234 ? -15.539 26.547 -10.438 1 97.44 234 ALA B C 1
ATOM 4099 O O . ALA B 1 234 ? -15.5 27.531 -11.188 1 97.44 234 ALA B O 1
ATOM 4100 N N . ARG B 1 235 ? -14.648 26.328 -9.523 1 97.81 235 ARG B N 1
ATOM 4101 C CA . ARG B 1 235 ? -13.586 27.297 -9.266 1 97.81 235 ARG B CA 1
ATOM 4102 C C . ARG B 1 235 ? -12.359 27.016 -10.125 1 97.81 235 ARG B C 1
ATOM 4104 O O . ARG B 1 235 ? -12.172 25.906 -10.602 1 97.81 235 ARG B O 1
ATOM 4111 N N . THR B 1 236 ? -11.562 28 -10.344 1 96.44 236 THR B N 1
ATOM 4112 C CA . THR B 1 236 ? -10.367 27.906 -11.164 1 96.44 236 THR B CA 1
ATOM 4113 C C . THR B 1 236 ? -9.117 27.844 -10.289 1 96.44 236 THR B C 1
ATOM 4115 O O . THR B 1 236 ? -8.906 28.703 -9.438 1 96.44 236 THR B O 1
ATOM 4118 N N . PRO B 1 237 ? -8.359 26.766 -10.516 1 96.81 237 PRO B N 1
ATOM 4119 C CA . PRO B 1 237 ? -7.113 26.688 -9.742 1 96.81 237 PRO B CA 1
ATOM 4120 C C . PRO B 1 237 ? -6.219 27.906 -9.938 1 96.81 237 PRO B C 1
ATOM 4122 O O . PRO B 1 237 ? -6.109 28.422 -11.055 1 96.81 237 PRO B O 1
ATOM 4125 N N . LYS B 1 238 ? -5.578 28.344 -8.93 1 97.38 238 LYS B N 1
ATOM 4126 C CA . LYS B 1 238 ? -4.602 29.422 -8.938 1 97.38 238 LYS B CA 1
ATOM 4127 C C . LYS B 1 238 ? -3.186 28.906 -8.727 1 97.38 238 LYS B C 1
ATOM 4129 O O . LYS B 1 238 ? -2.967 27.688 -8.711 1 97.38 238 LYS B O 1
ATOM 4134 N N . LYS B 1 239 ? -2.273 29.812 -8.727 1 97.5 239 LYS B N 1
ATOM 4135 C CA . LYS B 1 239 ? -0.882 29.438 -8.508 1 97.5 239 LYS B CA 1
ATOM 4136 C C . LYS B 1 239 ? -0.695 28.812 -7.125 1 97.5 239 LYS B C 1
ATOM 4138 O O . LYS B 1 239 ? -1.247 29.312 -6.141 1 97.5 239 LYS B O 1
ATOM 4143 N N . LEU B 1 240 ? 0.041 27.734 -7.086 1 98.44 240 LEU B N 1
ATOM 4144 C CA . LEU B 1 240 ? 0.317 27.078 -5.82 1 98.44 240 LEU B CA 1
ATOM 4145 C C . LEU B 1 240 ? 1.304 27.875 -4.984 1 98.44 240 LEU B C 1
ATOM 4147 O O . LEU B 1 240 ? 2.191 28.547 -5.531 1 98.44 240 LEU B O 1
ATOM 4151 N N . PRO B 1 241 ? 1.142 27.812 -3.719 1 98.56 241 PRO B N 1
ATOM 4152 C CA . PRO B 1 241 ? 2.094 28.484 -2.834 1 98.56 241 PRO B CA 1
ATOM 4153 C C . PRO B 1 241 ? 3.422 27.75 -2.719 1 98.56 241 PRO B C 1
ATOM 4155 O O . PRO B 1 241 ? 3.584 26.672 -3.299 1 98.56 241 PRO B O 1
ATOM 4158 N N . GLU B 1 242 ? 4.277 28.359 -2.008 1 98.44 242 GLU B N 1
ATOM 4159 C CA . GLU B 1 242 ? 5.582 27.766 -1.708 1 98.44 242 GLU B CA 1
ATOM 4160 C C . GLU B 1 242 ? 5.719 27.469 -0.22 1 98.44 242 GLU B C 1
ATOM 4162 O O . GLU B 1 242 ? 5.238 28.219 0.623 1 98.44 242 GLU B O 1
ATOM 4167 N N . LEU B 1 243 ? 6.336 26.359 0.068 1 98.81 243 LEU B N 1
ATOM 4168 C CA . LEU B 1 243 ? 6.703 26.031 1.443 1 98.81 243 LEU B CA 1
ATOM 4169 C C . LEU B 1 243 ? 8.133 26.484 1.742 1 98.81 243 LEU B C 1
ATOM 4171 O O . LEU B 1 243 ? 9.062 26.141 1.013 1 98.81 243 LEU B O 1
ATOM 4175 N N . VAL B 1 244 ? 8.266 27.266 2.74 1 98.62 244 VAL B N 1
ATOM 4176 C CA . VAL B 1 244 ? 9.578 27.641 3.25 1 98.62 244 VAL B CA 1
ATOM 4177 C C . VAL B 1 244 ? 9.805 27 4.621 1 98.62 244 VAL B C 1
ATOM 4179 O O . VAL B 1 244 ? 8.984 27.172 5.531 1 98.62 244 VAL B O 1
ATOM 4182 N N . ILE B 1 245 ? 10.812 26.281 4.77 1 98.69 245 ILE B N 1
ATOM 4183 C CA . ILE B 1 245 ? 11.219 25.75 6.066 1 98.69 245 ILE B CA 1
ATOM 4184 C C . ILE B 1 245 ? 12.312 26.641 6.66 1 98.69 245 ILE B C 1
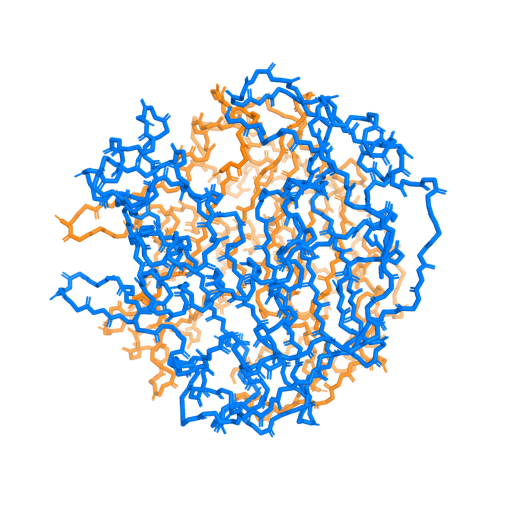ATOM 4186 O O . ILE B 1 245 ? 13.43 26.703 6.125 1 98.69 245 ILE B O 1
ATOM 4190 N N . LYS B 1 246 ? 12.078 27.203 7.773 1 98.44 246 LYS B N 1
ATOM 4191 C CA . LYS B 1 246 ? 12.898 28.281 8.328 1 98.44 246 LYS B CA 1
ATOM 4192 C C . LYS B 1 246 ? 14.055 27.719 9.141 1 98.44 246 LYS B C 1
ATOM 4194 O O . LYS B 1 246 ? 15.078 28.391 9.312 1 98.44 246 LYS B O 1
ATOM 4199 N N . ARG B 1 247 ? 13.82 26.516 9.617 1 98.06 247 ARG B N 1
ATOM 4200 C CA . ARG B 1 247 ? 14.82 25.906 10.492 1 98.06 247 ARG B CA 1
ATOM 4201 C C . ARG B 1 247 ? 14.953 24.406 10.211 1 98.06 247 ARG B C 1
ATOM 4203 O O . ARG B 1 247 ? 13.953 23.719 9.977 1 98.06 247 ARG B O 1
ATOM 4210 N N . LYS B 1 248 ? 16.219 23.969 10.219 1 97.94 248 LYS B N 1
ATOM 4211 C CA . LYS B 1 248 ? 16.5 22.547 10.227 1 97.94 248 LYS B CA 1
ATOM 4212 C C . LYS B 1 248 ? 16.844 22.062 11.633 1 97.94 248 LYS B C 1
ATOM 4214 O O . LYS B 1 248 ? 17.984 22.188 12.086 1 97.94 248 LYS B O 1
ATOM 4219 N N . PRO B 1 249 ? 15.875 21.516 12.281 1 98.5 249 PRO B N 1
ATOM 4220 C CA . PRO B 1 249 ? 16.188 21.016 13.617 1 98.5 249 PRO B CA 1
ATOM 4221 C C . PRO B 1 249 ? 17.078 19.766 13.586 1 98.5 249 PRO B C 1
ATOM 4223 O O . PRO B 1 249 ? 17.328 19.219 12.516 1 98.5 249 PRO B O 1
ATOM 4226 N N . ALA B 1 250 ? 17.547 19.312 14.766 1 98.06 250 ALA B N 1
ATOM 4227 C CA . ALA B 1 250 ? 18.516 18.219 14.875 1 98.06 250 ALA B CA 1
ATOM 4228 C C . ALA B 1 250 ? 17.875 16.891 14.469 1 98.06 250 ALA B C 1
ATOM 4230 O O . ALA B 1 250 ? 18.547 16 13.969 1 98.06 250 ALA B O 1
ATOM 4231 N N . SER B 1 251 ? 16.578 16.797 14.703 1 98.31 251 SER B N 1
ATOM 4232 C CA . SER B 1 251 ? 15.875 15.555 14.391 1 98.31 251 SER B CA 1
ATOM 4233 C C . SER B 1 251 ? 14.523 15.836 13.742 1 98.31 251 SER B C 1
ATOM 4235 O O . SER B 1 251 ? 13.977 16.938 13.875 1 98.31 251 SER B O 1
ATOM 4237 N N . ILE B 1 252 ? 14.016 14.844 13.07 1 98.75 252 ILE B N 1
ATOM 4238 C CA . ILE B 1 252 ? 12.719 14.945 12.406 1 98.75 252 ILE B CA 1
ATOM 4239 C C . ILE B 1 252 ? 11.625 15.156 13.453 1 98.75 252 ILE B C 1
ATOM 4241 O O . ILE B 1 252 ? 10.555 15.68 13.141 1 98.75 252 ILE B O 1
ATOM 4245 N N . TYR B 1 253 ? 11.898 14.883 14.719 1 98.69 253 TYR B N 1
ATOM 4246 C CA . TYR B 1 253 ? 10.906 14.93 15.789 1 98.69 253 TYR B CA 1
ATOM 4247 C C . TYR B 1 253 ? 10.852 16.312 16.422 1 98.69 253 TYR B C 1
ATOM 4249 O O . TYR B 1 253 ? 9.977 16.594 17.234 1 98.69 253 TYR B O 1
ATOM 4257 N N . ASP B 1 254 ? 11.734 17.203 16.031 1 98.56 254 ASP B N 1
ATOM 4258 C CA . ASP B 1 254 ? 11.898 18.469 16.734 1 98.56 254 ASP B CA 1
ATOM 4259 C C . ASP B 1 254 ? 11.297 19.625 15.93 1 98.56 254 ASP B C 1
ATOM 4261 O O . ASP B 1 254 ? 11.406 20.781 16.328 1 98.56 254 ASP B O 1
ATOM 4265 N N . TYR B 1 255 ? 10.711 19.328 14.727 1 98.75 255 TYR B N 1
ATOM 4266 C CA . TYR B 1 255 ? 10.039 20.391 13.992 1 98.75 255 TYR B CA 1
ATOM 4267 C C . TYR B 1 255 ? 8.859 20.938 14.789 1 98.75 255 TYR B C 1
ATOM 4269 O O . TYR B 1 255 ? 8.195 20.203 15.516 1 98.75 255 TYR B O 1
ATOM 4277 N N . LYS B 1 256 ? 8.625 22.188 14.617 1 98.31 256 LYS B N 1
ATOM 4278 C CA . LYS B 1 256 ? 7.461 22.891 15.148 1 98.31 256 LYS B CA 1
ATOM 4279 C C . LYS B 1 256 ? 6.719 23.641 14.047 1 98.31 256 LYS B C 1
ATOM 4281 O O . LYS B 1 256 ? 7.277 23.906 12.977 1 98.31 256 LYS B O 1
ATOM 4286 N N . PHE B 1 257 ? 5.5 23.969 14.344 1 98.44 257 PHE B N 1
ATOM 4287 C CA . PHE B 1 257 ? 4.688 24.656 13.352 1 98.44 257 PHE B CA 1
ATOM 4288 C C . PHE B 1 257 ? 5.391 25.906 12.844 1 98.44 257 PHE B C 1
ATOM 4290 O O . PHE B 1 257 ? 5.363 26.203 11.648 1 98.44 257 PHE B O 1
ATOM 4297 N N . GLU B 1 258 ? 6.059 26.625 13.75 1 98.19 258 GLU B N 1
ATOM 4298 C CA . GLU B 1 258 ? 6.672 27.906 13.438 1 98.19 258 GLU B CA 1
ATOM 4299 C C . GLU B 1 258 ? 7.84 27.75 12.469 1 98.19 258 GLU B C 1
ATOM 4301 O O . GLU B 1 258 ? 8.32 28.719 11.898 1 98.19 258 GLU B O 1
ATOM 4306 N N . ASP B 1 259 ? 8.266 26.516 12.305 1 98.75 259 ASP B N 1
ATOM 4307 C CA . ASP B 1 259 ? 9.352 26.25 11.367 1 98.75 259 ASP B CA 1
ATOM 4308 C C . ASP B 1 259 ? 8.867 26.359 9.922 1 98.75 259 ASP B C 1
ATOM 4310 O O . ASP B 1 259 ? 9.68 26.438 8.992 1 98.75 259 ASP B O 1
ATOM 4314 N N . PHE B 1 260 ? 7.57 26.312 9.719 1 98.88 260 PHE B N 1
ATOM 4315 C CA . PHE B 1 260 ? 7.016 26.25 8.367 1 98.88 260 PHE B CA 1
ATOM 4316 C C . PHE B 1 260 ? 6.344 27.578 8.008 1 98.88 260 PHE B C 1
ATOM 4318 O O . PHE B 1 260 ? 5.68 28.188 8.844 1 98.88 260 PHE B O 1
ATOM 4325 N N . GLU B 1 261 ? 6.57 27.984 6.797 1 98.62 261 GLU B N 1
ATOM 4326 C CA . GLU B 1 261 ? 5.902 29.156 6.25 1 98.62 261 GLU B CA 1
ATOM 4327 C C . GLU B 1 261 ? 5.363 28.891 4.848 1 98.62 261 GLU B C 1
ATOM 4329 O O . GLU B 1 261 ? 6.09 28.391 3.984 1 98.62 261 GLU B O 1
ATOM 4334 N N . ILE B 1 262 ? 4.129 29.141 4.656 1 98.69 262 ILE B N 1
ATOM 4335 C CA . ILE B 1 262 ? 3.512 29.062 3.336 1 98.69 262 ILE B CA 1
ATOM 4336 C C . ILE B 1 262 ? 3.488 30.453 2.703 1 98.69 262 ILE B C 1
ATOM 4338 O O . ILE B 1 262 ? 2.889 31.375 3.25 1 98.69 262 ILE B O 1
ATOM 4342 N N . VAL B 1 263 ? 4.102 30.594 1.573 1 98.69 263 VAL B N 1
ATOM 4343 C CA . VAL B 1 263 ? 4.238 31.891 0.914 1 98.69 263 VAL B CA 1
ATOM 4344 C C . VAL B 1 263 ? 3.42 31.891 -0.375 1 98.69 263 VAL B C 1
ATOM 4346 O O . VAL B 1 263 ? 3.508 30.969 -1.184 1 98.69 263 VAL B O 1
ATOM 4349 N N . GLY B 1 264 ? 2.635 32.938 -0.553 1 98.44 264 GLY B N 1
ATOM 4350 C CA . GLY B 1 264 ? 1.913 33.125 -1.799 1 98.44 264 GLY B CA 1
ATOM 4351 C C . GLY B 1 264 ? 0.655 32.281 -1.9 1 98.44 264 GLY B C 1
ATOM 4352 O O . GLY B 1 264 ? 0.258 31.875 -2.996 1 98.44 264 GLY B O 1
ATOM 4353 N N . TYR B 1 265 ? 0.11 31.984 -0.776 1 98.12 265 TYR B N 1
ATOM 4354 C CA . TYR B 1 265 ? -1.109 31.188 -0.791 1 98.12 265 TYR B CA 1
ATOM 4355 C C . TYR B 1 265 ? -2.33 32.062 -1.073 1 98.12 265 TYR B C 1
ATOM 4357 O O . TYR B 1 265 ? -2.766 32.812 -0.212 1 98.12 265 TYR B O 1
ATOM 4365 N N . ASP B 1 266 ? -2.818 32 -2.279 1 98 266 ASP B N 1
ATOM 4366 C CA . ASP B 1 266 ? -4.039 32.688 -2.713 1 98 266 ASP B CA 1
ATOM 4367 C C . ASP B 1 266 ? -5.133 31.672 -3.053 1 98 266 ASP B C 1
ATOM 4369 O O . ASP B 1 266 ? -5.266 31.25 -4.207 1 98 266 ASP B O 1
ATOM 4373 N N . ALA B 1 267 ? -5.93 31.391 -2.059 1 97.88 267 ALA B N 1
ATOM 4374 C CA . ALA B 1 267 ? -6.965 30.375 -2.248 1 97.88 267 ALA B CA 1
ATOM 4375 C C . ALA B 1 267 ? -8.359 31 -2.199 1 97.88 267 ALA B C 1
ATOM 4377 O O . ALA B 1 267 ? -8.555 32.031 -1.566 1 97.88 267 ALA B O 1
ATOM 4378 N N . ASP B 1 268 ? -9.258 30.375 -2.877 1 98.06 268 ASP B N 1
ATOM 4379 C CA . ASP B 1 268 ? -10.664 30.672 -2.672 1 98.06 268 ASP B CA 1
ATOM 4380 C C . ASP B 1 268 ? -11.102 30.328 -1.25 1 98.06 268 ASP B C 1
ATOM 4382 O O . ASP B 1 268 ? -10.438 29.547 -0.564 1 98.06 268 ASP B O 1
ATOM 4386 N N . PRO B 1 269 ? -12.195 30.906 -0.8 1 97.5 269 PRO B N 1
ATOM 4387 C CA . PRO B 1 269 ? -12.664 30.656 0.564 1 97.5 269 PRO B CA 1
ATOM 4388 C C . PRO B 1 269 ? -12.906 29.172 0.837 1 97.5 269 PRO B C 1
ATOM 4390 O O . PRO B 1 269 ? -13.203 28.406 -0.088 1 97.5 269 PRO B O 1
ATOM 4393 N N . SER B 1 270 ? -12.812 28.844 2.053 1 96.56 270 SER B N 1
ATOM 4394 C CA . SER B 1 270 ? -13.078 27.469 2.479 1 96.56 270 SER B CA 1
ATOM 4395 C C . SER B 1 270 ? -14.492 27.031 2.119 1 96.56 270 SER B C 1
ATOM 4397 O O . SER B 1 270 ? -15.383 27.875 1.976 1 96.56 270 SER B O 1
ATOM 4399 N N . ILE B 1 271 ? -14.695 25.781 1.885 1 96.25 271 ILE B N 1
ATOM 4400 C CA . ILE B 1 271 ? -16.016 25.172 1.698 1 96.25 271 ILE B CA 1
ATOM 4401 C C . ILE B 1 271 ? -16.312 24.25 2.869 1 96.25 271 ILE B C 1
ATOM 4403 O O . ILE B 1 271 ? -15.672 23.203 3.039 1 96.25 271 ILE B O 1
ATOM 4407 N N . LYS B 1 272 ? -17.297 24.578 3.637 1 92.19 272 LYS B N 1
ATOM 4408 C CA . LYS B 1 272 ? -17.641 23.812 4.828 1 92.19 272 LYS B CA 1
ATOM 4409 C C . LYS B 1 272 ? -18.453 22.578 4.465 1 92.19 272 LYS B C 1
ATOM 4411 O O . LYS B 1 272 ? -19.344 22.641 3.605 1 92.19 272 LYS B O 1
ATOM 4416 N N . ALA B 1 273 ? -18.062 21.469 4.996 1 89.06 273 ALA B N 1
ATOM 4417 C CA . ALA B 1 273 ? -18.812 20.219 4.883 1 89.06 273 ALA B CA 1
ATOM 4418 C C . ALA B 1 273 ? -18.688 19.375 6.156 1 89.06 273 ALA B C 1
ATOM 4420 O O . ALA B 1 273 ? -17.609 19.344 6.773 1 89.06 273 ALA B O 1
ATOM 4421 N N . ASP B 1 274 ? -19.719 18.656 6.48 1 81.5 274 ASP B N 1
ATOM 4422 C CA . ASP B 1 274 ? -19.719 17.859 7.707 1 81.5 274 ASP B CA 1
ATOM 4423 C C . ASP B 1 274 ? -18.938 16.562 7.516 1 81.5 274 ASP B C 1
ATOM 4425 O O . ASP B 1 274 ? -19.031 15.93 6.461 1 81.5 274 ASP B O 1
ATOM 4429 N N . VAL B 1 275 ? -18.188 16.312 8.539 1 74.31 275 VAL B N 1
ATOM 4430 C CA . VAL B 1 275 ? -17.5 15.023 8.539 1 74.31 275 VAL B CA 1
ATOM 4431 C C . VAL B 1 275 ? -18.516 13.898 8.758 1 74.31 275 VAL B C 1
ATOM 4433 O O . VAL B 1 275 ? -19.344 13.961 9.664 1 74.31 275 VAL B O 1
ATOM 4436 N N . ALA B 1 276 ? -18.531 12.969 7.793 1 68.19 276 ALA B N 1
ATOM 4437 C CA . ALA B 1 276 ? -19.391 11.797 7.984 1 68.19 276 ALA B CA 1
ATOM 4438 C C . ALA B 1 276 ? -18.859 10.922 9.125 1 68.19 276 ALA B C 1
ATOM 4440 O O . ALA B 1 276 ? -17.703 10.5 9.109 1 68.19 276 ALA B O 1
ATOM 4441 N N . ILE B 1 277 ? -19.656 10.836 10.203 1 63.09 277 ILE B N 1
ATOM 4442 C CA . ILE B 1 277 ? -19.25 10.062 11.367 1 63.09 277 ILE B CA 1
ATOM 4443 C C . ILE B 1 277 ? -19.797 8.641 11.266 1 63.09 277 ILE B C 1
ATOM 4445 O O . ILE B 1 277 ? -20.938 8.438 10.859 1 63.09 277 ILE B O 1
#

pLDDT: mean 96.62, std 4.72, range [62.91, 98.94]

Secondary structure (DSSP, 8-state):
-HHHHHHHHHHHHHPEEE--TTSS-EEEEES-EEEEEGGG-----SSS---HHHHHHHHHHHHTT--BSHHHHHTT--TTGGGS-TT-B--S-THHHHH-EE-TTS-EE-HHHHHHHHHHH-TT-S--EEE---GGGS--TTS-HHHHHHTTS-SS--SEEEEEEEEETTEEEEEEEEEEEETTTHHHHHHHHHHHHHHHHHHHTT-EEEEEEEEEEEEEEEGGGHHHHHHHHTSPP----EEEE----SSGGG--GGGEEEES---PPP-------/-HHHHHHHHHHHHHPEEE--TTSS-EEEEES-EEEEEGGG-----SSS---HHHHHHHHHHHHHT--BSHHHHHTT--TTGGGS-TT-B--S-THHHHH-EE-TTS-EE-HHHHHHHHHHH-TT-S--EEE---GGGS--TTS-HHHHHHTTS-SS--SEEEEEEEEETTEEEEEEEEEEEETTTHHHHHHHHHHHHHHHHHHHTT-EEEEEEEEEEEEEEEGGGHHHHHHHHTSPP----EEEE----SSGGG--GGGEEEES---PPP-------